Protein AF-0000000087531385 (afdb_homodimer)

Secondary structure (DSSP, 8-state):
--HHHHHHHHHHHHHT-HHHHHHHHTS-HHHHHHHHHHHHHHHTS--EEEETTEEEE-HHHHHHHHHHHHHHHHHHHHHHHHHHTS-S-SEEEEEEE-HHHHHHTHHHHHHHHHHH-TTEEEEEEE--HHHHHHHHHTTS-SEEEEEE-TTS---TTEEEEEEEEEEEEEEEETTSGGGG-S-EEHHHHHTSEEEEPPTTSHHHHHHHHHHHHHTS--EEEEE-S-HHHHHHHHHTTS-BEEEEGGGTTT-SSEEEEEEEEEEEEEEEEEEETTPPPPHHHHHHHHHHH-/--HHHHHHHHHHHHHT-HHHHHHHHTS-HHHHHHHHHHHHHHHTS--EEEETTEEEE-HHHHHHHHHHHHHHHHHHHHHHHHHHTS-S-SEEEEEEE-HHHHHHTHHHHHHHHHHH-TTEEEEEEE--HHHHHHHHHTTS-SEEEEEE-TT----TTEEEEEEEEEEEEEEEETTSGGGG-S-EEHHHHHTSEEEEPPTTSHHHHHHHHHHHHHTS--EEEEE-S-HHHHHHHHHTTS-BEEEEHHHHTT-SSEEEEEEEEEEEEEEEEEEETTPPPPHHHHHHHHHHH-

Sequence (580 aa):
MESRALEYFREVAVCRSFTKAAASLRIAQPAVSRAVRQLEEELGVRLLIRDKRQIRLTKAGEKLYGHAIDMHRLLTKAKSDVLNMQDLTQGEVEIGLPSMAGSYYFPDQITRFLKAYPGLSVSIYEAGTSAIEEAIINGEIELGTIVTDEGRKSSSQLTIHPFLATQMVAVVPLDHPFASRTSVSHEEVAEEPLILFKEGYYQRKVVDQISEKAGRPVHLAFETNQLSMAKSLTERGLGITIFLEMVIQDDEKLAGVPLDPPVWLTLALAHRQKESLSPANKAFLQFLLAMESRALEYFREVAVCRSFTKAAASLRIAQPAVSRAVRQLEEELGVRLLIRDKRQIRLTKAGEKLYGHAIDMHRLLTKAKSDVLNMQDLTQGEVEIGLPSMAGSYYFPDQITRFLKAYPGLSVSIYEAGTSAIEEAIINGEIELGTIVTDEGRKSSSQLTIHPFLATQMVAVVPLDHPFASRTSVSHEEVAEEPLILFKEGYYQRKVVDQISEKAGRPVHLAFETNQLSMAKSLTERGLGITIFLEMVIQDDEKLAGVPLDPPVWLTLALAHRQKESLSPANKAFLQFLLA

Solvent-accessible surface area (backbone atoms only — not comparable to full-atom values): 30147 Å² total; per-residue (Å²): 133,56,70,64,32,40,50,43,41,40,38,24,61,73,55,32,24,58,60,55,22,12,58,74,66,72,45,62,40,68,57,43,51,50,33,38,49,50,48,20,60,74,66,71,42,65,35,59,44,80,41,102,86,51,48,43,68,29,67,62,16,47,54,45,38,51,45,31,48,48,46,48,44,48,47,51,33,45,49,35,48,64,54,47,71,50,76,79,56,63,44,63,25,54,36,24,30,29,70,66,53,44,22,65,52,39,30,63,54,50,44,53,48,39,68,76,33,72,40,44,44,69,44,72,48,77,39,32,33,57,55,32,50,50,33,27,72,71,58,76,37,61,32,27,38,34,73,46,53,94,75,56,72,60,59,95,51,44,44,76,45,76,77,46,79,49,39,44,15,39,34,34,23,64,86,39,84,60,47,81,38,84,52,42,41,41,49,62,55,38,72,37,39,27,42,37,59,53,87,58,30,64,62,47,57,53,49,49,51,27,19,60,73,49,72,45,79,60,42,77,61,40,63,47,82,44,66,56,30,53,50,38,28,21,57,70,62,59,24,31,35,65,40,52,50,72,76,40,69,85,43,90,58,42,31,69,23,39,34,44,76,68,47,73,48,30,38,20,42,35,28,41,50,97,53,83,64,44,62,43,42,42,49,49,51,50,58,72,73,98,132,56,71,63,31,40,48,43,41,41,38,25,62,72,55,32,23,58,60,54,21,13,58,73,68,71,47,59,41,69,58,44,52,50,34,39,50,49,48,20,59,74,68,71,42,65,35,58,44,79,42,102,85,51,48,41,68,29,66,60,18,46,54,46,39,51,46,30,49,48,44,48,46,47,46,49,34,46,50,39,49,62,55,45,71,51,78,79,55,62,45,61,26,54,36,22,30,28,69,64,54,43,25,62,53,40,31,64,53,51,44,54,48,40,68,77,32,72,42,44,46,70,44,71,45,78,38,31,31,57,55,32,51,50,31,28,74,71,57,77,36,60,33,26,38,33,73,46,54,95,75,57,71,59,58,94,52,43,44,76,43,75,78,45,79,49,39,43,16,41,35,33,21,64,85,39,86,60,47,81,38,84,53,44,42,40,50,62,54,37,72,38,38,26,42,38,59,54,86,59,28,64,61,47,56,53,49,50,51,26,19,59,74,50,71,42,78,60,42,78,62,40,64,47,83,44,66,56,30,52,51,39,28,21,58,70,62,58,25,31,33,66,42,53,49,72,76,41,70,84,43,88,59,44,29,69,24,38,35,45,77,69,48,73,45,31,38,19,42,35,28,42,51,97,52,82,65,43,63,42,43,44,51,50,52,52,58,70,73,99

Organism: NCBI:txid342944

Nearest PDB structures (foldseek):
  4x6g-assembly1_D  TM=7.533E-01  e=6.806E-26  Pseudomonas aeruginosa PAO1
  4x6g-assembly1_C  TM=5.969E-01  e=3.185E-26  Pseudomonas aeruginosa PAO1
  7d98-assembly1_Q  TM=5.480E-01  e=1.741E-22  Cupriavidus necator
  1ixc-assembly1_B-2  TM=5.452E-01  e=1.191E-22  Cupriavidus necator
  8h3z-assembly1_A  TM=8.783E-01  e=9.429E-16  Anabaena

pLDDT: mean 84.47, std 14.38, range [41.5, 98.75]

InterPro domains:
  IPR000847 LysR, HTH, N-terminal domain [PF00126] (4-62)
  IPR000847 LysR, HTH, N-terminal domain [PR00039] (18-29)
  IPR000847 LysR, HTH, N-terminal domain [PR00039] (29-39)
  IPR000847 LysR, HTH, N-terminal domain [PR00039] (39-50)
  IPR000847 LysR, HTH, N-terminal domain [PS50931] (1-58)
  IPR005119 LysR, substrate-binding [PF03466] (87-289)
  IPR036388 Winged helix-like DNA-binding domain superfamily [G3DSA:1.10.10.10] (1-86)
  IPR036390 Winged helix DNA-binding domain superfamily [SSF46785] (1-86)
  IPR050950 HTH-type LysR transcriptional regulators [PTHR30419] (1-289)

Radius of gyration: 24.79 Å; Cα contacts (8 Å, |Δi|>4): 1099; chains: 2; bounding box: 68×58×58 Å

Structure (mmCIF, N/CA/C/O backbone):
data_AF-0000000087531385-model_v1
#
loop_
_entity.id
_entity.type
_entity.pdbx_description
1 polymer 'DNA-binding transcriptional LysR family regulator'
#
loop_
_atom_site.group_PDB
_atom_site.id
_atom_site.type_symbol
_atom_site.label_atom_id
_atom_site.label_alt_id
_atom_site.label_comp_id
_atom_site.label_asym_id
_atom_site.label_entity_id
_atom_site.label_seq_id
_atom_site.pdbx_PDB_ins_code
_atom_site.Cartn_x
_atom_site.Cartn_y
_atom_site.Cartn_z
_atom_site.occupancy
_atom_site.B_iso_or_equiv
_atom_site.auth_seq_id
_atom_site.auth_comp_id
_atom_site.auth_asym_id
_atom_site.auth_atom_id
_atom_site.pdbx_PDB_model_num
ATOM 1 N N . MET A 1 1 ? -34.812 -18.109 -7.734 1 48.81 1 MET A N 1
ATOM 2 C CA . MET A 1 1 ? -33.812 -17.047 -7.574 1 48.81 1 MET A CA 1
ATOM 3 C C . MET A 1 1 ? -32.938 -16.922 -8.812 1 48.81 1 MET A C 1
ATOM 5 O O . MET A 1 1 ? -32.406 -17.922 -9.289 1 48.81 1 MET A O 1
ATOM 9 N N . GLU A 1 2 ? -33.219 -15.859 -9.484 1 59.25 2 GLU A N 1
ATOM 10 C CA . GLU A 1 2 ? -32.5 -15.648 -10.734 1 59.25 2 GLU A CA 1
ATOM 11 C C . GLU A 1 2 ? -31.062 -15.164 -10.477 1 59.25 2 GLU A C 1
ATOM 13 O O . GLU A 1 2 ? -30.828 -14.43 -9.516 1 59.25 2 GLU A O 1
ATOM 18 N N . SER A 1 3 ? -30.156 -15.719 -11.273 1 64.19 3 SER A N 1
ATOM 19 C CA . SER A 1 3 ? -28.734 -15.445 -11.156 1 64.19 3 SER A CA 1
ATOM 20 C C . SER A 1 3 ? -28.453 -13.953 -11.188 1 64.19 3 SER A C 1
ATOM 22 O O . SER A 1 3 ? -27.547 -13.469 -10.492 1 64.19 3 SER A O 1
ATOM 24 N N . ARG A 1 4 ? -29.344 -13.328 -11.922 1 68.62 4 ARG A N 1
ATOM 25 C CA . ARG A 1 4 ? -29.125 -11.891 -12.07 1 68.62 4 ARG A CA 1
ATOM 26 C C . ARG A 1 4 ? -29.406 -11.156 -10.766 1 68.62 4 ARG A C 1
ATOM 28 O O . ARG A 1 4 ? -28.672 -10.227 -10.414 1 68.62 4 ARG A O 1
ATOM 35 N N . ALA A 1 5 ? -30.422 -11.625 -10.148 1 75.62 5 ALA A N 1
ATOM 36 C CA . ALA A 1 5 ? -30.766 -11 -8.875 1 75.62 5 ALA A CA 1
ATOM 37 C C . ALA A 1 5 ? -29.672 -11.203 -7.84 1 75.62 5 ALA A C 1
ATOM 39 O O . ALA A 1 5 ? -29.359 -10.297 -7.062 1 75.62 5 ALA A O 1
ATOM 40 N N . LEU A 1 6 ? -29.078 -12.312 -7.832 1 75.5 6 LEU A N 1
ATOM 41 C CA . LEU A 1 6 ? -27.984 -12.609 -6.91 1 75.5 6 LEU A CA 1
ATOM 42 C C . LEU A 1 6 ? -26.766 -11.75 -7.219 1 75.5 6 LEU A C 1
ATOM 44 O O . LEU A 1 6 ? -26.047 -11.32 -6.305 1 75.5 6 LEU A O 1
ATOM 48 N N . GLU A 1 7 ? -26.562 -11.57 -8.477 1 77.62 7 GLU A N 1
ATOM 49 C CA . GLU A 1 7 ? -25.469 -10.695 -8.906 1 77.62 7 GLU A CA 1
ATOM 50 C C . GLU A 1 7 ? -25.703 -9.266 -8.445 1 77.62 7 GLU A C 1
ATOM 52 O O . GLU A 1 7 ? -24.766 -8.602 -7.98 1 77.62 7 GLU A O 1
ATOM 57 N N . TYR A 1 8 ? -26.922 -8.852 -8.648 1 79.81 8 TYR A N 1
ATOM 58 C CA . TYR A 1 8 ? -27.266 -7.5 -8.211 1 79.81 8 TYR A CA 1
ATOM 59 C C . TYR A 1 8 ? -27.094 -7.359 -6.703 1 79.81 8 TYR A C 1
ATOM 61 O O . TYR A 1 8 ? -26.5 -6.383 -6.227 1 79.81 8 TYR A O 1
ATOM 69 N N . PHE A 1 9 ? -27.516 -8.422 -6.047 1 83.06 9 PHE A N 1
ATOM 70 C CA . PHE A 1 9 ? -27.391 -8.445 -4.598 1 83.06 9 PHE A CA 1
ATOM 71 C C . PHE A 1 9 ? -25.922 -8.398 -4.184 1 83.06 9 PHE A C 1
ATOM 73 O O . PHE A 1 9 ? -25.547 -7.621 -3.303 1 83.06 9 PHE A O 1
ATOM 80 N N . ARG A 1 10 ? -25.203 -9.18 -4.82 1 78.88 10 ARG A N 1
ATOM 81 C CA . ARG A 1 10 ? -23.781 -9.227 -4.52 1 78.88 10 ARG A CA 1
ATOM 82 C C . ARG A 1 10 ? -23.125 -7.859 -4.723 1 78.88 10 ARG A C 1
ATOM 84 O O . ARG A 1 10 ? -22.344 -7.41 -3.887 1 78.88 10 ARG A O 1
ATOM 91 N N . GLU A 1 11 ? -23.422 -7.227 -5.852 1 78.94 11 GLU A N 1
ATOM 92 C CA . GLU A 1 11 ? -22.828 -5.938 -6.191 1 78.94 11 GLU A CA 1
ATOM 93 C C . GLU A 1 11 ? -23.25 -4.855 -5.199 1 78.94 11 GLU A C 1
ATOM 95 O O . GLU A 1 11 ? -22.453 -4.004 -4.824 1 78.94 11 GLU A O 1
ATOM 100 N N . VAL A 1 12 ? -24.484 -4.988 -4.852 1 80.81 12 VAL A N 1
ATOM 101 C CA . VAL A 1 12 ? -24.969 -4.043 -3.85 1 80.81 12 VAL A CA 1
ATOM 102 C C . VAL A 1 12 ? -24.234 -4.273 -2.529 1 80.81 12 VAL A C 1
ATOM 104 O O . VAL A 1 12 ? -23.875 -3.316 -1.84 1 80.81 12 VAL A O 1
ATOM 107 N N . ALA A 1 13 ? -24.016 -5.477 -2.281 1 77.94 13 ALA A N 1
ATOM 108 C CA . ALA A 1 13 ? -23.312 -5.832 -1.049 1 77.94 13 ALA A CA 1
ATOM 109 C C . ALA A 1 13 ? -21.875 -5.324 -1.064 1 77.94 13 ALA A C 1
ATOM 111 O O . ALA A 1 13 ? -21.375 -4.848 -0.047 1 77.94 13 ALA A O 1
ATOM 112 N N . VAL A 1 14 ? -21.312 -5.43 -2.16 1 72.06 14 VAL A N 1
ATOM 113 C CA . VAL A 1 14 ? -19.922 -5.031 -2.34 1 72.06 14 VAL A CA 1
ATOM 114 C C . VAL A 1 14 ? -19.812 -3.512 -2.289 1 72.06 14 VAL A C 1
ATOM 116 O O . VAL A 1 14 ? -18.953 -2.969 -1.585 1 72.06 14 VAL A O 1
ATOM 119 N N . CYS A 1 15 ? -20.75 -2.859 -3.039 1 70.19 15 CYS A N 1
ATOM 120 C CA . CYS A 1 15 ? -20.688 -1.411 -3.209 1 70.19 15 CYS A CA 1
ATOM 121 C C . CYS A 1 15 ? -21.344 -0.699 -2.025 1 70.19 15 CYS A C 1
ATOM 123 O O . CYS A 1 15 ? -21.141 0.503 -1.836 1 70.19 15 CYS A O 1
ATOM 125 N N . ARG A 1 16 ? -22.062 -1.385 -1.426 1 71.06 16 ARG A N 1
ATOM 126 C CA . ARG A 1 16 ? -22.859 -0.88 -0.317 1 71.06 16 ARG A CA 1
ATOM 127 C C . ARG A 1 16 ? -23.719 0.296 -0.757 1 71.06 16 ARG A C 1
ATOM 129 O O . ARG A 1 16 ? -23.922 1.247 0.002 1 71.06 16 ARG A O 1
ATOM 136 N N . SER A 1 17 ? -24.031 0.315 -1.891 1 79.31 17 SER A N 1
ATOM 137 C CA . SER A 1 17 ? -24.875 1.331 -2.52 1 79.31 17 SER A CA 1
ATOM 138 C C . SER A 1 17 ? -25.594 0.773 -3.74 1 79.31 17 SER A C 1
ATOM 140 O O . SER A 1 17 ? -24.984 0.105 -4.578 1 79.31 17 SER A O 1
ATOM 142 N N . PHE A 1 18 ? -26.891 1.113 -3.713 1 80.56 18 PHE A N 1
ATOM 143 C CA . PHE A 1 18 ? -27.656 0.69 -4.875 1 80.56 18 PHE A CA 1
ATOM 144 C C . PHE A 1 18 ? -27.25 1.484 -6.113 1 80.56 18 PHE A C 1
ATOM 146 O O . PHE A 1 18 ? -27.156 0.929 -7.207 1 80.56 18 PHE A O 1
ATOM 153 N N . THR A 1 19 ? -26.969 2.719 -5.746 1 79.31 19 THR A N 1
ATOM 154 C CA . THR A 1 19 ? -26.609 3.574 -6.871 1 79.31 19 THR A CA 1
ATOM 155 C C . THR A 1 19 ? -25.219 3.217 -7.395 1 79.31 19 THR A C 1
ATOM 157 O O . THR A 1 19 ? -25.016 3.107 -8.602 1 79.31 19 THR A O 1
ATOM 160 N N . LYS A 1 20 ? -24.375 2.986 -6.523 1 77.88 20 LYS A N 1
ATOM 161 C CA . LYS A 1 20 ? -23.016 2.613 -6.93 1 77.88 20 LYS A CA 1
ATOM 162 C C . LYS A 1 20 ? -23 1.235 -7.582 1 77.88 20 LYS A C 1
ATOM 164 O O . LYS A 1 20 ? -22.281 1.016 -8.562 1 77.88 20 LYS A O 1
ATOM 169 N N . ALA A 1 21 ? -23.781 0.401 -7.035 1 78.75 21 ALA A N 1
ATOM 170 C CA . ALA A 1 21 ? -23.906 -0.934 -7.613 1 78.75 21 ALA A CA 1
ATOM 171 C C . ALA A 1 21 ? -24.484 -0.866 -9.023 1 78.75 21 ALA A C 1
ATOM 173 O O . ALA A 1 21 ? -24 -1.544 -9.938 1 78.75 21 ALA A O 1
ATOM 174 N N . ALA A 1 22 ? -25.406 -0.031 -9.18 1 80.75 22 ALA A N 1
ATOM 175 C CA . ALA A 1 22 ? -26.016 0.141 -10.492 1 80.75 22 ALA A CA 1
ATOM 176 C C . ALA A 1 22 ? -25.016 0.691 -11.5 1 80.75 22 ALA A C 1
ATOM 178 O O . ALA A 1 22 ? -24.953 0.229 -12.641 1 80.75 22 ALA A O 1
ATOM 179 N N . ALA A 1 23 ? -24.266 1.574 -10.984 1 74.62 23 ALA A N 1
ATOM 180 C CA . ALA A 1 23 ? -23.234 2.156 -11.844 1 74.62 23 ALA A CA 1
ATOM 181 C C . ALA A 1 23 ? -22.203 1.113 -12.234 1 74.62 23 ALA A C 1
ATOM 183 O O . ALA A 1 23 ? -21.828 1.012 -13.398 1 74.62 23 ALA A O 1
ATOM 184 N N . SER A 1 24 ? -21.906 0.34 -11.344 1 71.5 24 SER A N 1
ATOM 185 C CA . SER A 1 24 ? -20.906 -0.71 -11.57 1 71.5 24 SER A CA 1
ATOM 186 C C . SER A 1 24 ? -21.438 -1.761 -12.539 1 71.5 24 SER A C 1
ATOM 188 O O . SER A 1 24 ? -20.672 -2.279 -13.367 1 71.5 24 SER A O 1
ATOM 190 N N . LEU A 1 25 ? -22.672 -1.971 -12.492 1 68.38 25 LEU A N 1
ATOM 191 C CA . LEU A 1 25 ? -23.328 -3 -13.297 1 68.38 25 LEU A CA 1
ATOM 192 C C . LEU A 1 25 ? -23.844 -2.42 -14.609 1 68.38 25 LEU A C 1
ATOM 194 O O . LEU A 1 25 ? -24.297 -3.162 -15.484 1 68.38 25 LEU A O 1
ATOM 198 N N . ARG A 1 26 ? -23.688 -1.069 -14.766 1 70.88 26 ARG A N 1
ATOM 199 C CA . ARG A 1 26 ? -24.141 -0.367 -15.961 1 70.88 26 ARG A CA 1
ATOM 200 C C . ARG A 1 26 ? -25.625 -0.599 -16.203 1 70.88 26 ARG A C 1
ATOM 202 O O . ARG A 1 26 ? -26.047 -0.886 -17.328 1 70.88 26 ARG A O 1
ATOM 209 N N . ILE A 1 27 ? -26.375 -0.559 -15.125 1 75.5 27 ILE A N 1
ATOM 210 C CA . ILE A 1 27 ? -27.828 -0.669 -15.227 1 75.5 27 ILE A CA 1
ATOM 211 C C . ILE A 1 27 ? -28.5 0.413 -14.383 1 75.5 27 ILE A C 1
ATOM 213 O O . ILE A 1 27 ? -27.828 1.079 -13.586 1 75.5 27 ILE A O 1
ATOM 217 N N . ALA A 1 28 ? -29.719 0.633 -14.711 1 77.75 28 ALA A N 1
ATOM 218 C CA . ALA A 1 28 ? -30.469 1.641 -13.961 1 77.75 28 ALA A CA 1
ATOM 219 C C . ALA A 1 28 ? -30.703 1.202 -12.516 1 77.75 28 ALA A C 1
ATOM 221 O O . ALA A 1 28 ? -30.938 0.022 -12.25 1 77.75 28 ALA A O 1
ATOM 222 N N . GLN A 1 29 ? -30.547 2.145 -11.602 1 83.56 29 GLN A N 1
ATOM 223 C CA . GLN A 1 29 ? -30.641 1.899 -10.164 1 83.56 29 GLN A CA 1
ATOM 224 C C . GLN A 1 29 ? -31.984 1.277 -9.805 1 83.56 29 GLN A C 1
ATOM 226 O O . GLN A 1 29 ? -32.062 0.341 -9.008 1 83.56 29 GLN A O 1
ATOM 231 N N . PRO A 1 30 ? -33.125 1.693 -10.367 1 82.75 30 PRO A N 1
ATOM 232 C CA . PRO A 1 30 ? -34.375 1.067 -9.992 1 82.75 30 PRO A CA 1
ATOM 233 C C . PRO A 1 30 ? -34.438 -0.423 -10.32 1 82.75 30 PRO A C 1
ATOM 235 O O . PRO A 1 30 ? -35.094 -1.197 -9.617 1 82.75 30 PRO A O 1
ATOM 238 N N . ALA A 1 31 ? -33.75 -0.814 -11.312 1 80.12 31 ALA A N 1
ATOM 239 C CA . ALA A 1 31 ? -33.688 -2.225 -11.688 1 80.12 31 ALA A CA 1
ATOM 240 C C . ALA A 1 31 ? -32.969 -3.041 -10.625 1 80.12 31 ALA A C 1
ATOM 242 O O . ALA A 1 31 ? -33.406 -4.145 -10.281 1 80.12 31 ALA A O 1
ATOM 243 N N . VAL A 1 32 ? -31.922 -2.471 -10.102 1 84.44 32 VAL A N 1
ATOM 244 C CA . VAL A 1 32 ? -31.156 -3.141 -9.047 1 84.44 32 VAL A CA 1
ATOM 245 C C . VAL A 1 32 ? -32 -3.234 -7.781 1 84.44 32 VAL A C 1
ATOM 247 O O . VAL A 1 32 ? -32.062 -4.293 -7.152 1 84.44 32 VAL A O 1
ATOM 250 N N . SER A 1 33 ? -32.625 -2.225 -7.508 1 86.06 33 SER A N 1
ATOM 251 C CA . SER A 1 33 ? -33.469 -2.176 -6.312 1 86.06 33 SER A CA 1
ATOM 252 C C . SER A 1 33 ? -34.625 -3.176 -6.398 1 86.06 33 SER A C 1
ATOM 254 O O . SER A 1 33 ? -34.875 -3.904 -5.441 1 86.06 33 SER A O 1
ATOM 256 N N . ARG A 1 34 ? -35.25 -3.246 -7.465 1 82.75 34 ARG A N 1
ATOM 257 C CA . ARG A 1 34 ? -36.344 -4.164 -7.688 1 82.75 34 ARG A CA 1
ATOM 258 C C . ARG A 1 34 ? -35.875 -5.617 -7.598 1 82.75 34 ARG A C 1
ATOM 260 O O . ARG A 1 34 ? -36.562 -6.453 -7 1 82.75 34 ARG A O 1
ATOM 267 N N . ALA A 1 35 ? -34.781 -5.816 -8.234 1 81.19 35 ALA A N 1
ATOM 268 C CA . ALA A 1 35 ? -34.25 -7.18 -8.25 1 81.19 35 ALA A CA 1
ATOM 269 C C . ALA A 1 35 ? -33.938 -7.664 -6.836 1 81.19 35 ALA A C 1
ATOM 271 O O . ALA A 1 35 ? -34.25 -8.805 -6.477 1 81.19 35 ALA A O 1
ATOM 272 N N . VAL A 1 36 ? -33.375 -6.816 -6.094 1 85.69 36 VAL A N 1
ATOM 273 C CA . VAL A 1 36 ? -33 -7.168 -4.727 1 85.69 36 VAL A CA 1
ATOM 274 C C . VAL A 1 36 ? -34.25 -7.355 -3.885 1 85.69 36 VAL A C 1
ATOM 276 O O . VAL A 1 36 ? -34.344 -8.281 -3.072 1 85.69 36 VAL A O 1
ATOM 279 N N . ARG A 1 37 ? -35.188 -6.539 -4.105 1 84.44 37 ARG A N 1
ATOM 280 C CA . ARG A 1 37 ? -36.469 -6.664 -3.41 1 84.44 37 ARG A CA 1
ATOM 281 C C . ARG A 1 37 ? -37.156 -7.973 -3.766 1 84.44 37 ARG A C 1
ATOM 283 O O . ARG A 1 37 ? -37.719 -8.648 -2.893 1 84.44 37 ARG A O 1
ATOM 290 N N . GLN A 1 38 ? -37.188 -8.273 -4.973 1 79.88 38 GLN A N 1
ATOM 291 C CA . GLN A 1 38 ? -37.812 -9.516 -5.43 1 79.88 38 GLN A CA 1
ATOM 292 C C . GLN A 1 38 ? -37.094 -10.727 -4.828 1 79.88 38 GLN A C 1
ATOM 294 O O . GLN A 1 38 ? -37.719 -11.719 -4.477 1 79.88 38 GLN A O 1
ATOM 299 N N . LEU A 1 39 ? -35.781 -10.586 -4.77 1 79.19 39 LEU A N 1
ATOM 300 C CA . LEU A 1 39 ? -34.969 -11.648 -4.168 1 79.19 39 LEU A CA 1
ATOM 301 C C . LEU A 1 39 ? -35.344 -11.836 -2.699 1 79.19 39 LEU A C 1
ATOM 303 O O . LEU A 1 39 ? -35.469 -12.969 -2.229 1 79.19 39 LEU A O 1
ATOM 307 N N . GLU A 1 40 ? -35.531 -10.773 -2.061 1 83.56 40 GLU A N 1
ATOM 308 C CA . GLU A 1 40 ? -35.938 -10.812 -0.658 1 83.56 40 GLU A CA 1
ATOM 309 C C . GLU A 1 40 ? -37.312 -11.398 -0.506 1 83.56 40 GLU A C 1
ATOM 311 O O . GLU A 1 40 ? -37.594 -12.188 0.406 1 83.56 40 GLU A O 1
ATOM 316 N N . GLU A 1 41 ? -38.188 -11.031 -1.367 1 79.56 41 GLU A N 1
ATOM 317 C CA . GLU A 1 41 ? -39.562 -11.555 -1.372 1 79.56 41 GLU A CA 1
ATOM 318 C C . GLU A 1 41 ? -39.562 -13.055 -1.656 1 79.56 41 GLU A C 1
ATOM 320 O O . GLU A 1 41 ? -40.281 -13.805 -0.996 1 79.56 41 GLU A O 1
ATOM 325 N N . GLU A 1 42 ? -38.844 -13.438 -2.609 1 76.38 42 GLU A N 1
ATOM 326 C CA . GLU A 1 42 ? -38.75 -14.852 -2.975 1 76.38 42 GLU A CA 1
ATOM 327 C C . GLU A 1 42 ? -38.219 -15.695 -1.817 1 76.38 42 GLU A C 1
ATOM 329 O O . GLU A 1 42 ? -38.688 -16.812 -1.593 1 76.38 42 GLU A O 1
ATOM 334 N N . LEU A 1 43 ? -37.25 -15.102 -1.172 1 75.06 43 LEU A N 1
ATOM 335 C CA . LEU A 1 43 ? -36.594 -15.844 -0.096 1 75.06 43 LEU A CA 1
ATOM 336 C C . LEU A 1 43 ? -37.344 -15.656 1.222 1 75.06 43 LEU A C 1
ATOM 338 O O . LEU A 1 43 ? -37.125 -16.406 2.172 1 75.06 43 LEU A O 1
ATOM 342 N N . GLY A 1 44 ? -38.219 -14.75 1.186 1 74.19 44 GLY A N 1
ATOM 343 C CA . GLY A 1 44 ? -39.031 -14.492 2.357 1 74.19 44 GLY A CA 1
ATOM 344 C C . GLY A 1 44 ? -38.25 -13.844 3.494 1 74.19 44 GLY A C 1
ATOM 345 O O . GLY A 1 44 ? -38.656 -13.93 4.656 1 74.19 44 GLY A O 1
ATOM 346 N N . VAL A 1 45 ? -37.062 -13.508 3.111 1 75 45 VAL A N 1
ATOM 347 C CA . VAL A 1 45 ? -36.25 -12.867 4.125 1 75 45 VAL A CA 1
ATOM 348 C C . VAL A 1 45 ? -35.656 -11.57 3.574 1 75 45 VAL A C 1
ATOM 350 O O . VAL A 1 45 ? -35.531 -11.406 2.359 1 75 45 VAL A O 1
ATOM 353 N N . ARG A 1 46 ? -35.312 -10.648 4.434 1 80.5 46 ARG A N 1
ATOM 354 C CA . ARG A 1 46 ? -34.594 -9.453 4.047 1 80.5 46 ARG A CA 1
ATOM 355 C C . ARG A 1 46 ? -33.094 -9.734 3.992 1 80.5 46 ARG A C 1
ATOM 357 O O . ARG A 1 46 ? -32.531 -10.406 4.871 1 80.5 46 ARG A O 1
ATOM 364 N N . LEU A 1 47 ? -32.562 -9.328 2.787 1 80.5 47 LEU A N 1
ATOM 365 C CA . LEU A 1 47 ? -31.125 -9.594 2.568 1 80.5 47 LEU A CA 1
ATOM 366 C C . LEU A 1 47 ? -30.297 -8.375 2.932 1 80.5 47 LEU A C 1
ATOM 368 O O . LEU A 1 47 ? -29.109 -8.5 3.26 1 80.5 47 LEU A O 1
ATOM 372 N N . LEU A 1 48 ? -30.938 -7.27 2.633 1 81 48 LEU A N 1
ATOM 373 C CA . LEU A 1 48 ? -30.25 -6 2.836 1 81 48 LEU A CA 1
ATOM 374 C C . LEU A 1 48 ? -30.969 -5.156 3.883 1 81 48 LEU A C 1
ATOM 376 O O . LEU A 1 48 ? -32.219 -5.168 3.957 1 81 48 LEU A O 1
ATOM 380 N N . ILE A 1 49 ? -30.328 -4.676 4.668 1 74.44 49 ILE A N 1
ATOM 381 C CA . ILE A 1 49 ? -30.844 -3.652 5.562 1 74.44 49 ILE A CA 1
ATOM 382 C C . ILE A 1 49 ? -30.609 -2.27 4.961 1 74.44 49 ILE A C 1
ATOM 384 O O . ILE A 1 49 ? -29.469 -1.897 4.676 1 74.44 49 ILE A O 1
ATOM 388 N N . ARG A 1 50 ? -31.797 -1.699 4.34 1 67.12 50 ARG A N 1
ATOM 389 C CA . ARG A 1 50 ? -31.75 -0.408 3.662 1 67.12 50 ARG A CA 1
ATOM 390 C C . ARG A 1 50 ? -32.062 0.731 4.633 1 67.12 50 ARG A C 1
ATOM 392 O O . ARG A 1 50 ? -33.188 0.864 5.121 1 67.12 50 ARG A O 1
ATOM 399 N N . ASP A 1 51 ? -31.219 1.185 5.246 1 55.53 51 ASP A N 1
ATOM 400 C CA . ASP A 1 51 ? -31.469 2.367 6.066 1 55.53 51 ASP A CA 1
ATOM 401 C C . ASP A 1 51 ? -31.094 3.645 5.316 1 55.53 51 ASP A C 1
ATOM 403 O O . ASP A 1 51 ? -30.344 3.596 4.332 1 55.53 51 ASP A O 1
ATOM 407 N N . LYS A 1 52 ? -31.719 4.812 5.375 1 52.28 52 LYS A N 1
ATOM 408 C CA . LYS A 1 52 ? -31.641 6.082 4.656 1 52.28 52 LYS A CA 1
ATOM 409 C C . LYS A 1 52 ? -30.219 6.371 4.203 1 52.28 52 LYS A C 1
ATOM 411 O O . LYS A 1 52 ? -30 7.062 3.207 1 52.28 52 LYS A O 1
ATOM 416 N N . ARG A 1 53 ? -29.062 5.922 4.676 1 51.66 53 ARG A N 1
ATOM 417 C CA . ARG A 1 53 ? -27.734 6.395 4.324 1 51.66 53 ARG A CA 1
ATOM 418 C C . ARG A 1 53 ? -26.812 5.234 3.961 1 51.66 53 ARG A C 1
ATOM 420 O O . ARG A 1 53 ? -25.734 5.441 3.393 1 51.66 53 ARG A O 1
ATOM 427 N N . GLN A 1 54 ? -27.047 3.92 4.43 1 61.12 54 GLN A N 1
ATOM 428 C CA . GLN A 1 54 ? -26.078 2.891 4.09 1 61.12 54 GLN A CA 1
ATOM 429 C C . GLN A 1 54 ? -26.75 1.549 3.832 1 61.12 54 GLN A C 1
ATOM 431 O O . GLN A 1 54 ? -27.719 1.197 4.512 1 61.12 54 GLN A O 1
ATOM 436 N N . ILE A 1 55 ? -26.359 0.753 2.854 1 72.56 55 ILE A N 1
ATOM 437 C CA . ILE A 1 55 ? -26.828 -0.583 2.5 1 72.56 55 ILE A CA 1
ATOM 438 C C . ILE A 1 55 ? -25.922 -1.633 3.15 1 72.56 55 ILE A C 1
ATOM 440 O O . ILE A 1 55 ? -24.703 -1.588 3.004 1 72.56 55 ILE A O 1
ATOM 444 N N . ARG A 1 56 ? -26.531 -2.447 4.168 1 74.75 56 ARG A N 1
ATOM 445 C CA . ARG A 1 56 ? -25.797 -3.549 4.793 1 74.75 56 ARG A CA 1
ATOM 446 C C . ARG A 1 56 ? -26.531 -4.875 4.578 1 74.75 56 ARG A C 1
ATOM 448 O O . ARG A 1 56 ? -27.734 -4.895 4.352 1 74.75 56 ARG A O 1
ATOM 455 N N . LEU A 1 57 ? -25.672 -6.039 4.77 1 77.25 57 LEU A N 1
ATOM 456 C CA . LEU A 1 57 ? -26.234 -7.367 4.59 1 77.25 57 LEU A CA 1
ATOM 457 C C . LEU A 1 57 ? -26.891 -7.859 5.879 1 77.25 57 LEU A C 1
ATOM 459 O O . LEU A 1 57 ? -26.375 -7.609 6.973 1 77.25 57 LEU A O 1
ATOM 463 N N . THR A 1 58 ? -28.078 -8.477 5.91 1 73.31 58 THR A N 1
ATOM 464 C CA . THR A 1 58 ? -28.656 -9.281 6.984 1 73.31 58 THR A CA 1
ATOM 465 C C . THR A 1 58 ? -27.891 -10.586 7.16 1 73.31 58 THR A C 1
ATOM 467 O O . THR A 1 58 ? -27.016 -10.906 6.355 1 73.31 58 THR A O 1
ATOM 470 N N . LYS A 1 59 ? -28.141 -11.32 8.289 1 65.88 59 LYS A N 1
ATOM 471 C CA . LYS A 1 59 ? -27.578 -12.664 8.43 1 65.88 59 LYS A CA 1
ATOM 472 C C . LYS A 1 59 ? -27.891 -13.523 7.211 1 65.88 59 LYS A C 1
ATOM 474 O O . LYS A 1 59 ? -27.031 -14.25 6.711 1 65.88 59 LYS A O 1
ATOM 479 N N . ALA A 1 60 ? -29.078 -13.445 6.969 1 71.06 60 ALA A N 1
ATOM 480 C CA . ALA A 1 60 ? -29.5 -14.141 5.75 1 71.06 60 ALA A CA 1
ATOM 481 C C . ALA A 1 60 ? -28.766 -13.586 4.527 1 71.06 60 ALA A C 1
ATOM 483 O O . ALA A 1 60 ? -28.391 -14.336 3.631 1 71.06 60 ALA A O 1
ATOM 484 N N . GLY A 1 61 ? -28.516 -12.281 4.523 1 77.12 61 GLY A N 1
ATOM 485 C CA . GLY A 1 61 ? -27.781 -11.648 3.441 1 77.12 61 GLY A CA 1
ATOM 486 C C . GLY A 1 61 ? -26.328 -12.078 3.367 1 77.12 61 GLY A C 1
ATOM 487 O O . GLY A 1 61 ? -25.797 -12.32 2.279 1 77.12 61 GLY A O 1
ATOM 488 N N . GLU A 1 62 ? -25.828 -12.273 4.438 1 72.81 62 GLU A N 1
ATOM 489 C CA . GLU A 1 62 ? -24.438 -12.734 4.492 1 72.81 62 GLU A CA 1
ATOM 490 C C . GLU A 1 62 ? -24.312 -14.156 3.955 1 72.81 62 GLU A C 1
ATOM 492 O O . GLU A 1 62 ? -23.391 -14.461 3.205 1 72.81 62 GLU A O 1
ATOM 497 N N . LYS A 1 63 ? -25.188 -14.992 4.438 1 66.06 63 LYS A N 1
ATOM 498 C CA . LYS A 1 63 ? -25.203 -16.359 3.934 1 66.06 63 LYS A CA 1
ATOM 499 C C . LYS A 1 63 ? -25.406 -16.391 2.422 1 66.06 63 LYS A C 1
ATOM 501 O O . LYS A 1 63 ? -24.703 -17.094 1.704 1 66.06 63 LYS A O 1
ATOM 506 N N . LEU A 1 64 ? -26.359 -15.562 2.121 1 72.12 64 LEU A N 1
ATOM 507 C CA . LEU A 1 64 ? -26.625 -15.547 0.688 1 72.12 64 LEU A CA 1
ATOM 508 C C . LEU A 1 64 ? -25.469 -14.914 -0.076 1 72.12 64 LEU A C 1
ATOM 510 O O . LEU A 1 64 ? -25.156 -15.336 -1.194 1 72.12 64 LEU A O 1
ATOM 514 N N . TYR A 1 65 ? -24.922 -13.945 0.584 1 75.5 65 TYR A N 1
ATOM 515 C CA . TYR A 1 65 ? -23.75 -13.336 -0.036 1 75.5 65 TYR A CA 1
ATOM 516 C C . TYR A 1 65 ? -22.656 -14.367 -0.26 1 75.5 65 TYR A C 1
ATOM 518 O O . TYR A 1 65 ? -22.031 -14.398 -1.327 1 75.5 65 TYR A O 1
ATOM 526 N N . GLY A 1 66 ? -22.484 -15.188 0.688 1 66.38 66 GLY A N 1
ATOM 527 C CA . GLY A 1 66 ? -21.562 -16.297 0.498 1 66.38 66 GLY A CA 1
ATOM 528 C C . GLY A 1 66 ? -21.938 -17.188 -0.676 1 66.38 66 GLY A C 1
ATOM 529 O O . GLY A 1 66 ? -21.078 -17.516 -1.495 1 66.38 66 GLY A O 1
ATOM 530 N N . HIS A 1 67 ? -23.156 -17.422 -0.688 1 64.5 67 HIS A N 1
ATOM 531 C CA . HIS A 1 67 ? -23.641 -18.234 -1.805 1 64.5 67 HIS A CA 1
ATOM 532 C C . HIS A 1 67 ? -23.531 -17.469 -3.123 1 64.5 67 HIS A C 1
ATOM 534 O O . HIS A 1 67 ? -23.203 -18.062 -4.156 1 64.5 67 HIS A O 1
ATOM 540 N N . ALA A 1 68 ? -23.781 -16.219 -2.965 1 66.94 68 ALA A N 1
ATOM 541 C CA . ALA A 1 68 ? -23.656 -15.391 -4.168 1 66.94 68 ALA A CA 1
ATOM 542 C C . ALA A 1 68 ? -22.219 -15.352 -4.668 1 66.94 68 ALA A C 1
ATOM 544 O O . ALA A 1 68 ? -21.969 -15.406 -5.875 1 66.94 68 ALA A O 1
ATOM 545 N N . ILE A 1 69 ? -21.484 -15.305 -3.697 1 64.25 69 ILE A N 1
ATOM 546 C CA . ILE A 1 69 ? -20.062 -15.344 -4.035 1 64.25 69 ILE A CA 1
ATOM 547 C C . ILE A 1 69 ? -19.734 -16.688 -4.668 1 64.25 69 ILE A C 1
ATOM 549 O O . ILE A 1 69 ? -19.047 -16.75 -5.695 1 64.25 69 ILE A O 1
ATOM 553 N N . ASP A 1 70 ? -20.234 -17.703 -4.105 1 60.25 70 ASP A N 1
ATOM 554 C CA . ASP A 1 70 ? -20.031 -19.047 -4.641 1 60.25 70 ASP A CA 1
ATOM 555 C C . ASP A 1 70 ? -20.625 -19.172 -6.043 1 60.25 70 ASP A C 1
ATOM 557 O O . ASP A 1 70 ? -20 -19.75 -6.938 1 60.25 70 ASP A O 1
ATOM 561 N N . MET A 1 71 ? -21.781 -18.672 -6.102 1 58.09 71 MET A N 1
ATOM 562 C CA . MET A 1 71 ? -22.453 -18.734 -7.398 1 58.09 71 MET A CA 1
ATOM 563 C C . MET A 1 71 ? -21.703 -17.891 -8.43 1 58.09 71 MET A C 1
ATOM 565 O O . MET A 1 71 ? -21.547 -18.312 -9.586 1 58.09 71 MET A O 1
ATOM 569 N N . HIS A 1 72 ? -21.359 -16.781 -7.98 1 59.94 72 HIS A N 1
ATOM 570 C CA . HIS A 1 72 ? -20.578 -15.945 -8.891 1 59.94 72 HIS A CA 1
ATOM 571 C C . HIS A 1 72 ? -19.312 -16.656 -9.328 1 59.94 72 HIS A C 1
ATOM 573 O O . HIS A 1 72 ? -18.938 -16.625 -10.508 1 59.94 72 HIS A O 1
ATOM 579 N N . ARG A 1 73 ? -18.875 -17.266 -8.477 1 56.16 73 ARG A N 1
ATOM 580 C CA . ARG A 1 73 ? -17.688 -18.047 -8.75 1 56.16 73 ARG A CA 1
ATOM 581 C C . ARG A 1 73 ? -17.984 -19.188 -9.727 1 56.16 73 ARG A C 1
ATOM 583 O O . ARG A 1 73 ? -17.234 -19.422 -10.664 1 56.16 73 ARG A O 1
ATOM 590 N N . LEU A 1 74 ? -19.031 -19.781 -9.406 1 53.66 74 LEU A N 1
ATOM 591 C CA . LEU A 1 74 ? -19.438 -20.875 -10.266 1 53.66 74 LEU A CA 1
ATOM 592 C C . LEU A 1 74 ? -19.797 -20.375 -11.664 1 53.66 74 LEU A C 1
ATOM 594 O O . LEU A 1 74 ? -19.453 -21 -12.664 1 53.66 74 LEU A O 1
ATOM 598 N N . LEU A 1 75 ? -20.469 -19.328 -11.641 1 52.47 75 LEU A N 1
ATOM 599 C CA . LEU A 1 75 ? -20.844 -18.75 -12.93 1 52.47 75 LEU A CA 1
ATOM 600 C C . LEU A 1 75 ? -19.609 -18.266 -13.688 1 52.47 75 LEU A C 1
ATOM 602 O O . LEU A 1 75 ? -19.516 -18.453 -14.898 1 52.47 75 LEU A O 1
ATOM 606 N N . THR A 1 76 ? -18.859 -17.609 -12.969 1 49.5 76 THR A N 1
ATOM 607 C CA . THR A 1 76 ? -17.609 -17.156 -13.586 1 49.5 76 THR A CA 1
ATOM 608 C C . THR A 1 76 ? -16.797 -18.344 -14.078 1 49.5 76 THR A C 1
ATOM 610 O O . THR A 1 76 ? -16.234 -18.312 -15.18 1 49.5 76 THR A O 1
ATOM 613 N N . LYS A 1 77 ? -16.828 -19.266 -13.258 1 52.16 77 LYS A N 1
ATOM 614 C CA . LYS A 1 77 ? -16.172 -20.5 -13.656 1 52.16 77 LYS A CA 1
ATOM 615 C C . LYS A 1 77 ? -16.859 -21.125 -14.867 1 52.16 77 LYS A C 1
ATOM 617 O O . LYS A 1 77 ? -16.188 -21.578 -15.797 1 52.16 77 LYS A O 1
ATOM 622 N N . ALA A 1 78 ? -18.109 -21.203 -14.75 1 49.12 78 ALA A N 1
ATOM 623 C CA . ALA A 1 78 ? -18.875 -21.766 -15.859 1 49.12 78 ALA A CA 1
ATOM 624 C C . ALA A 1 78 ? -18.656 -20.969 -17.141 1 49.12 78 ALA A C 1
ATOM 626 O O . ALA A 1 78 ? -18.484 -21.562 -18.219 1 49.12 78 ALA A O 1
ATOM 627 N N . LYS A 1 79 ? -18.797 -19.734 -16.953 1 46.41 79 LYS A N 1
ATOM 628 C CA . LYS A 1 79 ? -18.547 -18.891 -18.109 1 46.41 79 LYS A CA 1
ATOM 629 C C . LYS A 1 79 ? -17.141 -19.125 -18.656 1 46.41 79 LYS A C 1
ATOM 631 O O . LYS A 1 79 ? -16.938 -19.219 -19.859 1 46.41 79 LYS A O 1
ATOM 636 N N . SER A 1 80 ? -16.312 -19.141 -17.688 1 46 80 SER A N 1
ATOM 637 C CA . SER A 1 80 ? -14.922 -19.406 -18.062 1 46 80 SER A CA 1
ATOM 638 C C . SER A 1 80 ? -14.773 -20.781 -18.719 1 46 80 SER A C 1
ATOM 640 O O . SER A 1 80 ? -14.039 -20.938 -19.688 1 46 80 SER A O 1
ATOM 642 N N . ASP A 1 81 ? -15.453 -21.641 -18.125 1 46.72 81 ASP A N 1
ATOM 643 C CA . ASP A 1 81 ? -15.406 -22.984 -18.688 1 46.72 81 ASP A CA 1
ATOM 644 C C . ASP A 1 81 ? -16.016 -23.031 -20.078 1 46.72 81 ASP A C 1
ATOM 646 O O . ASP A 1 81 ? -15.508 -23.719 -20.969 1 46.72 81 ASP A O 1
ATOM 650 N N . VAL A 1 82 ? -17.109 -22.453 -20.172 1 44 82 VAL A N 1
ATOM 651 C CA . VAL A 1 82 ? -17.75 -22.422 -21.469 1 44 82 VAL A CA 1
ATOM 652 C C . VAL A 1 82 ? -16.891 -21.625 -22.453 1 44 82 VAL A C 1
ATOM 654 O O . VAL A 1 82 ? -16.75 -22.016 -23.625 1 44 82 VAL A O 1
ATOM 657 N N . LEU A 1 83 ? -16.5 -20.547 -21.922 1 42.41 83 LEU A N 1
ATOM 658 C CA . LEU A 1 83 ? -15.641 -19.766 -22.797 1 42.41 83 LEU A CA 1
ATOM 659 C C . LEU A 1 83 ? -14.312 -20.469 -23.047 1 42.41 83 LEU A C 1
ATOM 661 O O . LEU A 1 83 ? -13.695 -20.297 -24.094 1 42.41 83 LEU A O 1
ATOM 665 N N . ASN A 1 84 ? -13.906 -21.094 -22 1 43.44 84 ASN A N 1
ATOM 666 C CA . ASN A 1 84 ? -12.609 -21.75 -22.047 1 43.44 84 ASN A CA 1
ATOM 667 C C . ASN A 1 84 ? -12.633 -22.984 -22.953 1 43.44 84 ASN A C 1
ATOM 669 O O . ASN A 1 84 ? -11.625 -23.672 -23.109 1 43.44 84 ASN A O 1
ATOM 673 N N . MET A 1 85 ? -13.766 -23.578 -23.109 1 41.5 85 MET A N 1
ATOM 674 C CA . MET A 1 85 ? -13.523 -24.609 -24.094 1 41.5 85 MET A CA 1
ATOM 675 C C . MET A 1 85 ? -12.672 -24.094 -25.25 1 41.5 85 MET A C 1
ATOM 677 O O . MET A 1 85 ? -12.086 -24.859 -26 1 41.5 85 MET A O 1
ATOM 681 N N . GLN A 1 86 ? -12.945 -22.938 -25.797 1 42.28 86 GLN A N 1
ATOM 682 C CA . GLN A 1 86 ? -12.07 -22.453 -26.859 1 42.28 86 GLN A CA 1
ATOM 683 C C . GLN A 1 86 ? -10.797 -21.844 -26.281 1 42.28 86 GLN A C 1
ATOM 685 O O . GLN A 1 86 ? -10.695 -21.641 -25.062 1 42.28 86 GLN A O 1
ATOM 690 N N . ASP A 1 87 ? -9.672 -21.156 -27.062 1 52.16 87 ASP A N 1
ATOM 691 C CA . ASP A 1 87 ? -8.406 -20.453 -26.984 1 52.16 87 ASP A CA 1
ATOM 692 C C . ASP A 1 87 ? -8.453 -19.375 -25.891 1 52.16 87 ASP A C 1
ATOM 694 O O . ASP A 1 87 ? -9.43 -18.641 -25.797 1 52.16 87 ASP A O 1
ATOM 698 N N . LEU A 1 88 ? -7.844 -19.719 -24.641 1 62.34 88 LEU A N 1
ATOM 699 C CA . LEU A 1 88 ? -7.707 -18.75 -23.547 1 62.34 88 LEU A CA 1
ATOM 700 C C . LEU A 1 88 ? -7.566 -17.328 -24.109 1 62.34 88 LEU A C 1
ATOM 702 O O . LEU A 1 88 ? -6.484 -16.75 -24.047 1 62.34 88 LEU A O 1
ATOM 706 N N . THR A 1 89 ? -8.523 -16.891 -24.844 1 68.12 89 THR A N 1
ATOM 707 C CA . THR A 1 89 ? -8.422 -15.617 -25.562 1 68.12 89 THR A CA 1
ATOM 708 C C . THR A 1 89 ? -8.828 -14.461 -24.656 1 68.12 89 THR A C 1
ATOM 710 O O . THR A 1 89 ? -8.461 -13.312 -24.906 1 68.12 89 THR A O 1
ATOM 713 N N . GLN A 1 90 ? -9.672 -14.852 -23.484 1 77.19 90 GLN A N 1
ATOM 714 C CA . GLN A 1 90 ? -10.039 -13.781 -22.547 1 77.19 90 GLN A CA 1
ATOM 715 C C . GLN A 1 90 ? -10.234 -14.328 -21.141 1 77.19 90 GLN A C 1
ATOM 717 O O . GLN A 1 90 ? -10.531 -15.508 -20.953 1 77.19 90 GLN A O 1
ATOM 722 N N . GLY A 1 91 ? -9.969 -13.688 -20.156 1 86.56 91 GLY A N 1
ATOM 723 C CA . GLY A 1 91 ? -10.156 -14.07 -18.766 1 86.56 91 GLY A CA 1
ATOM 724 C C . GLY A 1 91 ? -9.383 -13.203 -17.797 1 86.56 91 GLY A C 1
ATOM 725 O O . GLY A 1 91 ? -8.625 -12.32 -18.203 1 86.56 91 GLY A O 1
ATOM 726 N N . GLU A 1 92 ? -9.703 -13.477 -16.484 1 89.38 92 GLU A N 1
ATOM 727 C CA . GLU A 1 92 ? -9.055 -12.695 -15.43 1 89.38 92 GLU A CA 1
ATOM 728 C C . GLU A 1 92 ? -8.422 -13.602 -14.375 1 89.38 92 GLU A C 1
ATOM 730 O O . GLU A 1 92 ? -9.086 -14.5 -13.852 1 89.38 92 GLU A O 1
ATOM 735 N N . VAL A 1 93 ? -7.199 -13.336 -14.219 1 93 93 VAL A N 1
ATOM 736 C CA . VAL A 1 93 ? -6.508 -13.984 -13.109 1 93 93 VAL A CA 1
ATOM 737 C C . VAL A 1 93 ? -6.656 -13.141 -11.844 1 93 93 VAL A C 1
ATOM 739 O O . VAL A 1 93 ? -6.34 -11.953 -11.836 1 93 93 VAL A O 1
ATOM 742 N N . GLU A 1 94 ? -7.227 -13.719 -10.852 1 93.12 94 GLU A N 1
ATOM 743 C CA . GLU A 1 94 ? -7.266 -13.078 -9.539 1 93.12 94 GLU A CA 1
ATOM 744 C C . GLU A 1 94 ? -6.344 -13.789 -8.555 1 93.12 94 GLU A C 1
ATOM 746 O O . GLU A 1 94 ? -6.562 -14.961 -8.219 1 93.12 94 GLU A O 1
ATOM 751 N N . ILE A 1 95 ? -5.395 -13.039 -8.047 1 95.56 95 ILE A N 1
ATOM 752 C CA . ILE A 1 95 ? -4.414 -13.695 -7.188 1 95.56 95 ILE A CA 1
ATOM 753 C C . ILE A 1 95 ? -4.176 -12.852 -5.938 1 95.56 95 ILE A C 1
ATOM 755 O O . ILE A 1 95 ? -4.082 -11.625 -6.016 1 95.56 95 ILE A O 1
ATOM 759 N N . GLY A 1 96 ? -4.195 -13.508 -4.785 1 96.44 96 GLY A N 1
ATOM 760 C CA . GLY A 1 96 ? -3.787 -12.867 -3.541 1 96.44 96 GLY A CA 1
ATOM 761 C C . GLY A 1 96 ? -2.281 -12.789 -3.377 1 96.44 96 GLY A C 1
ATOM 762 O O . GLY A 1 96 ? -1.594 -13.812 -3.42 1 96.44 96 GLY A O 1
ATOM 763 N N . LEU A 1 97 ? -1.788 -11.57 -3.131 1 95.56 97 LEU A N 1
ATOM 764 C CA . LEU A 1 97 ? -0.347 -11.383 -2.992 1 95.56 97 LEU A CA 1
ATOM 765 C C . LEU A 1 97 ? -0.022 -10.547 -1.756 1 95.56 97 LEU A C 1
ATOM 767 O O . LEU A 1 97 ? -0.684 -9.547 -1.487 1 95.56 97 LEU A O 1
ATOM 771 N N . PRO A 1 98 ? 0.973 -11.047 -1.021 1 93.19 98 PRO A N 1
ATOM 772 C CA . PRO A 1 98 ? 1.502 -10.117 -0.014 1 93.19 98 PRO A CA 1
ATOM 773 C C . PRO A 1 98 ? 2.314 -8.984 -0.626 1 93.19 98 PRO A C 1
ATOM 775 O O . PRO A 1 98 ? 2.801 -9.102 -1.755 1 93.19 98 PRO A O 1
ATOM 778 N N . SER A 1 99 ? 2.535 -7.93 0.113 1 92.62 99 SER A N 1
ATOM 779 C CA . SER A 1 99 ? 3.066 -6.676 -0.411 1 92.62 99 SER A CA 1
ATOM 780 C C . SER A 1 99 ? 4.48 -6.855 -0.955 1 92.62 99 SER A C 1
ATOM 782 O O . SER A 1 99 ? 4.789 -6.402 -2.057 1 92.62 99 SER A O 1
ATOM 784 N N . MET A 1 100 ? 5.324 -7.516 -0.236 1 95.44 100 MET A N 1
ATOM 785 C CA . MET A 1 100 ? 6.73 -7.609 -0.62 1 95.44 100 MET A CA 1
ATOM 786 C C . MET A 1 100 ? 6.898 -8.461 -1.876 1 95.44 100 MET A C 1
ATOM 788 O O . MET A 1 100 ? 7.426 -7.984 -2.885 1 95.44 100 MET A O 1
ATOM 792 N N . ALA A 1 101 ? 6.328 -9.656 -1.849 1 94.5 101 ALA A N 1
ATOM 793 C CA . ALA A 1 101 ? 6.434 -10.516 -3.023 1 94.5 101 ALA A CA 1
ATOM 794 C C . ALA A 1 101 ? 5.668 -9.93 -4.207 1 94.5 101 ALA A C 1
ATOM 796 O O . ALA A 1 101 ? 6.098 -10.055 -5.355 1 94.5 101 ALA A O 1
ATOM 797 N N . GLY A 1 102 ? 4.555 -9.375 -3.877 1 95.69 102 GLY A N 1
ATOM 798 C CA . GLY A 1 102 ? 3.754 -8.742 -4.914 1 95.69 102 GLY A CA 1
ATOM 799 C C . GLY A 1 102 ? 4.48 -7.617 -5.629 1 95.69 102 GLY A C 1
ATOM 800 O O . GLY A 1 102 ? 4.254 -7.387 -6.82 1 95.69 102 GLY A O 1
ATOM 801 N N . SER A 1 103 ? 5.371 -6.992 -4.977 1 95.75 103 SER A N 1
ATOM 802 C CA . SER A 1 103 ? 5.992 -5.797 -5.535 1 95.75 103 SER A CA 1
ATOM 803 C C . SER A 1 103 ? 7.367 -6.105 -6.113 1 95.75 103 SER A C 1
ATOM 805 O O . SER A 1 103 ? 7.867 -5.375 -6.969 1 95.75 103 SER A O 1
ATOM 807 N N . TYR A 1 104 ? 7.949 -7.258 -5.734 1 95.06 104 TYR A N 1
ATOM 808 C CA . TYR A 1 104 ? 9.359 -7.391 -6.094 1 95.06 104 TYR A CA 1
ATOM 809 C C . TYR A 1 104 ? 9.617 -8.727 -6.777 1 95.06 104 TYR A C 1
ATOM 811 O O . TYR A 1 104 ? 10.656 -8.906 -7.418 1 95.06 104 TYR A O 1
ATOM 819 N N . TYR A 1 105 ? 8.734 -9.625 -6.656 1 94.75 105 TYR A N 1
ATOM 820 C CA . TYR A 1 105 ? 8.891 -10.898 -7.348 1 94.75 105 TYR A CA 1
ATOM 821 C C . TYR A 1 105 ? 7.898 -11.016 -8.5 1 94.75 105 TYR A C 1
ATOM 823 O O . TYR A 1 105 ? 8.289 -11.297 -9.633 1 94.75 105 TYR A O 1
ATOM 831 N N . PHE A 1 106 ? 6.695 -10.727 -8.32 1 96.44 106 PHE A N 1
ATOM 832 C CA . PHE A 1 106 ? 5.605 -11.078 -9.219 1 96.44 106 PHE A CA 1
ATOM 833 C C . PHE A 1 106 ? 5.562 -10.125 -10.414 1 96.44 106 PHE A C 1
ATOM 835 O O . PHE A 1 106 ? 5.039 -10.477 -11.477 1 96.44 106 PHE A O 1
ATOM 842 N N . PRO A 1 107 ? 6.055 -8.906 -10.242 1 96.56 107 PRO A N 1
ATOM 843 C CA . PRO A 1 107 ? 6.008 -8.039 -11.422 1 96.56 107 PRO A CA 1
ATOM 844 C C . PRO A 1 107 ? 6.672 -8.68 -12.641 1 96.56 107 PRO A C 1
ATOM 846 O O . PRO A 1 107 ? 6.145 -8.594 -13.758 1 96.56 107 PRO A O 1
ATOM 849 N N . ASP A 1 108 ? 7.77 -9.336 -12.461 1 94.31 108 ASP A N 1
ATOM 850 C CA . ASP A 1 108 ? 8.422 -10.031 -13.562 1 94.31 108 ASP A CA 1
ATOM 851 C C . ASP A 1 108 ? 7.535 -11.148 -14.109 1 94.31 108 ASP A C 1
ATOM 853 O O . ASP A 1 108 ? 7.352 -11.266 -15.32 1 94.31 108 ASP A O 1
ATOM 857 N N . GLN A 1 109 ? 6.969 -11.875 -13.219 1 94.81 109 GLN A N 1
ATOM 858 C CA . GLN A 1 109 ? 6.121 -13 -13.594 1 94.81 109 GLN A CA 1
ATOM 859 C C . GLN A 1 109 ? 4.859 -12.516 -14.312 1 94.81 109 GLN A C 1
ATOM 861 O O . GLN A 1 109 ? 4.453 -13.102 -15.312 1 94.81 109 GLN A O 1
ATOM 866 N N . ILE A 1 110 ? 4.227 -11.492 -13.789 1 96.44 110 ILE A N 1
ATOM 867 C CA . ILE A 1 110 ? 2.988 -10.961 -14.352 1 96.44 110 ILE A CA 1
ATOM 868 C C . ILE A 1 110 ? 3.254 -10.383 -15.734 1 96.44 110 ILE A C 1
ATOM 870 O O . ILE A 1 110 ? 2.484 -10.609 -16.672 1 96.44 110 ILE A O 1
ATOM 874 N N . THR A 1 111 ? 4.344 -9.633 -15.852 1 94.56 111 THR A N 1
ATOM 875 C CA . THR A 1 111 ? 4.688 -9.031 -17.141 1 94.56 111 THR A CA 1
ATOM 876 C C . THR A 1 111 ? 4.891 -10.109 -18.203 1 94.56 111 THR A C 1
ATOM 878 O O . THR A 1 111 ? 4.332 -10.023 -19.297 1 94.56 111 THR A O 1
ATOM 881 N N . ARG A 1 112 ? 5.633 -11.125 -17.875 1 92.56 112 ARG A N 1
ATOM 882 C CA . ARG A 1 112 ? 5.883 -12.219 -18.812 1 92.56 112 ARG A CA 1
ATOM 883 C C . ARG A 1 112 ? 4.598 -12.977 -19.125 1 92.56 112 ARG A C 1
ATOM 885 O O . ARG A 1 112 ? 4.363 -13.367 -20.266 1 92.56 112 ARG A O 1
ATOM 892 N N . PHE A 1 113 ? 3.785 -13.227 -18.156 1 94.69 113 PHE A N 1
ATOM 893 C CA . PHE A 1 113 ? 2.535 -13.953 -18.328 1 94.69 113 PHE A CA 1
ATOM 894 C C . PHE A 1 113 ? 1.598 -13.211 -19.266 1 94.69 113 PHE A C 1
ATOM 896 O O . PHE A 1 113 ? 1.014 -13.82 -20.172 1 94.69 113 PHE A O 1
ATOM 903 N N . LEU A 1 114 ? 1.461 -11.906 -19.031 1 93.31 114 LEU A N 1
ATOM 904 C CA . LEU A 1 114 ? 0.528 -11.117 -19.828 1 93.31 114 LEU A CA 1
ATOM 905 C C . LEU A 1 114 ? 1.026 -10.969 -21.266 1 93.31 114 LEU A C 1
ATOM 907 O O . LEU A 1 114 ? 0.23 -10.781 -22.188 1 93.31 114 LEU A O 1
ATOM 911 N N . LYS A 1 115 ? 2.326 -11.023 -21.453 1 87.75 115 LYS A N 1
ATOM 912 C CA . LYS A 1 115 ? 2.871 -11.062 -22.812 1 87.75 115 LYS A CA 1
ATOM 913 C C . LYS A 1 115 ? 2.514 -12.367 -23.516 1 87.75 115 LYS A C 1
ATOM 915 O O . LYS A 1 115 ? 2.201 -12.375 -24.703 1 87.75 115 LYS A O 1
ATOM 920 N N . ALA A 1 116 ? 2.557 -13.453 -22.781 1 88.06 116 ALA A N 1
ATOM 921 C CA . ALA A 1 116 ? 2.254 -14.773 -23.312 1 88.06 116 ALA A CA 1
ATOM 922 C C . ALA A 1 116 ? 0.752 -14.945 -23.531 1 88.06 116 ALA A C 1
ATOM 924 O O . ALA A 1 116 ? 0.329 -15.672 -24.422 1 88.06 116 ALA A O 1
ATOM 925 N N . TYR A 1 117 ? -0.009 -14.266 -22.703 1 90.06 117 TYR A N 1
ATOM 926 C CA . TYR A 1 117 ? -1.464 -14.352 -22.766 1 90.06 117 TYR A CA 1
ATOM 927 C C . TYR A 1 117 ? -2.088 -12.969 -22.875 1 90.06 117 TYR A C 1
ATOM 929 O O . TYR A 1 117 ? -2.74 -12.5 -21.938 1 90.06 117 TYR A O 1
ATOM 937 N N . PRO A 1 118 ? -2.072 -12.367 -24 1 86.38 118 PRO A N 1
ATOM 938 C CA . PRO A 1 118 ? -2.48 -10.969 -24.172 1 86.38 118 PRO A CA 1
ATOM 939 C C . PRO A 1 118 ? -3.977 -10.758 -23.938 1 86.38 118 PRO A C 1
ATOM 941 O O . PRO A 1 118 ? -4.418 -9.633 -23.734 1 86.38 118 PRO A O 1
ATOM 944 N N . GLY A 1 119 ? -4.734 -11.789 -23.969 1 86.19 119 GLY A N 1
ATOM 945 C CA . GLY A 1 119 ? -6.172 -11.672 -23.781 1 86.19 119 GLY A CA 1
ATOM 946 C C . GLY A 1 119 ? -6.574 -11.742 -22.312 1 86.19 119 GLY A C 1
ATOM 947 O O . GLY A 1 119 ? -7.738 -11.5 -21.969 1 86.19 119 GLY A O 1
ATOM 948 N N . LEU A 1 120 ? -5.645 -11.992 -21.453 1 89.75 120 LEU A N 1
ATOM 949 C CA . LEU A 1 120 ? -5.945 -12.141 -20.031 1 89.75 120 LEU A CA 1
ATOM 950 C C . LEU A 1 120 ? -5.59 -10.867 -19.266 1 89.75 120 LEU A C 1
ATOM 952 O O . LEU A 1 120 ? -4.797 -10.055 -19.75 1 89.75 120 LEU A O 1
ATOM 956 N N . SER A 1 121 ? -6.27 -10.703 -18.172 1 91.38 121 SER A N 1
ATOM 957 C CA . SER A 1 121 ? -5.941 -9.648 -17.219 1 91.38 121 SER A CA 1
ATOM 958 C C . SER A 1 121 ? -5.613 -10.227 -15.844 1 91.38 121 SER A C 1
ATOM 960 O O . SER A 1 121 ? -5.926 -11.383 -15.555 1 91.38 121 SER A O 1
ATOM 962 N N . VAL A 1 122 ? -4.93 -9.43 -15.078 1 94.06 122 VAL A N 1
ATOM 963 C CA . VAL A 1 122 ? -4.574 -9.859 -13.727 1 94.06 122 VAL A CA 1
ATOM 964 C C . VAL A 1 122 ? -5.078 -8.836 -12.711 1 94.06 122 VAL A C 1
ATOM 966 O O . VAL A 1 122 ? -4.863 -7.633 -12.875 1 94.06 122 VAL A O 1
ATOM 969 N N . SER A 1 123 ? -5.77 -9.32 -11.773 1 92.75 123 SER A N 1
ATOM 970 C CA . SER A 1 123 ? -6.195 -8.523 -10.633 1 92.75 123 SER A CA 1
ATOM 971 C C . SER A 1 123 ? -5.605 -9.062 -9.328 1 92.75 123 SER A C 1
ATOM 973 O O . SER A 1 123 ? -5.5 -10.281 -9.148 1 92.75 123 SER A O 1
ATOM 975 N N . ILE A 1 124 ? -5.301 -8.086 -8.43 1 93.62 124 ILE A N 1
ATOM 976 C CA . ILE A 1 124 ? -4.582 -8.469 -7.223 1 93.62 124 ILE A CA 1
ATOM 977 C C . ILE A 1 124 ? -5.465 -8.227 -6 1 93.62 124 ILE A C 1
ATOM 979 O O . ILE A 1 124 ? -6.113 -7.184 -5.891 1 93.62 124 ILE A O 1
ATOM 983 N N . TYR A 1 125 ? -5.52 -9.188 -5.18 1 90.69 125 TYR A N 1
ATOM 984 C CA . TYR A 1 125 ? -5.988 -9.047 -3.805 1 90.69 125 TYR A CA 1
ATOM 985 C C . TYR A 1 125 ? -4.816 -8.906 -2.84 1 90.69 125 TYR A C 1
ATOM 987 O O . TYR A 1 125 ? -4.195 -9.898 -2.461 1 90.69 125 TYR A O 1
ATOM 995 N N . GLU A 1 126 ? -4.547 -7.684 -2.455 1 89.5 126 GLU A N 1
ATOM 996 C CA . GLU A 1 126 ? -3.379 -7.441 -1.613 1 89.5 126 GLU A CA 1
ATOM 997 C C . GLU A 1 126 ? -3.723 -7.594 -0.135 1 89.5 126 GLU A C 1
ATOM 999 O O . GLU A 1 126 ? -4.641 -6.938 0.366 1 89.5 126 GLU A O 1
ATOM 1004 N N . ALA A 1 127 ? -2.982 -8.414 0.53 1 88.62 127 ALA A N 1
ATOM 1005 C CA . ALA A 1 127 ? -3.164 -8.648 1.96 1 88.62 127 ALA A CA 1
ATOM 1006 C C . ALA A 1 127 ? -1.979 -9.414 2.545 1 88.62 127 ALA A C 1
ATOM 1008 O O . ALA A 1 127 ? -1.053 -9.781 1.821 1 88.62 127 ALA A O 1
ATOM 1009 N N . GLY A 1 128 ? -2.045 -9.469 3.795 1 89.69 128 GLY A N 1
ATOM 1010 C CA . GLY A 1 128 ? -1.081 -10.352 4.434 1 89.69 128 GLY A CA 1
ATOM 1011 C C . GLY A 1 128 ? -1.354 -11.82 4.176 1 89.69 128 GLY A C 1
ATOM 1012 O O . GLY A 1 128 ? -2.449 -12.188 3.744 1 89.69 128 GLY A O 1
ATOM 1013 N N . THR A 1 129 ? -0.383 -12.648 4.473 1 88.31 129 THR A N 1
ATOM 1014 C CA . THR A 1 129 ? -0.456 -14.07 4.125 1 88.31 129 THR A CA 1
ATOM 1015 C C . THR A 1 129 ? -1.592 -14.75 4.879 1 88.31 129 THR A C 1
ATOM 1017 O O . THR A 1 129 ? -2.246 -15.648 4.348 1 88.31 129 THR A O 1
ATOM 1020 N N . SER A 1 130 ? -1.824 -14.352 6.105 1 86.31 130 SER A N 1
ATOM 1021 C CA . SER A 1 130 ? -2.912 -14.938 6.879 1 86.31 130 SER A CA 1
ATOM 1022 C C . SER A 1 130 ? -4.27 -14.609 6.262 1 86.31 130 SER A C 1
ATOM 1024 O O . SER A 1 130 ? -5.129 -15.484 6.145 1 86.31 130 SER A O 1
ATOM 1026 N N . ALA A 1 131 ? -4.402 -13.406 5.902 1 88.5 131 ALA A N 1
ATOM 1027 C CA . ALA A 1 131 ? -5.648 -12.977 5.277 1 88.5 131 ALA A CA 1
ATOM 1028 C C . ALA A 1 131 ? -5.844 -13.648 3.92 1 88.5 131 ALA A C 1
ATOM 1030 O O . ALA A 1 131 ? -6.965 -13.984 3.543 1 88.5 131 ALA A O 1
ATOM 1031 N N . ILE A 1 132 ? -4.828 -13.812 3.234 1 92.88 132 ILE A N 1
ATOM 1032 C CA . ILE A 1 132 ? -4.887 -14.469 1.933 1 92.88 132 ILE A CA 1
ATOM 1033 C C . ILE A 1 132 ? -5.32 -15.922 2.105 1 92.88 132 ILE A C 1
ATOM 1035 O O . ILE A 1 132 ? -6.188 -16.406 1.377 1 92.88 132 ILE A O 1
ATOM 1039 N N . GLU A 1 133 ? -4.73 -16.531 3.045 1 89.75 133 GLU A N 1
ATOM 1040 C CA . GLU A 1 133 ? -5.105 -17.922 3.322 1 89.75 133 GLU A CA 1
ATOM 1041 C C . GLU A 1 133 ? -6.59 -18.031 3.66 1 89.75 133 GLU A C 1
ATOM 1043 O O . GLU A 1 133 ? -7.285 -18.906 3.137 1 89.75 133 GLU A O 1
ATOM 1048 N N . GLU A 1 134 ? -7.02 -17.172 4.484 1 86.88 134 GLU A N 1
ATOM 1049 C CA . GLU A 1 134 ? -8.422 -17.172 4.887 1 86.88 134 GLU A CA 1
ATOM 1050 C C . GLU A 1 134 ? -9.336 -16.891 3.695 1 86.88 134 GLU A C 1
ATOM 1052 O O . GLU A 1 134 ? -10.398 -17.5 3.57 1 86.88 134 GLU A O 1
ATOM 1057 N N . ALA A 1 135 ? -8.93 -16.016 2.873 1 88.81 135 ALA A N 1
ATOM 1058 C CA . ALA A 1 135 ? -9.719 -15.656 1.697 1 88.81 135 ALA A CA 1
ATOM 1059 C C . ALA A 1 135 ? -9.852 -16.844 0.749 1 88.81 135 ALA A C 1
ATOM 1061 O O . ALA A 1 135 ? -10.898 -17.047 0.132 1 88.81 135 ALA A O 1
ATOM 1062 N N . ILE A 1 136 ? -8.836 -17.641 0.618 1 90.88 136 ILE A N 1
ATOM 1063 C CA . ILE A 1 136 ? -8.867 -18.828 -0.222 1 90.88 136 ILE A CA 1
ATOM 1064 C C . ILE A 1 136 ? -9.805 -19.875 0.392 1 90.88 136 ILE A C 1
ATOM 1066 O O . ILE A 1 136 ? -10.656 -20.438 -0.299 1 90.88 136 ILE A O 1
ATOM 1070 N N . ILE A 1 137 ? -9.633 -20.047 1.667 1 84.88 137 ILE A N 1
ATOM 1071 C CA . ILE A 1 137 ? -10.422 -21.047 2.377 1 84.88 137 ILE A CA 1
ATOM 1072 C C . ILE A 1 137 ? -11.906 -20.688 2.287 1 84.88 137 ILE A C 1
ATOM 1074 O O . ILE A 1 137 ? -12.75 -21.562 2.076 1 84.88 137 ILE A O 1
ATOM 1078 N N . ASN A 1 138 ? -12.164 -19.375 2.354 1 82.56 138 ASN A N 1
ATOM 1079 C CA . ASN A 1 138 ? -13.539 -18.906 2.34 1 82.56 138 ASN A CA 1
ATOM 1080 C C . ASN A 1 138 ? -14.078 -18.781 0.917 1 82.56 138 ASN A C 1
ATOM 1082 O O . ASN A 1 138 ? -15.25 -18.438 0.716 1 82.56 138 ASN A O 1
ATOM 1086 N N . GLY A 1 139 ? -13.219 -18.953 0.034 1 82.94 139 GLY A N 1
ATOM 1087 C CA . GLY A 1 139 ? -13.641 -18.969 -1.357 1 82.94 139 GLY A CA 1
ATOM 1088 C C . GLY A 1 139 ? -13.734 -17.578 -1.959 1 82.94 139 GLY A C 1
ATOM 1089 O O . GLY A 1 139 ? -14.352 -17.391 -3.008 1 82.94 139 GLY A O 1
ATOM 1090 N N . GLU A 1 140 ? -13.188 -16.625 -1.325 1 83.5 140 GLU A N 1
ATOM 1091 C CA . GLU A 1 140 ? -13.188 -15.25 -1.829 1 83.5 140 GLU A CA 1
ATOM 1092 C C . GLU A 1 140 ? -12.242 -15.102 -3.016 1 83.5 140 GLU A C 1
ATOM 1094 O O . GLU A 1 140 ? -12.5 -14.305 -3.922 1 83.5 140 GLU A O 1
ATOM 1099 N N . ILE A 1 141 ? -11.172 -15.852 -2.973 1 91.38 141 ILE A N 1
ATOM 1100 C CA . ILE A 1 141 ? -10.242 -15.938 -4.09 1 91.38 141 ILE A CA 1
ATOM 1101 C C . ILE A 1 141 ? -9.828 -17.391 -4.305 1 91.38 141 ILE A C 1
ATOM 1103 O O . ILE A 1 141 ? -9.945 -18.219 -3.393 1 91.38 141 ILE A O 1
ATOM 1107 N N . GLU A 1 142 ? -9.391 -17.641 -5.52 1 90.94 142 GLU A N 1
ATOM 1108 C CA . GLU A 1 142 ? -9.078 -19.031 -5.859 1 90.94 142 GLU A CA 1
ATOM 1109 C C . GLU A 1 142 ? -7.605 -19.344 -5.602 1 90.94 142 GLU A C 1
ATOM 1111 O O . GLU A 1 142 ? -7.25 -20.484 -5.305 1 90.94 142 GLU A O 1
ATOM 1116 N N . LEU A 1 143 ? -6.848 -18.281 -5.77 1 95.31 143 LEU A N 1
ATOM 1117 C CA . LEU A 1 143 ? -5.398 -18.469 -5.801 1 95.31 143 LEU A CA 1
ATOM 1118 C C . LEU A 1 143 ? -4.688 -17.359 -5.043 1 95.31 143 LEU A C 1
ATOM 1120 O O . LEU A 1 143 ? -5.078 -16.188 -5.141 1 95.31 143 LEU A O 1
ATOM 1124 N N . GLY A 1 144 ? -3.672 -17.734 -4.312 1 96.44 144 GLY A N 1
ATOM 1125 C CA . GLY A 1 144 ? -2.895 -16.734 -3.607 1 96.44 144 GLY A CA 1
ATOM 1126 C C . GLY A 1 144 ? -1.546 -17.234 -3.135 1 96.44 144 GLY A C 1
ATOM 1127 O O . GLY A 1 144 ? -1.256 -18.438 -3.24 1 96.44 144 GLY A O 1
ATOM 1128 N N . THR A 1 145 ? -0.728 -16.344 -2.678 1 95.5 145 THR A N 1
ATOM 1129 C CA . THR A 1 145 ? 0.601 -16.672 -2.168 1 95.5 145 THR A CA 1
ATOM 1130 C C . THR A 1 145 ? 0.605 -16.688 -0.642 1 95.5 145 THR A C 1
ATOM 1132 O O . THR A 1 145 ? 0.092 -15.758 -0.007 1 95.5 145 THR A O 1
ATOM 1135 N N . ILE A 1 146 ? 1.159 -17.703 -0.073 1 92.75 146 ILE A N 1
ATOM 1136 C CA . ILE A 1 146 ? 1.276 -17.828 1.376 1 92.75 146 ILE A CA 1
ATOM 1137 C C . ILE A 1 146 ? 2.707 -18.203 1.747 1 92.75 146 ILE A C 1
ATOM 1139 O O . ILE A 1 146 ? 3.533 -18.469 0.869 1 92.75 146 ILE A O 1
ATOM 1143 N N . VAL A 1 147 ? 3 -18.125 3.031 1 90.5 147 VAL A N 1
ATOM 1144 C CA . VAL A 1 147 ? 4.258 -18.641 3.562 1 90.5 147 VAL A CA 1
ATOM 1145 C C . VAL A 1 147 ? 4.051 -20.062 4.086 1 90.5 147 VAL A C 1
ATOM 1147 O O . VAL A 1 147 ? 3.09 -20.328 4.812 1 90.5 147 VAL A O 1
ATOM 1150 N N . THR A 1 148 ? 4.812 -20.906 3.588 1 82.81 148 THR A N 1
ATOM 1151 C CA . THR A 1 148 ? 4.656 -22.281 4.062 1 82.81 148 THR A CA 1
ATOM 1152 C C . THR A 1 148 ? 5.836 -22.688 4.941 1 82.81 148 THR A C 1
ATOM 1154 O O . THR A 1 148 ? 6.977 -22.312 4.668 1 82.81 148 THR A O 1
ATOM 1157 N N . ASP A 1 149 ? 5.512 -22.812 6.227 1 65.69 149 ASP A N 1
ATOM 1158 C CA . ASP A 1 149 ? 6.551 -23.391 7.074 1 65.69 149 ASP A CA 1
ATOM 1159 C C . ASP A 1 149 ? 6.766 -24.875 6.754 1 65.69 149 ASP A C 1
ATOM 1161 O O . ASP A 1 149 ? 5.855 -25.547 6.277 1 65.69 149 ASP A O 1
ATOM 1165 N N . GLU A 1 150 ? 8.109 -25.328 6.543 1 52.66 150 GLU A N 1
ATOM 1166 C CA . GLU A 1 150 ? 8.406 -26.734 6.336 1 52.66 150 GLU A CA 1
ATOM 1167 C C . GLU A 1 150 ? 7.43 -27.625 7.098 1 52.66 150 GLU A C 1
ATOM 1169 O O . GLU A 1 150 ? 7.051 -28.688 6.613 1 52.66 150 GLU A O 1
ATOM 1174 N N . GLY A 1 151 ? 7.164 -27.219 8.328 1 48.84 151 GLY A N 1
ATOM 1175 C CA . GLY A 1 151 ? 6.43 -28.203 9.102 1 48.84 151 GLY A CA 1
ATOM 1176 C C . GLY A 1 151 ? 4.922 -28.031 9.016 1 48.84 151 GLY A C 1
ATOM 1177 O O . GLY A 1 151 ? 4.168 -28.766 9.656 1 48.84 151 GLY A O 1
ATOM 1178 N N . ARG A 1 152 ? 4.574 -26.906 8.797 1 50.59 152 ARG A N 1
ATOM 1179 C CA . ARG A 1 152 ? 3.129 -26.734 8.93 1 50.59 152 ARG A CA 1
ATOM 1180 C C . ARG A 1 152 ? 2.391 -27.422 7.785 1 50.59 152 ARG A C 1
ATOM 1182 O O . ARG A 1 152 ? 2.717 -27.219 6.617 1 50.59 152 ARG A O 1
ATOM 1189 N N . LYS A 1 153 ? 1.884 -28.469 8.102 1 46.09 153 LYS A N 1
ATOM 1190 C CA . LYS A 1 153 ? 0.882 -29.156 7.305 1 46.09 153 LYS A CA 1
ATOM 1191 C C . LYS A 1 153 ? -0.177 -28.188 6.781 1 46.09 153 LYS A C 1
ATOM 1193 O O . LYS A 1 153 ? -0.755 -27.422 7.551 1 46.09 153 LYS A O 1
ATOM 1198 N N . SER A 1 154 ? 0.013 -27.594 5.566 1 52.22 154 SER A N 1
ATOM 1199 C CA . SER A 1 154 ? -1.088 -26.938 4.871 1 52.22 154 SER A CA 1
ATOM 1200 C C . SER A 1 154 ? -2.438 -27.391 5.414 1 52.22 154 SER A C 1
ATOM 1202 O O . SER A 1 154 ? -2.572 -28.516 5.883 1 52.22 154 SER A O 1
ATOM 1204 N N . SER A 1 155 ? -3.209 -26.438 5.957 1 58.31 155 SER A N 1
ATOM 1205 C CA . SER A 1 155 ? -4.574 -26.875 6.227 1 58.31 155 SER A CA 1
ATOM 1206 C C . SER A 1 155 ? -5.016 -27.953 5.234 1 58.31 155 SER A C 1
ATOM 1208 O O . SER A 1 155 ? -4.605 -27.938 4.074 1 58.31 155 SER A O 1
ATOM 1210 N N . SER A 1 156 ? -5.34 -29.031 5.75 1 68.5 156 SER A N 1
ATOM 1211 C CA . SER A 1 156 ? -5.945 -30.109 4.996 1 68.5 156 SER A CA 1
ATOM 1212 C C . SER A 1 156 ? -6.891 -29.594 3.92 1 68.5 156 SER A C 1
ATOM 1214 O O . SER A 1 156 ? -7.312 -30.328 3.037 1 68.5 156 SER A O 1
ATOM 1216 N N . GLN A 1 157 ? -6.875 -28.203 3.809 1 85.88 157 GLN A N 1
ATOM 1217 C CA . GLN A 1 157 ? -7.875 -27.688 2.885 1 85.88 157 GLN A CA 1
ATOM 1218 C C . GLN A 1 157 ? -7.219 -27.016 1.679 1 85.88 157 GLN A C 1
ATOM 1220 O O . GLN A 1 157 ? -7.895 -26.656 0.716 1 85.88 157 GLN A O 1
ATOM 1225 N N . LEU A 1 158 ? -5.895 -26.922 1.781 1 90.5 158 LEU A N 1
ATOM 1226 C CA . LEU A 1 158 ? -5.223 -26.203 0.711 1 90.5 158 LEU A CA 1
ATOM 1227 C C . LEU A 1 158 ? -4.211 -27.094 0.001 1 90.5 158 LEU A C 1
ATOM 1229 O O . LEU A 1 158 ? -3.531 -27.891 0.64 1 90.5 158 LEU A O 1
ATOM 1233 N N . THR A 1 159 ? -4.199 -27.016 -1.287 1 91.38 159 THR A N 1
ATOM 1234 C CA . THR A 1 159 ? -3.057 -27.5 -2.055 1 91.38 159 THR A CA 1
ATOM 1235 C C . THR A 1 159 ? -1.974 -26.438 -2.15 1 91.38 159 THR A C 1
ATOM 1237 O O . THR A 1 159 ? -2.254 -25.297 -2.529 1 91.38 159 THR A O 1
ATOM 1240 N N . ILE A 1 160 ? -0.795 -26.766 -1.796 1 92.12 160 ILE A N 1
ATOM 1241 C CA . ILE A 1 160 ? 0.292 -25.797 -1.661 1 92.12 160 ILE A CA 1
ATOM 1242 C C . ILE A 1 160 ? 1.394 -26.125 -2.668 1 92.12 160 ILE A C 1
ATOM 1244 O O . ILE A 1 160 ? 1.819 -27.281 -2.785 1 92.12 160 ILE A O 1
ATOM 1248 N N . HIS A 1 161 ? 1.901 -25.094 -3.377 1 92.06 161 HIS A N 1
ATOM 1249 C CA . HIS A 1 161 ? 2.963 -25.219 -4.371 1 92.06 161 HIS A CA 1
ATOM 1250 C C . HIS A 1 161 ? 4.117 -24.266 -4.066 1 92.06 161 HIS A C 1
ATOM 1252 O O . HIS A 1 161 ? 4.098 -23.109 -4.488 1 92.06 161 HIS A O 1
ATOM 1258 N N . PRO A 1 162 ? 5.145 -24.797 -3.355 1 91.81 162 PRO A N 1
ATOM 1259 C CA . PRO A 1 162 ? 6.293 -23.922 -3.094 1 91.81 162 PRO A CA 1
ATOM 1260 C C . PRO A 1 162 ? 6.988 -23.469 -4.375 1 91.81 162 PRO A C 1
ATOM 1262 O O . PRO A 1 162 ? 7.105 -24.234 -5.328 1 91.81 162 PRO A O 1
ATOM 1265 N N . PHE A 1 163 ? 7.418 -22.141 -4.414 1 91.25 163 PHE A N 1
ATOM 1266 C CA . PHE A 1 163 ? 8.047 -21.688 -5.648 1 91.25 163 PHE A CA 1
ATOM 1267 C C . PHE A 1 163 ? 9.297 -20.875 -5.352 1 91.25 163 PHE A C 1
ATOM 1269 O O . PHE A 1 163 ? 10.125 -20.656 -6.234 1 91.25 163 PHE A O 1
ATOM 1276 N N . LEU A 1 164 ? 9.477 -20.375 -4.098 1 92.19 164 LEU A N 1
ATOM 1277 C CA . LEU A 1 164 ? 10.625 -19.516 -3.824 1 92.19 164 LEU A CA 1
ATOM 1278 C C . LEU A 1 164 ? 11.047 -19.625 -2.363 1 92.19 164 LEU A C 1
ATOM 1280 O O . LEU A 1 164 ? 10.234 -19.438 -1.459 1 92.19 164 LEU A O 1
ATOM 1284 N N . ALA A 1 165 ? 12.266 -20 -2.148 1 93.12 165 ALA A N 1
ATOM 1285 C CA . ALA A 1 165 ? 12.883 -19.906 -0.828 1 93.12 165 ALA A CA 1
ATOM 1286 C C . ALA A 1 165 ? 13.641 -18.594 -0.668 1 93.12 165 ALA A C 1
ATOM 1288 O O . ALA A 1 165 ? 14.359 -18.172 -1.574 1 93.12 165 ALA A O 1
ATOM 1289 N N . THR A 1 166 ? 13.375 -17.922 0.4 1 94.56 166 THR A N 1
ATOM 1290 C CA . THR A 1 166 ? 14.016 -16.641 0.658 1 94.56 166 THR A CA 1
ATOM 1291 C C . THR A 1 166 ? 14.195 -16.422 2.156 1 94.56 166 THR A C 1
ATOM 1293 O O . THR A 1 166 ? 13.93 -17.312 2.959 1 94.56 166 THR A O 1
ATOM 1296 N N . GLN A 1 167 ? 14.766 -15.289 2.541 1 95.88 167 GLN A N 1
ATOM 1297 C CA . GLN A 1 167 ? 14.992 -15.016 3.957 1 95.88 167 GLN A CA 1
ATOM 1298 C C . GLN A 1 167 ? 14.602 -13.578 4.312 1 95.88 167 GLN A C 1
ATOM 1300 O O . GLN A 1 167 ? 14.57 -12.711 3.441 1 95.88 167 GLN A O 1
ATOM 1305 N N . MET A 1 168 ? 14.297 -13.461 5.551 1 97 168 MET A N 1
ATOM 1306 C CA . MET A 1 168 ? 14.109 -12.133 6.117 1 97 168 MET A CA 1
ATOM 1307 C C . MET A 1 168 ? 15.445 -11.531 6.547 1 97 168 MET A C 1
ATOM 1309 O O . MET A 1 168 ? 16.312 -12.234 7.074 1 97 168 MET A O 1
ATOM 1313 N N . VAL A 1 169 ? 15.641 -10.227 6.363 1 98.44 169 VAL A N 1
ATOM 1314 C CA . VAL A 1 169 ? 16.875 -9.547 6.73 1 98.44 169 VAL A CA 1
ATOM 1315 C C . VAL A 1 169 ? 16.562 -8.25 7.469 1 98.44 169 VAL A C 1
ATOM 1317 O O . VAL A 1 169 ? 15.484 -7.676 7.281 1 98.44 169 VAL A O 1
ATOM 1320 N N . ALA A 1 170 ? 17.406 -7.824 8.297 1 98.69 170 ALA A N 1
ATOM 1321 C CA . ALA A 1 170 ? 17.328 -6.484 8.875 1 98.69 170 ALA A CA 1
ATOM 1322 C C . ALA A 1 170 ? 17.672 -5.422 7.832 1 98.69 170 ALA A C 1
ATOM 1324 O O . ALA A 1 170 ? 18.688 -5.527 7.141 1 98.69 170 ALA A O 1
ATOM 1325 N N . VAL A 1 171 ? 16.828 -4.473 7.703 1 98.75 171 VAL A N 1
ATOM 1326 C CA . VAL A 1 171 ? 17.016 -3.402 6.73 1 98.75 171 VAL A CA 1
ATOM 1327 C C . VAL A 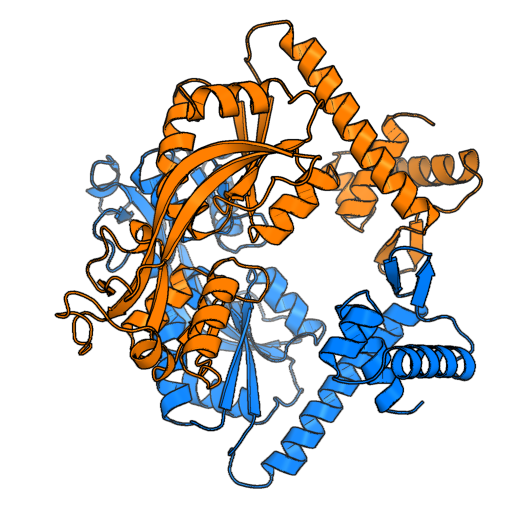1 171 ? 17.406 -2.113 7.449 1 98.75 171 VAL A C 1
ATOM 1329 O O . VAL A 1 171 ? 16.688 -1.633 8.32 1 98.75 171 VAL A O 1
ATOM 1332 N N . VAL A 1 172 ? 18.578 -1.586 7.055 1 98.69 172 VAL A N 1
ATOM 1333 C CA . VAL A 1 172 ? 19.125 -0.423 7.742 1 98.69 172 VAL A CA 1
ATOM 1334 C C . VAL A 1 172 ? 19.703 0.557 6.719 1 98.69 172 VAL A C 1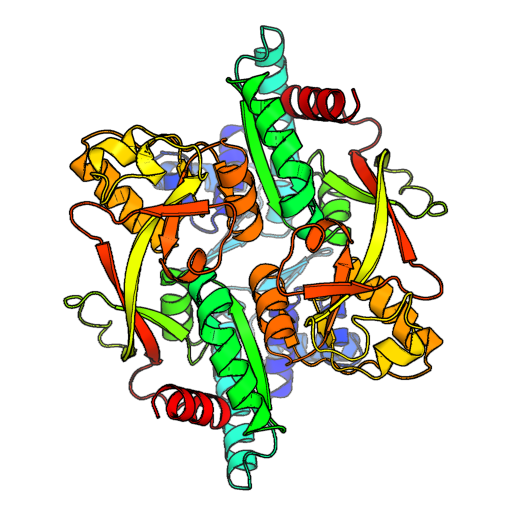
ATOM 1336 O O . VAL A 1 172 ? 20.016 0.171 5.59 1 98.69 172 VAL A O 1
ATOM 1339 N N . PRO A 1 173 ? 19.75 1.873 7.102 1 97.75 173 PRO A N 1
ATOM 1340 C CA . PRO A 1 173 ? 20.484 2.785 6.215 1 97.75 173 PRO A CA 1
ATOM 1341 C C . PRO A 1 173 ? 21.953 2.432 6.086 1 97.75 173 PRO A C 1
ATOM 1343 O O . PRO A 1 173 ? 22.5 1.71 6.926 1 97.75 173 PRO A O 1
ATOM 1346 N N . LEU A 1 174 ? 22.594 2.975 5.078 1 95.81 174 LEU A N 1
ATOM 1347 C CA . LEU A 1 174 ? 23.953 2.602 4.742 1 95.81 174 LEU A CA 1
ATOM 1348 C C . LEU A 1 174 ? 24.922 3.051 5.828 1 95.81 174 LEU A C 1
ATOM 1350 O O . LEU A 1 174 ? 26 2.467 5.988 1 95.81 174 LEU A O 1
ATOM 1354 N N . ASP A 1 175 ? 24.578 4.016 6.602 1 95.81 175 ASP A N 1
ATOM 1355 C CA . ASP A 1 175 ? 25.484 4.547 7.621 1 95.81 175 ASP A CA 1
ATOM 1356 C C . ASP A 1 175 ? 25.172 3.941 8.992 1 95.81 175 ASP A C 1
ATOM 1358 O O . ASP A 1 175 ? 25.797 4.301 9.992 1 95.81 175 ASP A O 1
ATOM 1362 N N . HIS A 1 176 ? 24.219 3.076 9.078 1 97.5 176 HIS A N 1
ATOM 1363 C CA . HIS A 1 176 ? 23.891 2.396 10.328 1 97.5 176 HIS A CA 1
ATOM 1364 C C . HIS A 1 176 ? 24.984 1.418 10.727 1 97.5 176 HIS A C 1
ATOM 1366 O O . HIS A 1 176 ? 25.578 0.762 9.875 1 97.5 176 HIS A O 1
ATOM 1372 N N . PRO A 1 177 ? 25.219 1.198 11.969 1 97.19 177 PRO A N 1
ATOM 1373 C CA . PRO A 1 177 ? 26.266 0.289 12.453 1 97.19 177 PRO A CA 1
ATOM 1374 C C . PRO A 1 177 ? 26.078 -1.139 11.938 1 97.19 177 PRO A C 1
ATOM 1376 O O . PRO A 1 177 ? 27.062 -1.865 11.766 1 97.19 177 PRO A O 1
ATOM 1379 N N . PHE A 1 178 ? 24.891 -1.525 11.688 1 98.25 178 PHE A N 1
ATOM 1380 C CA . PHE A 1 178 ? 24.609 -2.883 11.227 1 98.25 178 PHE A CA 1
ATOM 1381 C C . PHE A 1 178 ? 25.031 -3.061 9.773 1 98.25 178 PHE A C 1
ATOM 1383 O O . PHE A 1 178 ? 25.219 -4.188 9.312 1 98.25 178 PHE A O 1
ATOM 1390 N N . ALA A 1 179 ? 25.125 -2.014 9.023 1 97.62 179 ALA A N 1
ATOM 1391 C CA . ALA A 1 179 ? 25.234 -2.066 7.566 1 97.62 179 ALA A CA 1
ATOM 1392 C C . ALA A 1 179 ? 26.5 -2.803 7.137 1 97.62 179 ALA A C 1
ATOM 1394 O O . ALA A 1 179 ? 26.531 -3.449 6.09 1 97.62 179 ALA A O 1
ATOM 1395 N N . SER A 1 180 ? 27.516 -2.785 7.938 1 96.31 180 SER A N 1
ATOM 1396 C CA . SER A 1 180 ? 28.797 -3.385 7.57 1 96.31 180 SER A CA 1
ATOM 1397 C C . SER A 1 180 ? 28.953 -4.766 8.203 1 96.31 180 SER A C 1
ATOM 1399 O O . SER A 1 180 ? 29.984 -5.414 8.023 1 96.31 180 SER A O 1
ATOM 1401 N N . ARG A 1 181 ? 27.938 -5.199 8.875 1 97.44 181 ARG A N 1
ATOM 1402 C CA . ARG A 1 181 ? 28 -6.492 9.555 1 97.44 181 ARG A CA 1
ATOM 1403 C C . ARG A 1 181 ? 27.609 -7.621 8.609 1 97.44 181 ARG A C 1
ATOM 1405 O O . ARG A 1 181 ? 26.797 -7.422 7.695 1 97.44 181 ARG A O 1
ATOM 1412 N N . THR A 1 182 ? 28.219 -8.797 8.875 1 97.5 182 THR A N 1
ATOM 1413 C CA . THR A 1 182 ? 27.844 -9.977 8.102 1 97.5 182 THR A CA 1
ATOM 1414 C C . THR A 1 182 ? 26.469 -10.484 8.516 1 97.5 182 THR A C 1
ATOM 1416 O O . THR A 1 182 ? 25.734 -11.039 7.695 1 97.5 182 THR A O 1
ATOM 1419 N N . SER A 1 183 ? 26.188 -10.328 9.789 1 98.31 183 SER A N 1
ATOM 1420 C CA . SER A 1 183 ? 24.891 -10.688 10.359 1 98.31 183 SER A CA 1
ATOM 1421 C C . SER A 1 183 ? 24.625 -9.938 11.664 1 98.31 183 SER A C 1
ATOM 1423 O O . SER A 1 183 ? 25.531 -9.305 12.211 1 98.31 183 SER A O 1
ATOM 1425 N N . VAL A 1 184 ? 23.406 -9.914 12.102 1 98.19 184 VAL A N 1
ATOM 1426 C CA . VAL A 1 184 ? 23.031 -9.305 13.375 1 98.19 184 VAL A CA 1
ATOM 1427 C C . VAL A 1 184 ? 22.125 -10.25 14.148 1 98.19 184 VAL A C 1
ATOM 1429 O O . VAL A 1 184 ? 21.281 -10.938 13.562 1 98.19 184 VAL A O 1
ATOM 1432 N N . SER A 1 185 ? 22.266 -10.258 15.453 1 97.5 185 SER A N 1
ATOM 1433 C CA . SER A 1 185 ? 21.469 -11.164 16.281 1 97.5 185 SER A CA 1
ATOM 1434 C C . SER A 1 185 ? 20.047 -10.633 16.453 1 97.5 185 SER A C 1
ATOM 1436 O O . SER A 1 185 ? 19.812 -9.438 16.297 1 97.5 185 SER A O 1
ATOM 1438 N N . HIS A 1 186 ? 19.156 -11.562 16.766 1 96.81 186 HIS A N 1
ATOM 1439 C CA . HIS A 1 186 ? 17.781 -11.188 17.094 1 96.81 186 HIS A CA 1
ATOM 1440 C C . HIS A 1 186 ? 17.75 -10.195 18.25 1 96.81 186 HIS A C 1
ATOM 1442 O O . HIS A 1 186 ? 16.953 -9.25 18.234 1 96.81 186 HIS A O 1
ATOM 1448 N N . GLU A 1 187 ? 18.594 -10.391 19.234 1 96.31 187 GLU A N 1
ATOM 1449 C CA . GLU A 1 187 ? 18.656 -9.523 20.406 1 96.31 187 GLU A CA 1
ATOM 1450 C C . GLU A 1 187 ? 19.062 -8.102 20.031 1 96.31 187 GLU A C 1
ATOM 1452 O O . GLU A 1 187 ? 18.5 -7.129 20.547 1 96.31 187 GLU A O 1
ATOM 1457 N N . GLU A 1 188 ? 20.047 -8.023 19.172 1 97.12 188 GLU A N 1
ATOM 1458 C CA . GLU A 1 188 ? 20.484 -6.711 18.719 1 97.12 188 GLU A CA 1
ATOM 1459 C C . GLU A 1 188 ? 19.375 -5.977 17.969 1 97.12 188 GLU A C 1
ATOM 1461 O O . GLU A 1 188 ? 19.188 -4.77 18.156 1 97.12 188 GLU A O 1
ATOM 1466 N N . VAL A 1 189 ? 18.609 -6.676 17.141 1 97.69 189 VAL A N 1
ATOM 1467 C CA . VAL A 1 189 ? 17.516 -6.086 16.391 1 97.69 189 VAL A CA 1
ATOM 1468 C C . VAL A 1 189 ? 16.422 -5.613 17.344 1 97.69 189 VAL A C 1
ATOM 1470 O O . VAL A 1 189 ? 15.828 -4.551 17.141 1 97.69 189 VAL A O 1
ATOM 1473 N N . ALA A 1 190 ? 16.203 -6.414 18.375 1 96.44 190 ALA A N 1
ATOM 1474 C CA . ALA A 1 190 ? 15.164 -6.102 19.344 1 96.44 190 ALA A CA 1
ATOM 1475 C C . ALA A 1 190 ? 15.477 -4.801 20.094 1 96.44 190 ALA A C 1
ATOM 1477 O O . ALA A 1 190 ? 14.578 -4.168 20.656 1 96.44 190 ALA A O 1
ATOM 1478 N N . GLU A 1 191 ? 16.688 -4.387 20.094 1 96.19 191 GLU A N 1
ATOM 1479 C CA . GLU A 1 191 ? 17.109 -3.178 20.797 1 96.19 191 GLU A CA 1
ATOM 1480 C C . GLU A 1 191 ? 16.875 -1.933 19.938 1 96.19 191 GLU A C 1
ATOM 1482 O O . GLU A 1 191 ? 16.938 -0.81 20.453 1 96.19 191 GLU A O 1
ATOM 1487 N N . GLU A 1 192 ? 16.578 -2.139 18.688 1 97.12 192 GLU A N 1
ATOM 1488 C CA . GLU A 1 192 ? 16.375 -1.027 17.766 1 97.12 192 GLU A CA 1
ATOM 1489 C C . GLU A 1 192 ? 14.906 -0.627 17.688 1 97.12 192 GLU A C 1
ATOM 1491 O O . GLU A 1 192 ? 14.016 -1.465 17.859 1 97.12 192 GLU A O 1
ATOM 1496 N N . PRO A 1 193 ? 14.656 0.705 17.406 1 96.81 193 PRO A N 1
ATOM 1497 C CA . PRO A 1 193 ? 13.289 1.045 17 1 96.81 193 PRO A CA 1
ATOM 1498 C C . PRO A 1 193 ? 12.898 0.396 15.672 1 96.81 193 PRO A C 1
ATOM 1500 O O . PRO A 1 193 ? 13.68 0.394 14.727 1 96.81 193 PRO A O 1
ATOM 1503 N N . LEU A 1 194 ? 11.672 -0.147 15.688 1 98.06 194 LEU A N 1
ATOM 1504 C CA . LEU A 1 194 ? 11.289 -0.929 14.516 1 98.06 194 LEU A CA 1
ATOM 1505 C C . LEU A 1 194 ? 10.133 -0.265 13.773 1 98.06 194 LEU A C 1
ATOM 1507 O O . LEU A 1 194 ? 9.211 0.258 14.398 1 98.06 194 LEU A O 1
ATOM 1511 N N . ILE A 1 195 ? 10.234 -0.221 12.484 1 97.88 195 ILE A N 1
ATOM 1512 C CA . ILE A 1 195 ? 9.148 0.142 11.578 1 97.88 195 ILE A CA 1
ATOM 1513 C C . ILE A 1 195 ? 8.508 -1.122 11.016 1 97.88 195 ILE A C 1
ATOM 1515 O O . ILE A 1 195 ? 9.148 -1.882 10.281 1 97.88 195 ILE A O 1
ATOM 1519 N N . LEU A 1 196 ? 7.203 -1.288 11.32 1 96.88 196 LEU A N 1
ATOM 1520 C CA . LEU A 1 196 ? 6.609 -2.59 11.047 1 96.88 196 LEU A CA 1
ATOM 1521 C C . LEU A 1 196 ? 5.277 -2.436 10.312 1 96.88 196 LEU A C 1
ATOM 1523 O O . LEU A 1 196 ? 4.656 -1.371 10.367 1 96.88 196 LEU A O 1
ATOM 1527 N N . PHE A 1 197 ? 4.93 -3.539 9.633 1 93.81 197 PHE A N 1
ATOM 1528 C CA . PHE A 1 197 ? 3.568 -3.66 9.117 1 93.81 197 PHE A CA 1
ATOM 1529 C C . PHE A 1 197 ? 2.576 -3.859 10.258 1 93.81 197 PHE A C 1
ATOM 1531 O O . PHE A 1 197 ? 2.971 -4.137 11.391 1 93.81 197 PHE A O 1
ATOM 1538 N N . LYS A 1 198 ? 1.32 -3.689 9.852 1 88.31 198 LYS A N 1
ATOM 1539 C CA . LYS A 1 198 ? 0.265 -3.99 1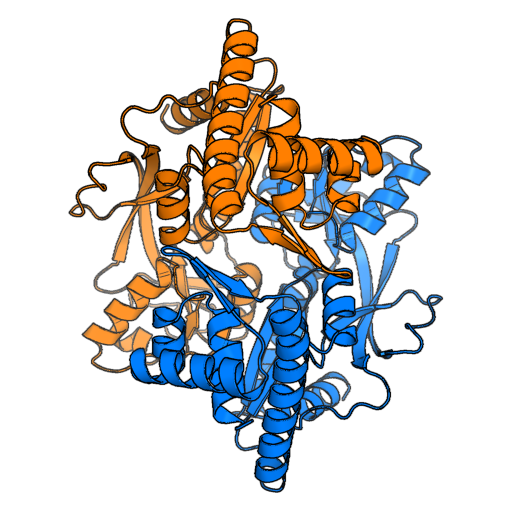0.812 1 88.31 198 LYS A CA 1
ATOM 1540 C C . LYS A 1 198 ? 0.18 -5.492 11.086 1 88.31 198 LYS A C 1
ATOM 1542 O O . LYS A 1 198 ? 0.796 -6.289 10.375 1 88.31 198 LYS A O 1
ATOM 1547 N N . GLU A 1 199 ? -0.53 -5.859 12.117 1 85.94 199 GLU A N 1
ATOM 1548 C CA . GLU A 1 199 ? -0.705 -7.266 12.461 1 85.94 199 GLU A CA 1
ATOM 1549 C C . GLU A 1 199 ? -1.313 -8.047 11.297 1 85.94 199 GLU A C 1
ATOM 1551 O O . GLU A 1 199 ? -2.064 -7.492 10.492 1 85.94 199 GLU A O 1
ATOM 1556 N N . GLY A 1 200 ? -0.94 -9.328 11.188 1 83.88 200 GLY A N 1
ATOM 1557 C CA . GLY A 1 200 ? -1.481 -10.172 10.133 1 83.88 200 GLY A CA 1
ATOM 1558 C C . GLY A 1 200 ? -0.486 -10.453 9.023 1 83.88 200 GLY A C 1
ATOM 1559 O O . GLY A 1 200 ? -0.715 -11.328 8.18 1 83.88 200 GLY A O 1
ATOM 1560 N N . TYR A 1 201 ? 0.554 -9.734 9.078 1 88.94 201 TYR A N 1
ATOM 1561 C CA . TYR A 1 201 ? 1.621 -9.969 8.109 1 88.94 201 TYR A CA 1
ATOM 1562 C C . TYR A 1 201 ? 2.688 -10.891 8.68 1 88.94 201 TYR A C 1
ATOM 1564 O O . TYR A 1 201 ? 2.914 -10.906 9.898 1 88.94 201 TYR A O 1
ATOM 1572 N N . TYR A 1 202 ? 3.301 -11.641 7.832 1 90.81 202 TYR A N 1
ATOM 1573 C CA . TYR A 1 202 ? 4.332 -12.578 8.266 1 90.81 202 TYR A CA 1
ATOM 1574 C C . TYR A 1 202 ? 5.453 -11.859 9 1 90.81 202 TYR A C 1
ATOM 1576 O O . TYR A 1 202 ? 6.023 -12.391 9.953 1 90.81 202 TYR A O 1
ATOM 1584 N N . GLN A 1 203 ? 5.797 -10.672 8.609 1 94.31 203 GLN A N 1
ATOM 1585 C CA . GLN A 1 203 ? 6.816 -9.852 9.258 1 94.31 203 GLN A CA 1
ATOM 1586 C C . GLN A 1 203 ? 6.602 -9.812 10.773 1 94.31 203 GLN A C 1
ATOM 1588 O O . GLN A 1 203 ? 7.566 -9.852 11.539 1 94.31 203 GLN A O 1
ATOM 1593 N N . ARG A 1 204 ? 5.348 -9.711 11.148 1 93.75 204 ARG A N 1
ATOM 1594 C CA . ARG A 1 204 ? 5.023 -9.586 12.57 1 93.75 204 ARG A CA 1
ATOM 1595 C C . ARG A 1 204 ? 5.281 -10.891 13.305 1 93.75 204 ARG A C 1
ATOM 1597 O O . ARG A 1 204 ? 5.672 -10.883 14.477 1 93.75 204 ARG A O 1
ATOM 1604 N N . LYS A 1 205 ? 5.062 -12.023 12.672 1 92.19 205 LYS A N 1
ATOM 1605 C CA . LYS A 1 205 ? 5.422 -13.305 13.266 1 92.19 205 LYS A CA 1
ATOM 1606 C C . LYS A 1 205 ? 6.922 -13.383 13.547 1 92.19 205 LYS A C 1
ATOM 1608 O O . LYS A 1 205 ? 7.336 -13.867 14.602 1 92.19 205 LYS A O 1
ATOM 1613 N N . VAL A 1 206 ? 7.664 -12.891 12.648 1 93.88 206 VAL A N 1
ATOM 1614 C CA . VAL A 1 206 ? 9.117 -12.875 12.805 1 93.88 206 VAL A CA 1
ATOM 1615 C C . VAL A 1 206 ? 9.492 -11.961 13.977 1 93.88 206 VAL A C 1
ATOM 1617 O O . VAL A 1 206 ? 10.359 -12.312 14.781 1 93.88 206 VAL A O 1
ATOM 1620 N N . VAL A 1 207 ? 8.859 -10.875 14.055 1 95.81 207 VAL A N 1
ATOM 1621 C CA . VAL A 1 207 ? 9.133 -9.906 15.109 1 95.81 207 VAL A CA 1
ATOM 1622 C C . VAL A 1 207 ? 8.773 -10.508 16.469 1 95.81 207 VAL A C 1
ATOM 1624 O O . VAL A 1 207 ? 9.469 -10.297 17.453 1 95.81 207 VAL A O 1
ATOM 1627 N N . ASP A 1 208 ? 7.668 -11.25 16.484 1 93.81 208 ASP A N 1
ATOM 1628 C CA . ASP A 1 208 ? 7.285 -11.945 17.719 1 93.81 208 ASP A CA 1
ATOM 1629 C C . ASP A 1 208 ? 8.367 -12.93 18.156 1 93.81 208 ASP A C 1
ATOM 1631 O O . ASP A 1 208 ? 8.68 -13.023 19.344 1 93.81 208 ASP A O 1
ATOM 1635 N N . GLN A 1 209 ? 8.875 -13.602 17.234 1 92.38 209 GLN A N 1
ATOM 1636 C CA . GLN A 1 209 ? 9.961 -14.539 17.531 1 92.38 209 GLN A CA 1
ATOM 1637 C C . GLN A 1 209 ? 11.188 -13.805 18.062 1 92.38 209 GLN A C 1
ATOM 1639 O O . GLN A 1 209 ? 11.836 -14.273 19 1 92.38 209 GLN A O 1
ATOM 1644 N N . ILE A 1 210 ? 11.461 -12.711 17.484 1 93.25 210 ILE A N 1
ATOM 1645 C CA . ILE A 1 210 ? 12.594 -11.891 17.891 1 93.25 210 ILE A CA 1
ATOM 1646 C C . ILE A 1 210 ? 12.383 -11.406 19.328 1 93.25 210 ILE A C 1
ATOM 1648 O O . ILE A 1 210 ? 13.305 -11.469 20.156 1 93.25 210 ILE A O 1
ATOM 1652 N N . SER A 1 211 ? 11.227 -10.93 19.5 1 94.44 211 SER A N 1
ATOM 1653 C CA . SER A 1 211 ? 10.891 -10.461 20.844 1 94.44 211 SER A CA 1
ATOM 1654 C C . SER A 1 211 ? 11.023 -11.57 21.875 1 94.44 211 SER A C 1
ATOM 1656 O O . SER A 1 211 ? 11.57 -11.352 22.953 1 94.44 211 SER A O 1
ATOM 1658 N N . GLU A 1 212 ? 10.523 -12.688 21.578 1 93.25 212 GLU A N 1
ATOM 1659 C CA . GLU A 1 212 ? 10.594 -13.844 22.469 1 93.25 212 GLU A CA 1
ATOM 1660 C C . GLU A 1 212 ? 12.047 -14.219 22.766 1 93.25 212 GLU A C 1
ATOM 1662 O O . GLU A 1 212 ? 12.406 -14.469 23.922 1 93.25 212 GLU A O 1
ATOM 1667 N N . LYS A 1 213 ? 12.82 -14.258 21.828 1 90.62 213 LYS A N 1
ATOM 1668 C CA . LYS A 1 213 ? 14.227 -14.625 21.984 1 90.62 213 LYS A CA 1
ATOM 1669 C C . LYS A 1 213 ? 14.977 -13.586 22.812 1 90.62 213 LYS A C 1
ATOM 1671 O O . LYS A 1 213 ? 15.875 -13.93 23.578 1 90.62 213 LYS A O 1
ATOM 1676 N N . ALA A 1 214 ? 14.641 -12.383 22.594 1 91.69 214 ALA A N 1
ATOM 1677 C CA . ALA A 1 214 ? 15.305 -11.289 23.297 1 91.69 214 ALA A CA 1
ATOM 1678 C C . ALA A 1 214 ? 14.789 -11.164 24.734 1 91.69 214 ALA A C 1
ATOM 1680 O O . ALA A 1 214 ? 15.414 -10.5 25.562 1 91.69 214 ALA A O 1
ATOM 1681 N N . GLY A 1 215 ? 13.656 -11.703 25 1 92.5 215 GLY A N 1
ATOM 1682 C CA . GLY A 1 215 ? 13.07 -11.656 26.328 1 92.5 215 GLY A CA 1
ATOM 1683 C C . GLY A 1 215 ? 12.484 -10.297 26.672 1 92.5 215 GLY A C 1
ATOM 1684 O O . GLY A 1 215 ? 12.367 -9.938 27.844 1 92.5 215 GLY A O 1
ATOM 1685 N N . ARG A 1 216 ? 12.273 -9.492 25.688 1 91.19 216 ARG A N 1
ATOM 1686 C CA . ARG A 1 216 ? 11.688 -8.164 25.875 1 91.19 216 ARG A CA 1
ATOM 1687 C C . ARG A 1 216 ? 10.844 -7.758 24.672 1 91.19 216 ARG A C 1
ATOM 1689 O O . ARG A 1 216 ? 11.078 -8.227 23.562 1 91.19 216 ARG A O 1
ATOM 1696 N N . PRO A 1 217 ? 9.914 -6.875 24.969 1 92.38 217 PRO A N 1
ATOM 1697 C CA . PRO A 1 217 ? 9.148 -6.355 23.844 1 92.38 217 PRO A CA 1
ATOM 1698 C C . PRO A 1 217 ? 9.977 -5.461 22.922 1 92.38 217 PRO A C 1
ATOM 1700 O O . PRO A 1 217 ? 10.867 -4.746 23.391 1 92.38 217 PRO A O 1
ATOM 1703 N N . VAL A 1 218 ? 9.609 -5.52 21.672 1 93.5 218 VAL A N 1
ATOM 1704 C CA . VAL A 1 218 ? 10.297 -4.66 20.703 1 93.5 218 VAL A CA 1
ATOM 1705 C C . VAL A 1 218 ? 9.727 -3.242 20.781 1 93.5 218 VAL A C 1
ATOM 1707 O O . VAL A 1 218 ? 8.594 -3.045 21.234 1 93.5 218 VAL A O 1
ATOM 1710 N N . HIS A 1 219 ? 10.531 -2.322 20.391 1 92.62 219 HIS A N 1
ATOM 1711 C CA . HIS A 1 219 ? 10.094 -0.933 20.328 1 92.62 219 HIS A CA 1
ATOM 1712 C C . HIS A 1 219 ? 9.508 -0.607 18.953 1 92.62 219 HIS A C 1
ATOM 1714 O O . HIS A 1 219 ? 10.227 -0.585 17.953 1 92.62 219 HIS A O 1
ATOM 1720 N N . LEU A 1 220 ? 8.273 -0.356 18.953 1 93.75 220 LEU A N 1
ATOM 1721 C CA . LEU A 1 220 ? 7.602 0.015 17.719 1 93.75 220 LEU A CA 1
ATOM 1722 C C . LEU A 1 220 ? 7.734 1.512 17.453 1 93.75 220 LEU A C 1
ATOM 1724 O O . LEU A 1 220 ? 7.105 2.324 18.125 1 93.75 220 LEU A O 1
ATOM 1728 N N . ALA A 1 221 ? 8.523 1.883 16.453 1 94.5 221 ALA A N 1
ATOM 1729 C CA . ALA A 1 221 ? 8.719 3.285 16.094 1 94.5 221 ALA A CA 1
ATOM 1730 C C . ALA A 1 221 ? 7.594 3.791 15.203 1 94.5 221 ALA A C 1
ATOM 1732 O O . ALA A 1 221 ? 7.203 4.957 15.281 1 94.5 221 ALA A O 1
ATOM 1733 N N . PHE A 1 222 ? 7.133 2.926 14.297 1 95.38 222 PHE A N 1
ATOM 1734 C CA . PHE A 1 222 ? 6.109 3.311 13.336 1 95.38 222 PHE A CA 1
ATOM 1735 C C . PHE A 1 222 ? 5.453 2.08 12.719 1 95.38 222 PHE A C 1
ATOM 1737 O O . PHE A 1 222 ? 6.094 1.039 12.57 1 95.38 222 PHE A O 1
ATOM 1744 N N . GLU A 1 223 ? 4.184 2.256 12.352 1 94.56 223 GLU A N 1
ATOM 1745 C CA . GLU A 1 223 ? 3.43 1.176 11.719 1 94.56 223 GLU A CA 1
ATOM 1746 C C . GLU A 1 223 ? 2.812 1.629 10.406 1 94.56 223 GLU A C 1
ATOM 1748 O O . GLU A 1 223 ? 2.158 2.672 10.344 1 94.56 223 GLU A O 1
ATOM 1753 N N . THR A 1 224 ? 3.113 0.874 9.344 1 92.69 224 THR A N 1
ATOM 1754 C CA . THR A 1 224 ? 2.553 1.182 8.039 1 92.69 224 THR A CA 1
ATOM 1755 C C . THR A 1 224 ? 2.543 -0.059 7.148 1 92.69 224 THR A C 1
ATOM 1757 O O . THR A 1 224 ? 3.463 -0.877 7.203 1 92.69 224 THR A O 1
ATOM 1760 N N . ASN A 1 225 ? 1.536 -0.138 6.305 1 88.44 225 ASN A N 1
ATOM 1761 C CA . ASN A 1 225 ? 1.496 -1.236 5.348 1 88.44 225 ASN A CA 1
ATOM 1762 C C . ASN A 1 225 ? 2.043 -0.812 3.986 1 88.44 225 ASN A C 1
ATOM 1764 O O . ASN A 1 225 ? 1.976 -1.573 3.02 1 88.44 225 ASN A O 1
ATOM 1768 N N . GLN A 1 226 ? 2.51 0.377 3.939 1 91.12 226 GLN A N 1
ATOM 1769 C CA . GLN A 1 226 ? 3.115 0.874 2.709 1 91.12 226 GLN A CA 1
ATOM 1770 C C . GLN A 1 226 ? 4.621 0.619 2.695 1 91.12 226 GLN A C 1
ATOM 1772 O O . GLN A 1 226 ? 5.367 1.234 3.461 1 91.12 226 GLN A O 1
ATOM 1777 N N . LEU A 1 227 ? 4.934 -0.191 1.778 1 94.62 227 LEU A N 1
ATOM 1778 C CA . LEU A 1 227 ? 6.336 -0.581 1.675 1 94.62 227 LEU A CA 1
ATOM 1779 C C . LEU A 1 227 ? 7.223 0.635 1.42 1 94.62 227 LEU A C 1
ATOM 1781 O O . LEU A 1 227 ? 8.281 0.777 2.035 1 94.62 227 LEU A O 1
ATOM 1785 N N . SER A 1 228 ? 6.805 1.496 0.556 1 94.38 228 SER A N 1
ATOM 1786 C CA . SER A 1 228 ? 7.582 2.676 0.194 1 94.38 228 SER A CA 1
ATOM 1787 C C . SER A 1 228 ? 7.77 3.604 1.391 1 94.38 228 SER A C 1
ATOM 1789 O O . SER A 1 228 ? 8.844 4.172 1.582 1 94.38 228 SER A O 1
ATOM 1791 N N . MET A 1 229 ? 6.738 3.719 2.156 1 94.81 229 MET A N 1
ATOM 1792 C CA . MET A 1 229 ? 6.844 4.562 3.344 1 94.81 229 MET A CA 1
ATOM 1793 C C . MET A 1 229 ? 7.797 3.947 4.363 1 94.81 229 MET A C 1
ATOM 1795 O O . MET A 1 229 ? 8.641 4.645 4.934 1 94.81 229 MET A O 1
ATOM 1799 N N . ALA A 1 230 ? 7.664 2.688 4.582 1 96.88 230 ALA A N 1
ATOM 1800 C CA . ALA A 1 230 ? 8.547 2 5.52 1 96.88 230 ALA A CA 1
ATOM 1801 C C . ALA A 1 230 ? 10.008 2.166 5.117 1 96.88 230 ALA A C 1
ATOM 1803 O O . ALA A 1 230 ? 10.867 2.451 5.961 1 96.88 230 ALA A O 1
ATOM 1804 N N . LYS A 1 231 ? 10.266 2.037 3.861 1 96.5 231 LYS A N 1
ATOM 1805 C CA . LYS A 1 231 ? 11.625 2.193 3.363 1 96.5 231 LYS A CA 1
ATOM 1806 C C . LYS A 1 231 ? 12.133 3.619 3.574 1 96.5 231 LYS A C 1
ATOM 1808 O O . LYS A 1 231 ? 13.258 3.826 4.027 1 96.5 231 LYS A O 1
ATOM 1813 N N . SER A 1 232 ? 11.297 4.551 3.277 1 96.25 232 SER A N 1
ATOM 1814 C CA . SER A 1 232 ? 11.68 5.953 3.381 1 96.25 232 SER A CA 1
ATOM 1815 C C . SER A 1 232 ? 11.961 6.344 4.828 1 96.25 232 SER A C 1
ATOM 1817 O O . SER A 1 232 ? 12.922 7.066 5.105 1 96.25 232 SER A O 1
ATOM 1819 N N . LEU A 1 233 ? 11.094 5.891 5.707 1 97.31 233 LEU A N 1
ATOM 1820 C CA . LEU A 1 233 ? 11.297 6.168 7.125 1 97.31 233 LEU A CA 1
ATOM 1821 C C . LEU A 1 233 ? 12.586 5.523 7.625 1 97.31 233 LEU A C 1
ATOM 1823 O O . LEU A 1 233 ? 13.312 6.121 8.414 1 97.31 233 LEU A O 1
ATOM 1827 N N . THR A 1 234 ? 12.844 4.32 7.152 1 98.19 234 THR A N 1
ATOM 1828 C CA . THR A 1 234 ? 14.078 3.631 7.512 1 98.19 234 THR A CA 1
ATOM 1829 C C . THR A 1 234 ? 15.297 4.406 7.012 1 98.19 234 THR A C 1
ATOM 1831 O O . THR A 1 234 ? 16.266 4.594 7.754 1 98.19 234 THR A O 1
ATOM 1834 N N . GLU A 1 235 ? 15.211 4.867 5.832 1 96.25 235 GLU A N 1
ATOM 1835 C CA . GLU A 1 235 ? 16.297 5.641 5.223 1 96.25 235 GLU A CA 1
ATOM 1836 C C . GLU A 1 235 ? 16.609 6.887 6.043 1 96.25 235 GLU A C 1
ATOM 1838 O O . GLU A 1 235 ? 17.766 7.316 6.113 1 96.25 235 GLU A O 1
ATOM 1843 N N . ARG A 1 236 ? 15.617 7.367 6.664 1 94.75 236 ARG A N 1
ATOM 1844 C CA . ARG A 1 236 ? 15.766 8.633 7.387 1 94.75 236 ARG A CA 1
ATOM 1845 C C . ARG A 1 236 ? 16.156 8.383 8.844 1 94.75 236 ARG A C 1
ATOM 1847 O O . ARG A 1 236 ? 16.328 9.336 9.609 1 94.75 236 ARG A O 1
ATOM 1854 N N . GLY A 1 237 ? 16.203 7.168 9.219 1 94.56 237 GLY A N 1
ATOM 1855 C CA . GLY A 1 237 ? 16.781 6.82 10.508 1 94.56 237 GLY A CA 1
ATOM 1856 C C . GLY A 1 237 ? 15.766 6.785 11.633 1 94.56 237 GLY A C 1
ATOM 1857 O O . GLY A 1 237 ? 16.141 6.766 12.805 1 94.56 237 GLY A O 1
ATOM 1858 N N . LEU A 1 238 ? 14.477 6.812 11.297 1 96.38 238 LEU A N 1
ATOM 1859 C CA . LEU A 1 238 ? 13.469 6.734 12.344 1 96.38 238 LEU A CA 1
ATOM 1860 C C . LEU A 1 238 ? 13.547 5.395 13.07 1 96.38 238 LEU A C 1
ATOM 1862 O O . LEU A 1 238 ? 13.227 5.312 14.258 1 96.38 238 LEU A O 1
ATOM 1866 N N . GLY A 1 239 ? 13.867 4.391 12.359 1 97.62 239 GLY A N 1
ATOM 1867 C CA . GLY A 1 239 ? 14 3.016 12.82 1 97.62 239 GLY A CA 1
ATOM 1868 C C . GLY A 1 239 ? 14.484 2.07 11.734 1 97.62 239 GLY A C 1
ATOM 1869 O O . GLY A 1 239 ? 14.75 2.494 10.609 1 97.62 239 GLY A O 1
ATOM 1870 N N . ILE A 1 240 ? 14.688 0.82 12.148 1 98.56 240 ILE A N 1
ATOM 1871 C CA . ILE A 1 240 ? 15.023 -0.204 11.164 1 98.56 240 ILE A CA 1
ATOM 1872 C C . ILE A 1 240 ? 13.828 -1.128 10.953 1 98.56 240 ILE A C 1
ATOM 1874 O O . ILE A 1 240 ? 12.812 -1.006 11.641 1 98.56 240 ILE A O 1
ATOM 1878 N N . THR A 1 241 ? 13.922 -1.953 9.945 1 98.56 241 THR A N 1
ATOM 1879 C CA . THR A 1 241 ? 12.828 -2.879 9.672 1 98.56 241 THR A CA 1
ATOM 1880 C C . THR A 1 241 ? 13.367 -4.246 9.258 1 98.56 241 THR A C 1
ATOM 1882 O O . THR A 1 241 ? 14.578 -4.484 9.305 1 98.56 241 THR A O 1
ATOM 1885 N N . ILE A 1 242 ? 12.484 -5.191 9.117 1 98.25 242 ILE A N 1
ATOM 1886 C CA . ILE A 1 242 ? 12.773 -6.547 8.656 1 98.25 242 ILE A CA 1
ATOM 1887 C C . ILE A 1 242 ? 11.961 -6.852 7.402 1 98.25 242 ILE A C 1
ATOM 1889 O O . ILE A 1 242 ? 10.727 -6.793 7.43 1 98.25 242 ILE A O 1
ATOM 1893 N N . PHE A 1 243 ? 12.633 -7.09 6.332 1 98.25 243 PHE A N 1
ATOM 1894 C CA . PHE A 1 243 ? 11.977 -7.383 5.062 1 98.25 243 PHE A CA 1
ATOM 1895 C C . PHE A 1 243 ? 12.57 -8.633 4.422 1 98.25 243 PHE A C 1
ATOM 1897 O O . PHE A 1 243 ? 13.609 -9.133 4.859 1 98.25 243 PHE A O 1
ATOM 1904 N N . LEU A 1 244 ? 11.82 -9.125 3.404 1 97.06 244 LEU A N 1
ATOM 1905 C CA . LEU A 1 244 ? 12.438 -10.102 2.52 1 97.06 244 LEU A CA 1
ATOM 1906 C C . LEU A 1 244 ? 13.664 -9.508 1.827 1 97.06 244 LEU A C 1
ATOM 1908 O O . LEU A 1 244 ? 13.648 -8.344 1.421 1 97.06 244 LEU A O 1
ATOM 1912 N N . GLU A 1 245 ? 14.641 -10.305 1.65 1 97 245 GLU A N 1
ATOM 1913 C CA . GLU A 1 245 ? 15.898 -9.852 1.052 1 97 245 GLU A CA 1
ATOM 1914 C C . GLU A 1 245 ? 15.656 -9.25 -0.328 1 97 245 GLU A C 1
ATOM 1916 O O . GLU A 1 245 ? 16.328 -8.289 -0.712 1 97 245 GLU A O 1
ATOM 1921 N N . MET A 1 246 ? 14.719 -9.703 -1.051 1 95.31 246 MET A N 1
ATOM 1922 C CA . MET A 1 246 ? 14.461 -9.258 -2.418 1 95.31 246 MET A CA 1
ATOM 1923 C C . MET A 1 246 ? 14.039 -7.789 -2.443 1 95.31 246 MET A C 1
ATOM 1925 O O . MET A 1 246 ? 14.18 -7.117 -3.467 1 95.31 246 MET A O 1
ATOM 1929 N N . VAL A 1 247 ? 13.477 -7.309 -1.364 1 96.38 247 VAL A N 1
ATOM 1930 C CA . VAL A 1 247 ? 12.961 -5.949 -1.286 1 96.38 247 VAL A CA 1
ATOM 1931 C C . VAL A 1 247 ? 14.109 -4.949 -1.378 1 96.38 247 VAL A C 1
ATOM 1933 O O . VAL A 1 247 ? 13.93 -3.834 -1.876 1 96.38 247 VAL A O 1
ATOM 1936 N N . ILE A 1 248 ? 15.305 -5.312 -0.944 1 94.69 248 ILE A N 1
ATOM 1937 C CA . ILE A 1 248 ? 16.406 -4.359 -0.824 1 94.69 248 ILE A CA 1
ATOM 1938 C C . ILE A 1 248 ? 17.516 -4.738 -1.795 1 94.69 248 ILE A C 1
ATOM 1940 O O . ILE A 1 248 ? 18.609 -4.152 -1.761 1 94.69 248 ILE A O 1
ATOM 1944 N N . GLN A 1 249 ? 17.375 -5.742 -2.592 1 87.5 249 GLN A N 1
ATOM 1945 C CA . GLN A 1 249 ? 18.422 -6.281 -3.453 1 87.5 249 GLN A CA 1
ATOM 1946 C C . GLN A 1 249 ? 19.031 -5.191 -4.332 1 87.5 249 GLN A C 1
ATOM 1948 O O . GLN A 1 249 ? 20.25 -5.141 -4.52 1 87.5 249 GLN A O 1
ATOM 1953 N N . ASP A 1 250 ? 18.281 -4.246 -4.824 1 83.06 250 ASP A N 1
ATOM 1954 C CA . ASP A 1 250 ? 18.797 -3.213 -5.715 1 83.06 250 ASP A CA 1
ATOM 1955 C C . ASP A 1 250 ? 18.625 -1.824 -5.102 1 83.06 250 ASP A C 1
ATOM 1957 O O . ASP A 1 250 ? 18.562 -0.826 -5.824 1 83.06 250 ASP A O 1
ATOM 1961 N N . ASP A 1 251 ? 18.609 -1.876 -3.793 1 90.75 251 ASP A N 1
ATOM 1962 C CA . ASP A 1 251 ? 18.391 -0.59 -3.137 1 90.75 251 ASP A CA 1
ATOM 1963 C C . ASP A 1 251 ? 19.719 0.144 -2.922 1 90.75 251 ASP A C 1
ATOM 1965 O O . ASP A 1 251 ? 20.703 -0.461 -2.51 1 90.75 251 ASP A O 1
ATOM 1969 N N . GLU A 1 252 ? 19.766 1.388 -3.17 1 88.44 252 GLU A N 1
ATOM 1970 C CA . GLU A 1 252 ? 21.016 2.139 -3.119 1 88.44 252 GLU A CA 1
ATOM 1971 C C . GLU A 1 252 ? 21.156 2.906 -1.806 1 88.44 252 GLU A C 1
ATOM 1973 O O . GLU A 1 252 ? 22.203 3.477 -1.514 1 88.44 252 GLU A O 1
ATOM 1978 N N . LYS A 1 253 ? 20.125 2.916 -1.07 1 93.31 253 LYS A N 1
ATOM 1979 C CA . LYS A 1 253 ? 20.141 3.748 0.13 1 93.31 253 LYS A CA 1
ATOM 1980 C C . LYS A 1 253 ? 20.031 2.895 1.39 1 93.31 253 LYS A C 1
ATOM 1982 O O . LYS A 1 253 ? 20.281 3.375 2.496 1 93.31 253 LYS A O 1
ATOM 1987 N N . LEU A 1 254 ? 19.672 1.646 1.202 1 97.06 254 LEU A N 1
ATOM 1988 C CA . LEU A 1 254 ? 19.453 0.743 2.328 1 97.06 254 LEU A CA 1
ATOM 1989 C C . LEU A 1 254 ? 20.297 -0.526 2.17 1 97.06 254 LEU A C 1
ATOM 1991 O O . LEU A 1 254 ? 20.578 -0.951 1.049 1 97.06 254 LEU A O 1
ATOM 1995 N N . ALA A 1 255 ? 20.688 -1.098 3.293 1 97.81 255 ALA A N 1
ATOM 1996 C CA . ALA A 1 255 ? 21.406 -2.373 3.33 1 97.81 255 ALA A CA 1
ATOM 1997 C C . ALA A 1 255 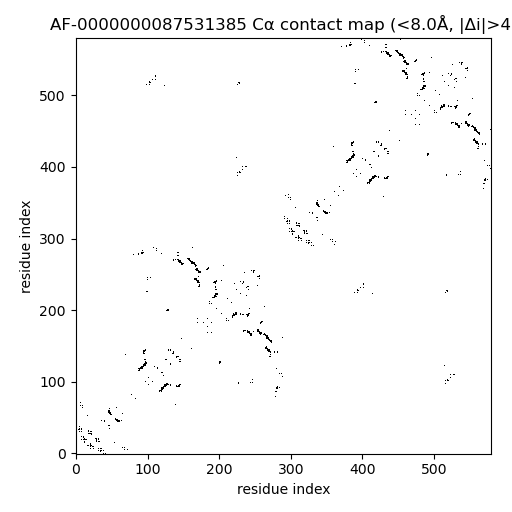? 20.578 -3.445 4.027 1 97.81 255 ALA A C 1
ATOM 1999 O O . ALA A 1 255 ? 19.891 -3.166 5.02 1 97.81 255 ALA A O 1
ATOM 2000 N N . GLY A 1 256 ? 20.562 -4.613 3.477 1 98.19 256 GLY A N 1
ATOM 2001 C CA . GLY A 1 256 ? 19.984 -5.785 4.113 1 98.19 256 GLY A CA 1
ATOM 2002 C C . GLY A 1 256 ? 21.016 -6.656 4.809 1 98.19 256 GLY A C 1
ATOM 2003 O O . GLY A 1 256 ? 21.984 -7.105 4.188 1 98.19 256 GLY A O 1
ATOM 2004 N N . VAL A 1 257 ? 20.828 -6.914 6.094 1 98.44 257 VAL A N 1
ATOM 2005 C CA . VAL A 1 257 ? 21.781 -7.695 6.871 1 98.44 257 VAL A CA 1
ATOM 2006 C C . VAL A 1 257 ? 21.109 -8.961 7.398 1 98.44 257 VAL A C 1
ATOM 2008 O O . VAL A 1 257 ? 20.094 -8.891 8.102 1 98.44 257 VAL A O 1
ATOM 2011 N N . PRO A 1 258 ? 21.625 -10.109 7.109 1 98.06 258 PRO A N 1
ATOM 2012 C CA . PRO A 1 258 ? 21.047 -11.367 7.574 1 98.06 258 PRO A CA 1
ATOM 2013 C C . PRO A 1 258 ? 20.906 -11.422 9.094 1 98.06 258 PRO A C 1
ATOM 2015 O O . PRO A 1 258 ? 21.734 -10.883 9.812 1 98.06 258 PRO A O 1
ATOM 2018 N N . LEU A 1 259 ? 19.844 -12.039 9.492 1 97.62 259 LEU A N 1
ATOM 2019 C CA . LEU A 1 259 ? 19.641 -12.289 10.914 1 97.62 259 LEU A CA 1
ATOM 2020 C C . LEU A 1 259 ? 20.422 -13.516 11.367 1 97.62 259 LEU A C 1
ATOM 2022 O O . LEU A 1 259 ? 20.734 -14.391 10.555 1 97.62 259 LEU A O 1
ATOM 2026 N N . ASP A 1 260 ? 20.703 -13.523 12.703 1 96.81 260 ASP A N 1
ATOM 2027 C CA . ASP A 1 260 ? 21.391 -14.664 13.305 1 96.81 260 ASP A CA 1
ATOM 2028 C C . ASP A 1 260 ? 20.672 -15.133 14.57 1 96.81 260 ASP A C 1
ATOM 2030 O O . ASP A 1 260 ? 20.703 -14.453 15.602 1 96.81 260 ASP A O 1
ATOM 2034 N N . PRO A 1 261 ? 20.188 -16.328 14.477 1 95.69 261 PRO A N 1
ATOM 2035 C CA . PRO A 1 261 ? 20.109 -17.234 13.328 1 95.69 261 PRO A CA 1
ATOM 2036 C C . PRO A 1 261 ? 19.25 -16.688 12.195 1 95.69 261 PRO A C 1
ATOM 2038 O O . PRO A 1 261 ? 18.375 -15.844 12.43 1 95.69 261 PRO A O 1
ATOM 2041 N N . PRO A 1 262 ? 19.484 -17.203 11.008 1 96.12 262 PRO A N 1
ATOM 2042 C CA . PRO A 1 262 ? 18.703 -16.734 9.859 1 96.12 262 PRO A CA 1
ATOM 2043 C C . PRO A 1 262 ? 17.234 -17.141 9.922 1 96.12 262 PRO A C 1
ATOM 2045 O O . PRO A 1 262 ? 16.906 -18.172 10.516 1 96.12 262 PRO A O 1
ATOM 2048 N N . VAL A 1 263 ? 16.406 -16.266 9.383 1 94.62 263 VAL A N 1
ATOM 2049 C CA . VAL A 1 263 ? 14.977 -16.578 9.258 1 94.62 263 VAL A CA 1
ATOM 2050 C C . VAL A 1 263 ? 14.633 -16.859 7.797 1 94.62 263 VAL A C 1
ATOM 2052 O O . VAL A 1 263 ? 14.336 -15.938 7.031 1 94.62 263 VAL A O 1
ATOM 2055 N N . TRP A 1 264 ? 14.602 -18.125 7.508 1 94.12 264 TRP A N 1
ATOM 2056 C CA . TRP A 1 264 ? 14.258 -18.578 6.164 1 94.12 264 TRP A CA 1
ATOM 2057 C C . TRP A 1 264 ? 12.773 -18.891 6.055 1 94.12 264 TRP A C 1
ATOM 2059 O O . TRP A 1 264 ? 12.148 -19.297 7.031 1 94.12 264 TRP A O 1
ATOM 2069 N N . LEU A 1 265 ? 12.234 -18.562 4.883 1 93.19 265 LEU A N 1
ATOM 2070 C CA . LEU A 1 265 ? 10.852 -18.953 4.605 1 93.19 265 LEU A CA 1
ATOM 2071 C C . LEU A 1 265 ? 10.688 -19.375 3.152 1 93.19 265 LEU A C 1
ATOM 2073 O O . LEU A 1 265 ? 11.555 -19.109 2.318 1 93.19 265 LEU A O 1
ATOM 2077 N N . THR A 1 266 ? 9.594 -20.109 2.941 1 93.12 266 THR A N 1
ATOM 2078 C CA . THR A 1 266 ? 9.25 -20.547 1.593 1 93.12 266 THR A CA 1
ATOM 2079 C C . THR A 1 266 ? 7.902 -19.969 1.168 1 93.12 266 THR A C 1
ATOM 2081 O O . THR A 1 266 ? 6.906 -20.109 1.877 1 93.12 266 THR A O 1
ATOM 2084 N N . LEU A 1 267 ? 7.953 -19.234 0.11 1 94.5 267 LEU A N 1
ATOM 2085 C CA . LEU A 1 267 ? 6.711 -18.75 -0.49 1 94.5 267 LEU A CA 1
ATOM 2086 C C . LEU A 1 267 ? 6.09 -19.844 -1.37 1 94.5 267 LEU A C 1
ATOM 2088 O O . LEU A 1 267 ? 6.805 -20.578 -2.055 1 94.5 267 LEU A O 1
ATOM 2092 N N . ALA A 1 268 ? 4.773 -19.875 -1.271 1 94.44 268 ALA A N 1
ATOM 2093 C CA . ALA A 1 268 ? 4.055 -20.891 -2.037 1 94.44 268 ALA A CA 1
ATOM 2094 C C . ALA A 1 268 ? 2.746 -20.328 -2.594 1 94.44 268 ALA A C 1
ATOM 2096 O O . ALA A 1 268 ? 2.164 -19.406 -2.021 1 94.44 268 ALA A O 1
ATOM 2097 N N . LEU A 1 269 ? 2.387 -20.859 -3.73 1 95.19 269 LEU A N 1
ATOM 2098 C CA . LEU A 1 269 ? 1.026 -20.656 -4.219 1 95.19 269 LEU A CA 1
ATOM 2099 C C . LEU A 1 269 ? 0.064 -21.656 -3.584 1 95.19 269 LEU A C 1
ATOM 2101 O O . LEU A 1 269 ? 0.402 -22.828 -3.422 1 95.19 269 LEU A O 1
ATOM 2105 N N . ALA A 1 270 ? -1.079 -21.141 -3.209 1 94.56 270 ALA A N 1
ATOM 2106 C CA . ALA A 1 270 ? -2.061 -22.016 -2.566 1 94.56 270 ALA A CA 1
ATOM 2107 C C . ALA A 1 270 ? -3.434 -21.875 -3.213 1 94.56 270 ALA A C 1
ATOM 2109 O O . ALA A 1 270 ? -3.797 -20.781 -3.668 1 94.56 270 ALA A O 1
ATOM 2110 N N . HIS A 1 271 ? -4.102 -22.875 -3.314 1 93.81 271 HIS A N 1
ATOM 2111 C CA . HIS A 1 271 ? -5.508 -22.922 -3.703 1 93.81 271 HIS A CA 1
ATOM 2112 C C . HIS A 1 271 ? -6.258 -24.016 -2.953 1 93.81 271 HIS A C 1
ATOM 2114 O O . HIS A 1 271 ? -5.637 -24.875 -2.322 1 93.81 271 HIS A O 1
ATOM 2120 N N . ARG A 1 272 ? -7.574 -23.875 -2.924 1 90.56 272 ARG A N 1
ATOM 2121 C CA . ARG A 1 272 ? -8.367 -24.875 -2.203 1 90.56 272 ARG A CA 1
ATOM 2122 C C . ARG A 1 272 ? -8.156 -26.266 -2.783 1 90.56 272 ARG A C 1
ATOM 2124 O O . ARG A 1 272 ? -8.117 -26.438 -4.004 1 90.56 272 ARG A O 1
ATOM 2131 N N . GLN A 1 273 ? -8.227 -27.156 -1.792 1 83.88 273 GLN A N 1
ATOM 2132 C CA . GLN A 1 273 ? -8.086 -28.547 -2.201 1 83.88 273 GLN A CA 1
ATOM 2133 C C . GLN A 1 273 ? -9.336 -29.031 -2.92 1 83.88 273 GLN A C 1
ATOM 2135 O O . GLN A 1 273 ? -10.453 -28.656 -2.561 1 83.88 273 GLN A O 1
ATOM 2140 N N . LYS A 1 274 ? -9.203 -29.75 -4 1 73.69 274 LYS A N 1
ATOM 2141 C CA . LYS A 1 274 ? -10.266 -30.438 -4.727 1 73.69 274 LYS A CA 1
ATOM 2142 C C . LYS A 1 274 ? -11.148 -29.453 -5.488 1 73.69 274 LYS A C 1
ATOM 2144 O O . LYS A 1 274 ? -12.281 -29.781 -5.848 1 73.69 274 LYS A O 1
ATOM 2149 N N . GLU A 1 275 ? -10.836 -28.188 -5.379 1 78 275 GLU A N 1
ATOM 2150 C CA . GLU A 1 275 ? -11.578 -27.234 -6.203 1 78 275 GLU A CA 1
ATOM 2151 C C . GLU A 1 275 ? -10.781 -26.844 -7.449 1 78 275 GLU A C 1
ATOM 2153 O O . GLU A 1 275 ? -9.562 -26.656 -7.379 1 78 275 GLU A O 1
ATOM 2158 N N . SER A 1 276 ? -11.547 -26.906 -8.477 1 79.69 276 SER A N 1
ATOM 2159 C CA . SER A 1 276 ? -10.898 -26.562 -9.734 1 79.69 276 SER A CA 1
ATOM 2160 C C . SER A 1 276 ? -10.727 -25.047 -9.867 1 79.69 276 SER A C 1
ATOM 2162 O O . SER A 1 276 ? -11.609 -24.281 -9.469 1 79.69 276 SER A O 1
ATOM 2164 N N . LEU A 1 277 ? -9.594 -24.703 -10.391 1 87.69 277 LEU A N 1
ATOM 2165 C CA . LEU A 1 277 ? -9.297 -23.312 -10.703 1 87.69 277 LEU A CA 1
ATOM 2166 C C . LEU A 1 277 ? -9.969 -22.891 -12.008 1 87.69 277 LEU A C 1
ATOM 2168 O O . LEU A 1 277 ? -10.203 -23.734 -12.883 1 87.69 277 LEU A O 1
ATOM 2172 N N . SER A 1 278 ? -10.367 -21.609 -12.008 1 84.44 278 SER A N 1
ATOM 2173 C CA . SER A 1 278 ? -10.758 -21.078 -13.312 1 84.44 278 SER A CA 1
ATOM 2174 C C . SER A 1 278 ? -9.648 -21.266 -14.344 1 84.44 278 SER A C 1
ATOM 2176 O O . SER A 1 278 ? -8.477 -21.359 -13.992 1 84.44 278 SER A O 1
ATOM 2178 N N . PRO A 1 279 ? -9.969 -21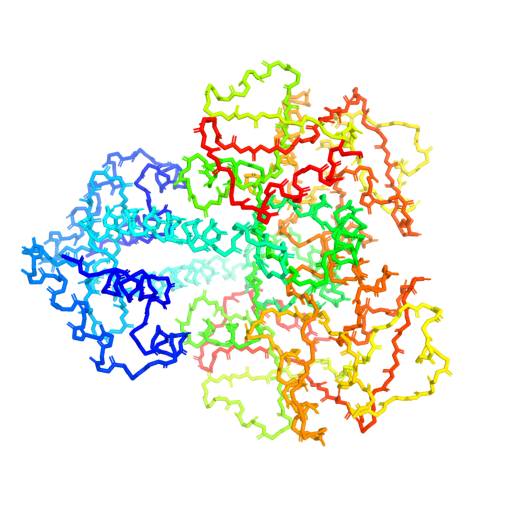.328 -15.555 1 83.25 279 PRO A N 1
ATOM 2179 C CA . PRO A 1 279 ? -8.953 -21.531 -16.594 1 83.25 279 PRO A CA 1
ATOM 2180 C C . PRO A 1 279 ? -7.844 -20.484 -16.547 1 83.25 279 PRO A C 1
ATOM 2182 O O . PRO A 1 279 ? -6.668 -20.812 -16.719 1 83.25 279 PRO A O 1
ATOM 2185 N N . ALA A 1 280 ? -8.211 -19.266 -16.328 1 89.19 280 ALA A N 1
ATOM 2186 C CA . ALA A 1 280 ? -7.219 -18.188 -16.25 1 89.19 280 ALA A CA 1
ATOM 2187 C C . ALA A 1 280 ? -6.262 -18.406 -15.078 1 89.19 280 ALA A C 1
ATOM 2189 O O . ALA A 1 280 ? -5.043 -18.312 -15.242 1 89.19 280 ALA A O 1
ATOM 2190 N N . ASN A 1 281 ? -6.863 -18.734 -13.922 1 93.31 281 ASN A N 1
ATOM 2191 C CA . ASN A 1 281 ? -6.027 -18.969 -12.758 1 93.31 281 ASN A CA 1
ATOM 2192 C C . ASN A 1 281 ? -5.172 -20.219 -12.922 1 93.31 281 ASN A C 1
ATOM 2194 O O . ASN A 1 281 ? -4.031 -20.266 -12.453 1 93.31 281 ASN A O 1
ATOM 2198 N N . LYS A 1 282 ? -5.719 -21.203 -13.523 1 90.19 282 LYS A N 1
ATOM 2199 C CA . LYS A 1 282 ? -4.965 -22.422 -13.805 1 90.19 282 LYS A CA 1
ATOM 2200 C C . LYS A 1 282 ? -3.785 -22.141 -14.727 1 90.19 282 LYS A C 1
ATOM 2202 O O . LYS A 1 282 ? -2.676 -22.625 -14.492 1 90.19 282 LYS A O 1
ATOM 2207 N N . ALA A 1 283 ? -4.027 -21.375 -15.742 1 89.56 283 ALA A N 1
ATOM 2208 C CA . ALA A 1 283 ? -2.961 -21.016 -16.656 1 89.56 283 ALA A CA 1
ATOM 2209 C C . ALA A 1 283 ? -1.846 -20.266 -15.938 1 89.56 283 ALA A C 1
ATOM 2211 O O . ALA A 1 283 ? -0.662 -20.5 -16.188 1 89.56 283 ALA A O 1
ATOM 2212 N N . PHE A 1 284 ? -2.27 -19.375 -15.078 1 94.31 284 PHE A N 1
ATOM 2213 C CA . PHE A 1 284 ? -1.284 -18.594 -14.328 1 94.31 284 PHE A CA 1
ATOM 2214 C C . PHE A 1 284 ? -0.465 -19.5 -13.422 1 94.31 284 PHE A C 1
ATOM 2216 O O . PHE A 1 284 ? 0.761 -19.391 -13.359 1 94.31 284 PHE A O 1
ATOM 2223 N N . LEU A 1 285 ? -1.149 -20.375 -12.703 1 93.56 285 LEU A N 1
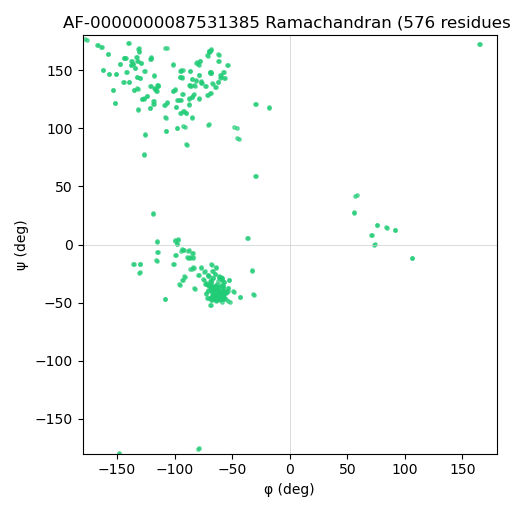ATOM 2224 C CA . LEU A 1 285 ? -0.475 -21.312 -11.828 1 93.56 285 LEU A CA 1
ATOM 2225 C C . LEU A 1 285 ? 0.536 -22.156 -12.602 1 93.56 285 LEU A C 1
ATOM 2227 O O . LEU A 1 285 ? 1.686 -22.297 -12.18 1 93.56 285 LEU A O 1
ATOM 2231 N N . GLN A 1 286 ? 0.15 -22.672 -13.711 1 89.62 286 GLN A N 1
ATOM 2232 C CA . GLN A 1 286 ? 1.023 -23.5 -14.531 1 89.62 286 GLN A CA 1
ATOM 2233 C C . GLN A 1 286 ? 2.199 -22.703 -15.07 1 89.62 286 GLN A C 1
ATOM 2235 O O . GLN A 1 286 ? 3.326 -23.203 -15.133 1 89.62 286 GLN A O 1
ATOM 2240 N N . PHE A 1 287 ? 1.915 -21.5 -15.43 1 90.38 287 PHE A N 1
ATOM 2241 C CA . PHE A 1 287 ? 2.955 -20.625 -15.953 1 90.38 287 PHE A CA 1
ATOM 2242 C C . PHE A 1 287 ? 4.035 -20.375 -14.906 1 90.38 287 PHE A C 1
ATOM 2244 O O . PHE A 1 287 ? 5.227 -20.391 -15.219 1 90.38 287 PHE A O 1
ATOM 2251 N N . LEU A 1 288 ? 3.605 -20.094 -13.648 1 91.19 288 LEU A N 1
ATOM 2252 C CA . LEU A 1 288 ? 4.543 -19.781 -12.578 1 91.19 288 LEU A CA 1
ATOM 2253 C C . LEU A 1 288 ? 5.367 -21 -12.188 1 91.19 288 LEU A C 1
ATOM 2255 O O . LEU A 1 288 ? 6.523 -20.859 -11.773 1 91.19 288 LEU A O 1
ATOM 2259 N N . LEU A 1 289 ? 4.754 -22.156 -12.312 1 87.75 289 LEU A N 1
ATOM 2260 C CA . LEU A 1 289 ? 5.422 -23.359 -11.875 1 87.75 289 LEU A CA 1
ATOM 2261 C C . LEU A 1 289 ? 6.258 -23.969 -13 1 87.75 289 LEU A C 1
ATOM 2263 O O . LEU A 1 289 ? 7.02 -24.906 -12.781 1 87.75 289 LEU A O 1
ATOM 2267 N N . ALA A 1 290 ? 6.141 -23.547 -14.172 1 78.75 290 ALA A N 1
ATOM 2268 C CA . ALA A 1 290 ? 6.898 -24.047 -15.312 1 78.75 290 ALA A CA 1
ATOM 2269 C C . ALA A 1 290 ? 8.336 -23.531 -15.289 1 78.75 290 ALA A C 1
ATOM 2271 O O . ALA A 1 290 ? 8.609 -22.453 -14.766 1 78.75 290 ALA A O 1
ATOM 2272 N N . MET B 1 1 ? -26.422 6.863 29.078 1 48.5 1 MET B N 1
ATOM 2273 C CA . MET B 1 1 ? -25.469 6.141 28.25 1 48.5 1 MET B CA 1
ATOM 2274 C C . MET B 1 1 ? -24.031 6.438 28.688 1 48.5 1 MET B C 1
ATOM 2276 O O . MET B 1 1 ? -23.656 7.598 28.828 1 48.5 1 MET B O 1
ATOM 2280 N N . GLU B 1 2 ? -23.484 5.445 29.266 1 58.81 2 GLU B N 1
ATOM 2281 C CA . GLU B 1 2 ? -22.125 5.617 29.781 1 58.81 2 GLU B CA 1
ATOM 2282 C C . GLU B 1 2 ? -21.094 5.566 28.672 1 58.81 2 GLU B C 1
ATOM 2284 O O . GLU B 1 2 ? -21.266 4.836 27.688 1 58.81 2 GLU B O 1
ATOM 2289 N N . SER B 1 3 ? -20.125 6.461 28.797 1 63.97 3 SER B N 1
ATOM 2290 C CA . SER B 1 3 ? -19.062 6.633 27.797 1 63.97 3 SER B CA 1
ATOM 2291 C C . SER B 1 3 ? -18.375 5.309 27.484 1 63.97 3 SER B C 1
ATOM 2293 O O . SER B 1 3 ? -17.984 5.055 26.344 1 63.97 3 SER B O 1
ATOM 2295 N N . ARG B 1 4 ? -18.391 4.535 28.547 1 68.81 4 ARG B N 1
ATOM 2296 C CA . ARG B 1 4 ? -17.688 3.266 28.391 1 68.81 4 ARG B CA 1
ATOM 2297 C C . ARG B 1 4 ? -18.453 2.336 27.453 1 68.81 4 ARG B C 1
ATOM 2299 O O . ARG B 1 4 ? -17.844 1.645 26.625 1 68.81 4 ARG B O 1
ATOM 2306 N N . ALA B 1 5 ? -19.719 2.387 27.625 1 75.56 5 ALA B N 1
ATOM 2307 C CA . ALA B 1 5 ? -20.562 1.545 26.766 1 75.56 5 ALA B CA 1
ATOM 2308 C C . ALA B 1 5 ? -20.438 1.961 25.297 1 75.56 5 ALA B C 1
ATOM 2310 O O . ALA B 1 5 ? -20.406 1.111 24.406 1 75.56 5 ALA B O 1
ATOM 2311 N N . LEU B 1 6 ? -20.359 3.182 25.047 1 75.31 6 LEU B N 1
ATOM 2312 C CA . LEU B 1 6 ? -20.203 3.697 23.688 1 75.31 6 LEU B CA 1
ATOM 2313 C C . LEU B 1 6 ? -18.859 3.301 23.109 1 75.31 6 LEU B C 1
ATOM 2315 O O . LEU B 1 6 ? -18.766 3.01 21.906 1 75.31 6 LEU B O 1
ATOM 2319 N N . GLU B 1 7 ? -17.891 3.338 23.953 1 77.56 7 GLU B N 1
ATOM 2320 C CA . GLU B 1 7 ? -16.562 2.9 23.531 1 77.56 7 GLU B CA 1
ATOM 2321 C C . GLU B 1 7 ? -16.562 1.422 23.156 1 77.56 7 GLU B C 1
ATOM 2323 O O . GLU B 1 7 ? -15.961 1.033 22.156 1 77.56 7 GLU B O 1
ATOM 2328 N N . TYR B 1 8 ? -17.219 0.686 24.016 1 79.69 8 TYR B N 1
ATOM 2329 C CA . TYR B 1 8 ? -17.312 -0.743 23.734 1 79.69 8 TYR B CA 1
ATOM 2330 C C . TYR B 1 8 ? -18.062 -0.998 22.438 1 79.69 8 TYR B C 1
ATOM 2332 O O . TYR B 1 8 ? -17.609 -1.791 21.594 1 79.69 8 TYR B O 1
ATOM 2340 N N . PHE B 1 9 ? -19.109 -0.213 22.297 1 83.31 9 PHE B N 1
ATOM 2341 C CA . PHE B 1 9 ? -19.906 -0.316 21.078 1 83.31 9 PHE B CA 1
ATOM 2342 C C . PHE B 1 9 ? -19.062 0.047 19.859 1 83.31 9 PHE B C 1
ATOM 2344 O O . PHE B 1 9 ? -19.078 -0.667 18.859 1 83.31 9 PHE B O 1
ATOM 2351 N N . ARG B 1 10 ? -18.375 1.086 20 1 78.81 10 ARG B N 1
ATOM 2352 C CA . ARG B 1 10 ? -17.531 1.538 18.906 1 78.81 10 ARG B CA 1
ATOM 2353 C C . ARG B 1 10 ? -16.5 0.474 18.531 1 78.81 10 ARG B C 1
ATOM 2355 O O . ARG B 1 10 ? -16.281 0.204 17.344 1 78.81 10 ARG B O 1
ATOM 2362 N N . GLU B 1 11 ? -15.844 -0.078 19.531 1 78.81 11 GLU B N 1
ATOM 2363 C CA . GLU B 1 11 ? -14.797 -1.074 19.297 1 78.81 11 GLU B CA 1
ATOM 2364 C C . GLU B 1 11 ? -15.375 -2.336 18.656 1 78.81 11 GLU B C 1
ATOM 2366 O O . GLU B 1 11 ? -14.742 -2.936 17.781 1 78.81 11 GLU B O 1
ATOM 2371 N N . VAL B 1 12 ? -16.531 -2.635 19.141 1 80.75 12 VAL B N 1
ATOM 2372 C CA . VAL B 1 12 ? -17.203 -3.787 18.547 1 80.75 12 VAL B CA 1
ATOM 2373 C C . VAL B 1 12 ? -17.547 -3.492 17.094 1 80.75 12 VAL B C 1
ATOM 2375 O O . VAL B 1 12 ? -17.406 -4.359 16.219 1 80.75 12 VAL B O 1
ATOM 2378 N N . ALA B 1 13 ? -17.891 -2.328 16.891 1 77.88 13 ALA B N 1
ATOM 2379 C CA . ALA B 1 13 ? -18.25 -1.914 15.531 1 77.88 13 ALA B CA 1
ATOM 2380 C C . ALA B 1 13 ? -17.031 -1.944 14.609 1 77.88 13 ALA B C 1
ATOM 2382 O O . ALA B 1 13 ? -17.125 -2.352 13.453 1 77.88 13 ALA B O 1
ATOM 2383 N N . VAL B 1 14 ? -15.969 -1.548 15.148 1 72.06 14 VAL B N 1
ATOM 2384 C CA . VAL B 1 14 ? -14.719 -1.469 14.398 1 72.06 14 VAL B CA 1
ATOM 2385 C C . VAL B 1 14 ? -14.188 -2.875 14.133 1 72.06 14 VAL B C 1
ATOM 2387 O O . VAL B 1 14 ? -13.82 -3.199 13 1 72.06 14 VAL B O 1
ATOM 2390 N N . CYS B 1 15 ? -14.219 -3.699 15.211 1 70.38 15 CYS B N 1
ATOM 2391 C CA . CYS B 1 15 ? -13.625 -5.027 15.164 1 70.38 15 CYS B CA 1
ATOM 2392 C C . CYS B 1 15 ? -14.586 -6.035 14.547 1 70.38 15 CYS B C 1
ATOM 2394 O O . CYS B 1 15 ? -14.172 -7.133 14.156 1 70.38 15 CYS B O 1
ATOM 2396 N N . ARG B 1 16 ? -15.703 -5.676 14.586 1 70.81 16 ARG B N 1
ATOM 2397 C CA . ARG B 1 16 ? -16.797 -6.531 14.148 1 70.81 16 ARG B CA 1
ATOM 2398 C C . ARG B 1 16 ? -16.797 -7.859 14.891 1 70.81 16 ARG B C 1
ATOM 2400 O O . ARG B 1 16 ? -17.094 -8.906 14.312 1 70.81 16 ARG B O 1
ATOM 2407 N N . SER B 1 17 ? -16.312 -7.832 15.992 1 79.06 17 SER B N 1
ATOM 2408 C CA . SER B 1 17 ? -16.219 -8.977 16.891 1 79.06 17 SER B CA 1
ATOM 2409 C C . SER B 1 17 ? -16.188 -8.531 18.359 1 79.06 17 SER B C 1
ATOM 2411 O O . SER B 1 17 ? -15.453 -7.617 18.719 1 79.06 17 SER B O 1
ATOM 2413 N N . PHE B 1 18 ? -17.047 -9.258 19.062 1 80.5 18 PHE B N 1
ATOM 2414 C CA . PHE B 1 18 ? -17.031 -8.969 20.484 1 80.5 18 PHE B CA 1
ATOM 2415 C C . PHE B 1 18 ? -15.742 -9.445 21.125 1 80.5 18 PHE B C 1
ATOM 2417 O O . PHE B 1 18 ? -15.18 -8.758 21.984 1 80.5 18 PHE B O 1
ATOM 2424 N N . THR B 1 19 ? -15.359 -10.555 20.547 1 79.12 19 THR B N 1
ATOM 2425 C CA . THR B 1 19 ? -14.141 -11.109 21.125 1 79.12 19 THR B CA 1
ATOM 2426 C C . THR B 1 19 ? -12.922 -10.273 20.734 1 79.12 19 THR B C 1
ATOM 2428 O O . THR B 1 19 ? -12.078 -9.977 21.578 1 79.12 19 THR B O 1
ATOM 2431 N N . LYS B 1 20 ? -12.922 -9.922 19.562 1 77.69 20 LYS B N 1
ATOM 2432 C CA . LYS B 1 20 ? -11.805 -9.102 19.094 1 77.69 20 LYS B CA 1
ATOM 2433 C C . LYS B 1 20 ? -11.836 -7.719 19.75 1 77.69 20 LYS B C 1
ATOM 2435 O O . LYS B 1 20 ? -10.789 -7.176 20.094 1 77.69 20 LYS B O 1
ATOM 2440 N N . ALA B 1 21 ? -12.984 -7.234 19.875 1 78.62 21 ALA B N 1
ATOM 2441 C CA . ALA B 1 21 ? -13.148 -5.949 20.547 1 78.62 21 ALA B CA 1
ATOM 2442 C C . ALA B 1 21 ? -12.688 -6.031 22 1 78.62 21 ALA B C 1
ATOM 2444 O O . ALA B 1 21 ? -11.992 -5.137 22.484 1 78.62 21 ALA B O 1
ATOM 2445 N N . ALA B 1 22 ? -13.008 -7.102 22.594 1 81 22 ALA B N 1
ATOM 2446 C CA . ALA B 1 22 ? -12.609 -7.301 23.984 1 81 22 ALA B CA 1
ATOM 2447 C C . ALA B 1 22 ? -11.086 -7.387 24.109 1 81 22 ALA B C 1
ATOM 2449 O O . ALA B 1 22 ? -10.5 -6.797 25.016 1 81 22 ALA B O 1
ATOM 2450 N N . ALA B 1 23 ? -10.578 -8.039 23.156 1 75.19 23 ALA B N 1
ATOM 2451 C CA . ALA B 1 23 ? -9.125 -8.172 23.141 1 75.19 23 ALA B CA 1
ATOM 2452 C C . ALA B 1 23 ? -8.453 -6.816 22.922 1 75.19 23 ALA B C 1
ATOM 2454 O O . ALA B 1 23 ? -7.504 -6.469 23.641 1 75.19 23 ALA B O 1
ATOM 2455 N N . SER B 1 24 ? -9.039 -6.109 22.109 1 71.06 24 SER B N 1
ATOM 2456 C CA . SER B 1 24 ? -8.508 -4.785 21.797 1 71.06 24 SER B CA 1
ATOM 2457 C C . SER B 1 24 ? -8.633 -3.84 22.984 1 71.06 24 SER B C 1
ATOM 2459 O O . SER B 1 24 ? -7.746 -3.021 23.234 1 71.06 24 SER B O 1
ATOM 2461 N N . LEU B 1 25 ? -9.602 -4.031 23.734 1 68.81 25 LEU B N 1
ATOM 2462 C CA . LEU B 1 25 ? -9.914 -3.168 24.859 1 68.81 25 LEU B CA 1
ATOM 2463 C C . LEU B 1 25 ? -9.312 -3.721 26.156 1 68.81 25 LEU B C 1
ATOM 2465 O O . LEU B 1 25 ? -9.375 -3.072 27.203 1 68.81 25 LEU B O 1
ATOM 2469 N N . ARG B 1 26 ? -8.742 -4.934 26 1 74.81 26 ARG B N 1
ATOM 2470 C CA . ARG B 1 26 ? -8.141 -5.617 27.141 1 74.81 26 ARG B CA 1
ATOM 2471 C C . ARG B 1 26 ? -9.156 -5.828 28.266 1 74.81 26 ARG B C 1
ATOM 2473 O O . ARG B 1 26 ? -8.859 -5.57 29.438 1 74.81 26 ARG B O 1
ATOM 2480 N N . ILE B 1 27 ? -10.32 -6.223 27.891 1 76.25 27 ILE B N 1
ATOM 2481 C CA . ILE B 1 27 ? -11.352 -6.559 28.875 1 76.25 27 ILE B CA 1
ATOM 2482 C C . ILE B 1 27 ? -12.008 -7.883 28.484 1 76.25 27 ILE B C 1
ATOM 2484 O O . ILE B 1 27 ? -11.805 -8.391 27.391 1 76.25 27 ILE B O 1
ATOM 2488 N N . ALA B 1 28 ? -12.656 -8.445 29.484 1 77.94 28 ALA B N 1
ATOM 2489 C CA . ALA B 1 28 ? -13.336 -9.711 29.25 1 77.94 28 ALA B CA 1
ATOM 2490 C C . ALA B 1 28 ? -14.516 -9.531 28.297 1 77.94 28 ALA B C 1
ATOM 2492 O O . ALA B 1 28 ? -15.219 -8.523 28.359 1 77.94 28 ALA B O 1
ATOM 2493 N N . GLN B 1 29 ? -14.664 -10.477 27.391 1 83.94 29 GLN B N 1
ATOM 2494 C CA . GLN B 1 29 ? -15.68 -10.438 26.344 1 83.94 29 GLN B CA 1
ATOM 2495 C C . GLN B 1 29 ? -17.078 -10.312 26.938 1 83.94 29 GLN B C 1
ATOM 2497 O O . GLN B 1 29 ? -17.906 -9.539 26.453 1 83.94 29 GLN B O 1
ATOM 2502 N N . PRO B 1 30 ? -17.422 -11 28.031 1 82.88 30 PRO B N 1
ATOM 2503 C CA . PRO B 1 30 ? -18.781 -10.852 28.562 1 82.88 30 PRO B CA 1
ATOM 2504 C C . PRO B 1 30 ? -19.078 -9.414 29 1 82.88 30 PRO B C 1
ATOM 2506 O O . PRO B 1 30 ? -20.219 -8.969 28.922 1 82.88 30 PRO B O 1
ATOM 2509 N N . ALA B 1 31 ? -18.109 -8.711 29.438 1 80 31 ALA B N 1
ATOM 2510 C CA . ALA B 1 31 ? -18.266 -7.32 29.844 1 80 31 ALA B CA 1
ATOM 2511 C C . ALA B 1 31 ? -18.641 -6.441 28.641 1 80 31 ALA B C 1
ATOM 2513 O O . ALA B 1 31 ? -19.5 -5.574 28.75 1 80 31 ALA B O 1
ATOM 2514 N N . VAL B 1 32 ? -17.984 -6.719 27.531 1 84.5 32 VAL B N 1
ATOM 2515 C CA . VAL B 1 32 ? -18.281 -5.973 26.312 1 84.5 32 VAL B CA 1
ATOM 2516 C C . VAL B 1 32 ? -19.688 -6.289 25.844 1 84.5 32 VAL B C 1
ATOM 2518 O O . VAL B 1 32 ? -20.453 -5.383 25.484 1 84.5 32 VAL B O 1
ATOM 2521 N N . SER B 1 33 ? -20.016 -7.465 25.891 1 86 33 SER B N 1
ATOM 2522 C CA . SER B 1 33 ? -21.344 -7.906 25.453 1 86 33 SER B CA 1
ATOM 2523 C C . SER B 1 33 ? -22.438 -7.309 26.312 1 86 33 SER B C 1
ATOM 2525 O O . SER B 1 33 ? -23.438 -6.809 25.797 1 86 33 SER B O 1
ATOM 2527 N N . ARG B 1 34 ? -22.266 -7.32 27.562 1 82.62 34 ARG B N 1
ATOM 2528 C CA . ARG B 1 34 ? -23.234 -6.77 28.5 1 82.62 34 ARG B CA 1
ATOM 2529 C C . ARG B 1 34 ? -23.406 -5.27 28.312 1 82.62 34 ARG B C 1
ATOM 2531 O O . ARG B 1 34 ? -24.516 -4.754 28.344 1 82.62 34 ARG B O 1
ATOM 2538 N N . ALA B 1 35 ? -22.266 -4.66 28.156 1 81.19 35 ALA B N 1
ATOM 2539 C CA . ALA B 1 35 ? -22.312 -3.211 28 1 81.19 35 ALA B CA 1
ATOM 2540 C C . ALA B 1 35 ? -23.078 -2.816 26.734 1 81.19 35 ALA B C 1
ATOM 2542 O O . ALA B 1 35 ? -23.875 -1.877 26.766 1 81.19 35 ALA B O 1
ATOM 2543 N N . VAL B 1 36 ? -22.844 -3.529 25.719 1 85.56 36 VAL B N 1
ATOM 2544 C CA . VAL B 1 36 ? -23.516 -3.24 24.453 1 85.56 36 VAL B CA 1
ATOM 2545 C C . VAL B 1 36 ? -25 -3.549 24.578 1 85.56 36 VAL B C 1
ATOM 2547 O O . VAL B 1 36 ? -25.844 -2.793 24.078 1 85.56 36 VAL B O 1
ATOM 2550 N N . ARG B 1 37 ? -25.297 -4.57 25.219 1 83.94 37 ARG B N 1
ATOM 2551 C CA . ARG B 1 37 ? -26.688 -4.926 25.469 1 83.94 37 ARG B CA 1
ATOM 2552 C C . ARG B 1 37 ? -27.391 -3.867 26.312 1 83.94 37 ARG B C 1
ATOM 2554 O O . ARG B 1 37 ? -28.531 -3.502 26.031 1 83.94 37 ARG B O 1
ATOM 2561 N N . GLN B 1 38 ? -26.766 -3.471 27.328 1 79.75 38 GLN B N 1
ATOM 2562 C CA . GLN B 1 38 ? -27.312 -2.426 28.188 1 79.75 38 GLN B CA 1
ATOM 2563 C C . GLN B 1 38 ? -27.547 -1.132 27.406 1 79.75 38 GLN B C 1
ATOM 2565 O O . GLN B 1 38 ? -28.531 -0.431 27.625 1 79.75 38 GLN B O 1
ATOM 2570 N N . LEU B 1 39 ? -26.578 -0.867 26.547 1 79.19 39 LEU B N 1
ATOM 2571 C CA . LEU B 1 39 ? -26.688 0.317 25.703 1 79.19 39 LEU B CA 1
ATOM 2572 C C . LEU B 1 39 ? -27.906 0.215 24.781 1 79.19 39 LEU B C 1
ATOM 2574 O O . LEU B 1 39 ? -28.641 1.188 24.609 1 79.19 39 LEU B O 1
ATOM 2578 N N . GLU B 1 40 ? -28.109 -0.914 24.266 1 83.44 40 GLU B N 1
ATOM 2579 C CA . GLU B 1 40 ? -29.266 -1.159 23.422 1 83.44 40 GLU B CA 1
ATOM 2580 C C . GLU B 1 40 ? -30.562 -1.052 24.219 1 83.44 40 GLU B C 1
ATOM 2582 O O . GLU B 1 40 ? -31.547 -0.483 23.734 1 83.44 40 GLU B O 1
ATOM 2587 N N . GLU B 1 41 ? -30.547 -1.572 25.391 1 79.44 41 GLU B N 1
ATOM 2588 C CA . GLU B 1 41 ? -31.703 -1.503 26.281 1 79.44 41 GLU B CA 1
ATOM 2589 C C . GLU B 1 41 ? -32 -0.061 26.672 1 79.44 41 GLU B C 1
ATOM 2591 O O . GLU B 1 41 ? -33.156 0.353 26.672 1 79.44 41 GLU B O 1
ATOM 2596 N N . GLU B 1 42 ? -31 0.641 27.016 1 76.25 42 GLU B N 1
ATOM 2597 C CA . GLU B 1 42 ? -31.172 2.037 27.406 1 76.25 42 GLU B CA 1
ATOM 2598 C C . GLU B 1 42 ? -31.75 2.867 26.266 1 76.25 42 GLU B C 1
ATOM 2600 O O . GLU B 1 42 ? -32.562 3.752 26.484 1 76.25 42 GLU B O 1
ATOM 2605 N N . LEU B 1 43 ? -31.234 2.537 25.094 1 75 43 LEU B N 1
ATOM 2606 C CA . LEU B 1 43 ? -31.641 3.316 23.938 1 75 43 LEU B CA 1
ATOM 2607 C C . LEU B 1 43 ? -32.938 2.76 23.328 1 75 43 LEU B C 1
ATOM 2609 O O . LEU B 1 43 ? -33.594 3.434 22.531 1 75 43 LEU B O 1
ATOM 2613 N N . GLY B 1 44 ? -33.25 1.636 23.797 1 74.06 44 GLY B N 1
ATOM 2614 C CA . GLY B 1 44 ? -34.5 1.005 23.344 1 74.06 44 GLY B CA 1
ATOM 2615 C C . GLY B 1 44 ? -34.406 0.509 21.906 1 74.06 44 GLY B C 1
ATOM 2616 O O . GLY B 1 44 ? -35.438 0.335 21.25 1 74.06 44 GLY B O 1
ATOM 2617 N N . VAL B 1 45 ? -33.219 0.596 21.438 1 74.88 45 VAL B N 1
ATOM 2618 C CA . VAL B 1 45 ? -33.031 0.133 20.078 1 74.88 45 VAL B CA 1
ATOM 2619 C C . VAL B 1 45 ? -31.859 -0.854 20.016 1 74.88 45 VAL B C 1
ATOM 2621 O O . VAL B 1 45 ? -30.969 -0.835 20.875 1 74.88 45 VAL B O 1
ATOM 2624 N N . ARG B 1 46 ? -31.844 -1.71 19.031 1 80.56 46 ARG B N 1
ATOM 2625 C CA . ARG B 1 46 ? -30.688 -2.561 18.75 1 80.56 46 ARG B CA 1
ATOM 2626 C C . ARG B 1 46 ? -29.656 -1.82 17.922 1 80.56 46 ARG B C 1
ATOM 2628 O O . ARG B 1 46 ? -30 -1.103 16.984 1 80.56 46 ARG B O 1
ATOM 2635 N N . LEU B 1 47 ? -28.391 -1.914 18.484 1 80.44 47 LEU B N 1
ATOM 2636 C CA . LEU B 1 47 ? -27.312 -1.204 17.828 1 80.44 47 LEU B CA 1
ATOM 2637 C C . LEU B 1 47 ? -26.531 -2.135 16.891 1 80.44 47 LEU B C 1
ATOM 2639 O O . LEU B 1 47 ? -25.906 -1.682 15.93 1 80.44 47 LEU B O 1
ATOM 2643 N N . LEU B 1 48 ? -26.5 -3.346 17.391 1 80.81 48 LEU B N 1
ATOM 2644 C CA . LEU B 1 48 ? -25.719 -4.355 16.688 1 80.81 48 LEU B CA 1
ATOM 2645 C C . LEU B 1 48 ? -26.625 -5.492 16.203 1 80.81 48 LEU B C 1
ATOM 2647 O O . LEU B 1 48 ? -27.562 -5.871 16.906 1 80.81 48 LEU B O 1
ATOM 2651 N N . ILE B 1 49 ? -26.453 -5.832 15.133 1 74.5 49 ILE B N 1
ATOM 2652 C CA . ILE B 1 49 ? -27.062 -7.062 14.641 1 74.5 49 ILE B CA 1
ATOM 2653 C C . ILE B 1 49 ? -26.094 -8.227 14.836 1 74.5 49 ILE B C 1
ATOM 2655 O O . ILE B 1 49 ? -24.969 -8.203 14.336 1 74.5 49 ILE B O 1
ATOM 2659 N N . ARG B 1 50 ? -26.422 -9.062 15.984 1 67.12 50 ARG B N 1
ATOM 2660 C CA . ARG B 1 50 ? -25.594 -10.195 16.359 1 67.12 50 ARG B CA 1
ATOM 2661 C C . ARG B 1 50 ? -26.031 -11.469 15.656 1 67.12 50 ARG B C 1
ATOM 2663 O O . ARG B 1 50 ? -27.109 -12.008 15.953 1 67.12 50 ARG B O 1
ATOM 2670 N N . ASP B 1 51 ? -25.656 -11.711 14.633 1 55.5 51 ASP B N 1
ATOM 2671 C CA . ASP B 1 51 ? -25.969 -13 14.023 1 55.5 51 ASP B CA 1
ATOM 2672 C C . ASP B 1 51 ? -24.828 -14 14.25 1 55.5 51 ASP B C 1
ATOM 2674 O O . ASP B 1 51 ? -23.703 -13.609 14.562 1 55.5 51 ASP B O 1
ATOM 2678 N N . LYS B 1 52 ? -24.953 -15.312 14.469 1 52.22 52 LYS B N 1
ATOM 2679 C CA . LYS B 1 52 ? -24.062 -16.406 14.852 1 52.22 52 LYS B CA 1
ATOM 2680 C C . LYS B 1 52 ? -22.656 -16.188 14.305 1 52.22 52 LYS B C 1
ATOM 2682 O O . LYS B 1 52 ? -21.672 -16.672 14.875 1 52.22 52 LYS B O 1
ATOM 2687 N N . ARG B 1 53 ? -22.234 -15.453 13.297 1 51.44 53 ARG B N 1
ATOM 2688 C CA . ARG B 1 53 ? -20.906 -15.445 12.695 1 51.44 53 ARG B CA 1
ATOM 2689 C C . ARG B 1 53 ? -20.375 -14.023 12.547 1 51.44 53 ARG B C 1
ATOM 2691 O O . ARG B 1 53 ? -19.188 -13.82 12.312 1 51.44 53 ARG B O 1
ATOM 2698 N N . GLN B 1 54 ? -21.234 -12.906 12.469 1 61.16 54 GLN B N 1
ATOM 2699 C CA . GLN B 1 54 ? -20.641 -11.594 12.242 1 61.16 54 GLN B CA 1
ATOM 2700 C C . GLN B 1 54 ? -21.406 -10.508 13 1 61.16 54 GLN B C 1
ATOM 2702 O O . GLN B 1 54 ? -22.625 -10.555 13.102 1 61.16 54 GLN B O 1
ATOM 2707 N N . ILE B 1 55 ? -20.766 -9.508 13.609 1 72.25 55 ILE B N 1
ATOM 2708 C CA . ILE B 1 55 ? -21.312 -8.352 14.312 1 72.25 55 ILE B CA 1
ATOM 2709 C C . ILE B 1 55 ? -21.375 -7.156 13.367 1 72.25 55 ILE B C 1
ATOM 2711 O O . ILE B 1 55 ? -20.375 -6.801 12.742 1 72.25 55 ILE B O 1
ATOM 2715 N N . ARG B 1 56 ? -22.688 -6.695 13.023 1 74.81 56 ARG B N 1
ATOM 2716 C CA . ARG B 1 56 ? -22.875 -5.5 12.211 1 74.81 56 ARG B CA 1
ATOM 2717 C C . ARG B 1 56 ? -23.688 -4.449 12.961 1 74.81 56 ARG B C 1
ATOM 2719 O O . ARG B 1 56 ? -24.438 -4.781 13.883 1 74.81 56 ARG B O 1
ATOM 2726 N N . LEU B 1 57 ? -23.547 -3.107 12.406 1 77.06 57 LEU B N 1
ATOM 2727 C CA . LEU B 1 57 ? -24.266 -2.01 13.039 1 77.06 57 LEU B CA 1
ATOM 2728 C C . LEU B 1 57 ? -25.688 -1.895 12.477 1 77.06 57 LEU B C 1
ATOM 2730 O O . LEU B 1 57 ? -25.891 -2.092 11.273 1 77.06 57 LEU B O 1
ATOM 2734 N N . THR B 1 58 ? -26.766 -1.682 13.242 1 73.06 58 THR B N 1
ATOM 2735 C CA . THR B 1 58 ? -28.094 -1.231 12.828 1 73.06 58 THR B CA 1
ATOM 2736 C C . THR B 1 58 ? -28.047 0.22 12.359 1 73.06 58 THR B C 1
ATOM 2738 O O . THR B 1 58 ? -27.031 0.89 12.492 1 73.06 58 THR B O 1
ATOM 2741 N N . LYS B 1 59 ? -29.156 0.697 11.719 1 65.88 59 LYS B N 1
ATOM 2742 C CA . LYS B 1 59 ? -29.234 2.119 11.398 1 65.88 59 LYS B CA 1
ATOM 2743 C C . LYS B 1 59 ? -29 2.975 12.641 1 65.88 59 LYS B C 1
ATOM 2745 O O . LYS B 1 59 ? -28.297 3.982 12.578 1 65.88 59 LYS B O 1
ATOM 2750 N N . ALA B 1 60 ? -29.688 2.566 13.555 1 70.81 60 ALA B N 1
ATOM 2751 C CA . ALA B 1 60 ? -29.469 3.236 14.828 1 70.81 60 ALA B CA 1
ATOM 2752 C C . ALA B 1 60 ? -28.016 3.076 15.289 1 70.81 60 ALA B C 1
ATOM 2754 O O . ALA B 1 60 ? -27.422 4.012 15.836 1 70.81 60 ALA B O 1
ATOM 2755 N N . GLY B 1 61 ? -27.422 1.924 14.992 1 77 61 GLY B N 1
ATOM 2756 C CA . GLY B 1 61 ? -26.031 1.675 15.328 1 77 61 GLY B CA 1
ATOM 2757 C C . GLY B 1 61 ? -25.062 2.547 14.547 1 77 61 GLY B C 1
ATOM 2758 O O . GLY B 1 61 ? -24.094 3.059 15.109 1 77 61 GLY B O 1
ATOM 2759 N N . GLU B 1 62 ? -25.422 2.754 13.43 1 72.75 62 GLU B N 1
ATOM 2760 C CA . GLU B 1 62 ? -24.594 3.613 12.586 1 72.75 62 GLU B CA 1
ATOM 2761 C C . GLU B 1 62 ? -24.609 5.059 13.086 1 72.75 62 GLU B C 1
ATOM 2763 O O . GLU B 1 62 ? -23.578 5.719 13.141 1 72.75 62 GLU B O 1
ATOM 2768 N N . LYS B 1 63 ? -25.797 5.512 13.344 1 65.81 63 LYS B N 1
ATOM 2769 C CA . LYS B 1 63 ? -25.938 6.855 13.891 1 65.81 63 LYS B CA 1
ATOM 2770 C C . LYS B 1 63 ? -25.172 6.988 15.211 1 65.81 63 LYS B C 1
ATOM 2772 O O . LYS B 1 63 ? -24.438 7.957 15.422 1 65.81 63 LYS B O 1
ATOM 2777 N N . LEU B 1 64 ? -25.422 5.949 15.93 1 72.19 64 LEU B N 1
ATOM 2778 C CA . LEU B 1 64 ? -24.734 6.008 17.219 1 72.19 64 LEU B CA 1
ATOM 2779 C C . LEU B 1 64 ? -23.234 5.871 17.047 1 72.19 64 LEU B C 1
ATOM 2781 O O . LEU B 1 64 ? -22.453 6.488 17.781 1 72.19 64 LEU B O 1
ATOM 2785 N N . TYR B 1 65 ? -22.938 5.047 16.094 1 75.25 65 TYR B N 1
ATOM 2786 C CA . TYR B 1 65 ? -21.516 4.906 15.797 1 75.25 65 TYR B CA 1
ATOM 2787 C C . TYR B 1 65 ? -20.906 6.246 15.422 1 75.25 65 TYR B C 1
ATOM 2789 O O . TYR B 1 65 ? -19.812 6.594 15.883 1 75.25 65 TYR B O 1
ATOM 2797 N N . GLY B 1 66 ? -21.625 6.949 14.664 1 66.31 66 GLY B N 1
ATOM 2798 C CA . GLY B 1 66 ? -21.188 8.305 14.367 1 66.31 66 GLY B CA 1
ATOM 2799 C C . GLY B 1 66 ? -21.016 9.164 15.609 1 66.31 66 GLY B C 1
ATOM 2800 O O . GLY B 1 66 ? -20 9.844 15.766 1 66.31 66 GLY B O 1
ATOM 2801 N N . HIS B 1 67 ? -21.969 9.023 16.391 1 64.38 67 HIS B N 1
ATOM 2802 C CA . HIS B 1 67 ? -21.906 9.75 17.656 1 64.38 67 HIS B CA 1
ATOM 2803 C C . HIS B 1 67 ? -20.781 9.227 18.531 1 64.38 67 HIS B C 1
ATOM 2805 O O . HIS B 1 67 ? -20.094 10 19.219 1 64.38 67 HIS B O 1
ATOM 2811 N N . ALA B 1 68 ? -20.672 7.934 18.438 1 66.75 68 ALA B N 1
ATOM 2812 C CA . ALA B 1 68 ? -19.594 7.328 19.219 1 66.75 68 ALA B CA 1
ATOM 2813 C C . ALA B 1 68 ? -18.234 7.797 18.734 1 66.75 68 ALA B C 1
ATOM 2815 O O . ALA B 1 68 ? -17.344 8.062 19.547 1 66.75 68 ALA B O 1
ATOM 2816 N N . ILE B 1 69 ? -18.266 7.871 17.516 1 63.75 69 ILE B N 1
ATOM 2817 C CA . ILE B 1 69 ? -17.047 8.383 16.922 1 63.75 69 ILE B CA 1
ATOM 2818 C C . ILE B 1 69 ? -16.828 9.836 17.359 1 63.75 69 ILE B C 1
ATOM 2820 O O . ILE B 1 69 ? -15.734 10.219 17.766 1 63.75 69 ILE B O 1
ATOM 2824 N N . ASP B 1 70 ? -17.859 10.57 17.344 1 60.19 70 ASP B N 1
ATOM 2825 C CA . ASP B 1 70 ? -17.812 11.961 17.781 1 60.19 70 ASP B CA 1
ATOM 2826 C C . ASP B 1 70 ? -17.438 12.055 19.25 1 60.19 70 ASP B C 1
ATOM 2828 O O . ASP B 1 70 ? -16.609 12.883 19.641 1 60.19 70 ASP B O 1
ATOM 2832 N N . MET B 1 71 ? -18.078 11.219 19.953 1 57.69 71 MET B N 1
ATOM 2833 C CA . MET B 1 71 ? -17.797 11.219 21.375 1 57.69 71 MET B CA 1
ATOM 2834 C C . MET B 1 71 ? -16.375 10.781 21.656 1 57.69 71 MET B C 1
ATOM 2836 O O . MET B 1 71 ? -15.695 11.344 22.516 1 57.69 71 MET B O 1
ATOM 2840 N N . HIS B 1 72 ? -16.047 9.781 20.969 1 59.66 72 HIS B N 1
ATOM 2841 C CA . HIS B 1 72 ? -14.664 9.344 21.125 1 59.66 72 HIS B CA 1
ATOM 2842 C C . HIS B 1 72 ? -13.688 10.461 20.781 1 59.66 72 HIS B C 1
ATOM 2844 O O . HIS B 1 72 ? -12.695 10.672 21.484 1 59.66 72 HIS B O 1
ATOM 2850 N N . ARG B 1 73 ? -14.094 11.07 19.922 1 55.84 73 ARG B N 1
ATOM 2851 C CA . ARG B 1 73 ? -13.297 12.219 19.484 1 55.84 73 ARG B CA 1
ATOM 2852 C C . ARG B 1 73 ? -13.281 13.305 20.562 1 55.84 73 ARG B C 1
ATOM 2854 O O . ARG B 1 73 ? -12.227 13.867 20.875 1 55.84 73 ARG B O 1
ATOM 2861 N N . LEU B 1 74 ? -14.422 13.492 21 1 53.16 74 LEU B N 1
ATOM 2862 C CA . LEU B 1 74 ? -14.539 14.508 22.047 1 53.16 74 LEU B CA 1
ATOM 2863 C C . LEU B 1 74 ? -13.797 14.078 23.312 1 53.16 74 LEU B C 1
ATOM 2865 O O . LEU B 1 74 ? -13.133 14.898 23.953 1 53.16 74 LEU B O 1
ATOM 2869 N N . LEU B 1 75 ? -13.977 12.875 23.578 1 52.22 75 LEU B N 1
ATOM 2870 C CA . LEU B 1 75 ? -13.297 12.367 24.766 1 52.22 75 LEU B CA 1
ATOM 2871 C C . LEU B 1 75 ? -11.781 12.375 24.562 1 52.22 75 LEU B C 1
ATOM 2873 O O . LEU B 1 75 ? -11.031 12.727 25.469 1 52.22 75 LEU B O 1
ATOM 2877 N N . THR B 1 76 ? -11.461 11.914 23.469 1 49.34 76 THR B N 1
ATOM 2878 C CA . THR B 1 76 ? -10.039 11.945 23.156 1 49.34 76 THR B CA 1
ATOM 2879 C C . THR B 1 76 ? -9.508 13.375 23.172 1 49.34 76 THR B C 1
ATOM 2881 O O . THR B 1 76 ? -8.43 13.641 23.703 1 49.34 76 THR B O 1
ATOM 2884 N N . LYS B 1 77 ? -10.328 14.125 22.641 1 52.06 77 LYS B N 1
ATOM 2885 C CA . LYS B 1 77 ? -9.984 15.547 22.688 1 52.06 77 LYS B CA 1
ATOM 2886 C C . LYS B 1 77 ? -9.953 16.062 24.109 1 52.06 77 LYS B C 1
ATOM 2888 O O . LYS B 1 77 ? -9.047 16.797 24.5 1 52.06 77 LYS B O 1
ATOM 2893 N N . ALA B 1 78 ? -10.945 15.727 24.797 1 49.06 78 ALA B N 1
ATOM 2894 C CA . ALA B 1 78 ? -11.023 16.156 26.188 1 49.06 78 ALA B CA 1
ATOM 2895 C C . ALA B 1 78 ? -9.836 15.609 27 1 49.06 78 ALA B C 1
ATOM 2897 O O . ALA B 1 78 ? -9.234 16.328 27.797 1 49.06 78 ALA B O 1
ATOM 2898 N N . LYS B 1 79 ? -9.672 14.375 26.781 1 46.31 79 LYS B N 1
ATOM 2899 C CA . LYS B 1 79 ? -8.516 13.789 27.453 1 46.31 79 LYS B CA 1
ATOM 2900 C C . LYS B 1 79 ? -7.23 14.508 27.047 1 46.31 79 LYS B C 1
ATOM 2902 O O . LYS B 1 79 ? -6.379 14.789 27.906 1 46.31 79 LYS B O 1
ATOM 2907 N N . SER B 1 80 ? -7.219 14.672 25.797 1 45.78 80 SER B N 1
ATOM 2908 C CA . SER B 1 80 ? -6.055 15.383 25.281 1 45.78 80 SER B CA 1
ATOM 2909 C C . SER B 1 80 ? -5.977 16.797 25.844 1 45.78 80 SER B C 1
ATOM 2911 O O . SER B 1 80 ? -4.898 17.281 26.188 1 45.78 80 SER B O 1
ATOM 2913 N N . ASP B 1 81 ? -7.098 17.344 25.875 1 46.75 81 ASP B N 1
ATOM 2914 C CA . ASP B 1 81 ? -7.152 18.688 26.422 1 46.75 81 ASP B CA 1
ATOM 2915 C C . ASP B 1 81 ? -6.754 18.688 27.906 1 46.75 81 ASP B C 1
ATOM 2917 O O . ASP B 1 81 ? -6.066 19.609 28.359 1 46.75 81 ASP B O 1
ATOM 2921 N N . VAL B 1 82 ? -7.312 17.812 28.578 1 43.81 82 VAL B N 1
ATOM 2922 C CA . VAL B 1 82 ? -6.984 17.734 30 1 43.81 82 VAL B CA 1
ATOM 2923 C C . VAL B 1 82 ? -5.516 17.359 30.172 1 43.81 82 VAL B C 1
ATOM 2925 O O . VAL B 1 82 ? -4.828 17.906 31.031 1 43.81 82 VAL B O 1
ATOM 2928 N N . LEU B 1 83 ? -5.219 16.391 29.391 1 42.41 83 LEU B N 1
ATOM 2929 C CA . LEU B 1 83 ? -3.812 16 29.484 1 42.41 83 LEU B CA 1
ATOM 2930 C C . LEU B 1 83 ? -2.91 17.109 28.938 1 42.41 83 LEU B C 1
ATOM 2932 O O . LEU B 1 83 ? -1.771 17.266 29.375 1 42.41 83 LEU B O 1
ATOM 2936 N N . ASN B 1 84 ? -3.443 17.703 27.922 1 43.53 84 ASN B N 1
ATOM 2937 C CA . ASN B 1 84 ? -2.658 18.719 27.234 1 43.53 84 ASN B CA 1
ATOM 2938 C C . ASN B 1 84 ? -2.52 19.984 28.078 1 43.53 84 ASN B C 1
ATOM 2940 O O . ASN B 1 84 ? -1.911 20.969 27.641 1 43.53 84 ASN B O 1
ATOM 2944 N N . MET B 1 85 ? -3.439 20.219 28.938 1 41.66 85 MET B N 1
ATOM 2945 C CA . MET B 1 85 ? -2.99 21.406 29.656 1 41.66 85 MET B CA 1
ATOM 2946 C C . MET B 1 85 ? -1.503 21.312 29.984 1 41.66 85 MET B C 1
ATOM 2948 O O . MET B 1 85 ? -0.868 22.328 30.297 1 41.66 85 MET B O 1
ATOM 2952 N N . GLN B 1 86 ? -0.988 20.234 30.453 1 42.25 86 GLN B N 1
ATOM 2953 C CA . GLN B 1 86 ? 0.448 20.172 30.703 1 42.25 86 GLN B CA 1
ATOM 2954 C C . GLN B 1 86 ? 1.222 19.938 29.406 1 42.25 86 GLN B C 1
ATOM 2956 O O . GLN B 1 86 ? 0.627 19.641 28.375 1 42.25 86 GLN B O 1
ATOM 2961 N N . ASP B 1 87 ? 2.732 19.719 29.281 1 52.34 87 ASP B N 1
ATOM 2962 C CA . ASP B 1 87 ? 3.832 19.453 28.359 1 52.34 87 ASP B CA 1
ATOM 2963 C C . ASP B 1 87 ? 3.484 18.297 27.422 1 52.34 87 ASP B C 1
ATOM 2965 O O . ASP B 1 87 ? 2.939 17.281 27.844 1 52.34 87 ASP B O 1
ATOM 2969 N N . LEU B 1 88 ? 3.059 18.656 26.094 1 62.44 88 LEU B N 1
ATOM 2970 C CA . LEU B 1 88 ? 2.814 17.672 25.047 1 62.44 88 LEU B CA 1
ATOM 2971 C C . LEU B 1 88 ? 3.701 16.453 25.25 1 62.44 88 LEU B C 1
ATOM 2973 O O . LEU B 1 88 ? 4.645 16.234 24.484 1 62.44 88 LEU B O 1
ATOM 2977 N N . THR B 1 89 ? 3.59 15.812 26.344 1 68.25 89 THR B N 1
ATOM 2978 C CA . THR B 1 89 ? 4.496 14.727 26.703 1 68.25 89 THR B CA 1
ATOM 2979 C C . THR B 1 89 ? 4.016 13.406 26.125 1 68.25 89 THR B C 1
ATOM 2981 O O . THR B 1 89 ? 4.801 12.461 25.984 1 68.25 89 THR B O 1
ATOM 2984 N N . GLN B 1 90 ? 2.564 13.367 25.766 1 77.25 90 GLN B N 1
ATOM 2985 C CA . GLN B 1 90 ? 2.068 12.141 25.141 1 77.25 90 GLN B CA 1
ATOM 2986 C C . GLN B 1 90 ? 0.894 12.43 24.219 1 77.25 90 GLN B C 1
ATOM 2988 O O . GLN B 1 90 ? 0.201 13.438 24.375 1 77.25 90 GLN B O 1
ATOM 2993 N N . GLY B 1 91 ? 0.692 11.812 23.219 1 86.62 91 GLY B N 1
ATOM 2994 C CA . GLY B 1 91 ? -0.411 11.961 22.281 1 86.62 91 GLY B CA 1
ATOM 2995 C C . GLY B 1 91 ? -0.165 11.273 20.953 1 86.62 91 GLY B C 1
ATOM 2996 O O . GLY B 1 91 ? 0.917 10.734 20.719 1 86.62 91 GLY B O 1
ATOM 2997 N N . GLU B 1 92 ? -1.283 11.289 20.156 1 89.31 92 GLU B N 1
ATOM 2998 C CA . GLU B 1 92 ? -1.207 10.641 18.844 1 89.31 92 GLU B CA 1
ATOM 2999 C C . GLU B 1 92 ? -1.682 11.57 17.734 1 89.31 92 GLU B C 1
ATOM 3001 O O . GLU B 1 92 ? -2.766 12.148 17.828 1 89.31 92 GLU B O 1
ATOM 3006 N N . VAL B 1 93 ? -0.81 11.695 16.828 1 93 93 VAL B N 1
ATOM 3007 C CA . VAL B 1 93 ? -1.187 12.398 15.609 1 93 93 VAL B CA 1
ATOM 3008 C C . VAL B 1 93 ? -1.801 11.414 14.617 1 93 93 VAL B C 1
ATOM 3010 O O . VAL B 1 93 ? -1.191 10.391 14.281 1 93 93 VAL B O 1
ATOM 3013 N N . GLU B 1 94 ? -3.002 11.664 14.25 1 93 94 GLU B N 1
ATOM 3014 C CA . GLU B 1 94 ? -3.629 10.898 13.18 1 93 94 GLU B CA 1
ATOM 3015 C C . GLU B 1 94 ? -3.795 11.75 11.922 1 93 94 GLU B C 1
ATOM 3017 O O . GLU B 1 94 ? -4.531 12.734 11.922 1 93 94 GLU B O 1
ATOM 3022 N N . ILE B 1 95 ? -3.184 11.289 10.867 1 95.62 95 ILE B N 1
ATOM 3023 C CA . ILE B 1 95 ? -3.203 12.117 9.664 1 95.62 95 ILE B CA 1
ATOM 3024 C C . ILE B 1 95 ? -3.523 11.258 8.445 1 95.62 95 ILE B C 1
ATOM 3026 O O . ILE B 1 95 ? -3.016 10.141 8.312 1 95.62 95 ILE B O 1
ATOM 3030 N N . GLY B 1 96 ? -4.445 11.734 7.625 1 96.44 96 GLY B N 1
ATOM 3031 C CA . GLY B 1 96 ? -4.707 11.125 6.328 1 96.44 96 GLY B CA 1
ATOM 3032 C C . GLY B 1 96 ? -3.691 11.516 5.27 1 96.44 96 GLY B C 1
ATOM 3033 O O . GLY B 1 96 ? -3.496 12.703 4.996 1 96.44 96 GLY B O 1
ATOM 3034 N N . LEU B 1 97 ? -3.088 10.492 4.648 1 95.5 97 LEU B N 1
ATOM 3035 C CA . LEU B 1 97 ? -2.068 10.758 3.639 1 95.5 97 LEU B CA 1
ATOM 3036 C C . LEU B 1 97 ? -2.322 9.945 2.377 1 95.5 97 LEU B C 1
ATOM 3038 O O . LEU B 1 97 ? -2.645 8.758 2.455 1 95.5 97 LEU B O 1
ATOM 3042 N N . PRO B 1 98 ? -2.211 10.648 1.245 1 93.19 98 PRO B N 1
ATOM 3043 C CA . PRO B 1 98 ? -2.146 9.836 0.028 1 93.19 98 PRO B CA 1
ATOM 3044 C C . PRO B 1 98 ? -0.823 9.086 -0.115 1 93.19 98 PRO B C 1
ATOM 3046 O O . PRO B 1 98 ? 0.178 9.477 0.49 1 93.19 98 PRO B O 1
ATOM 3049 N N . SER B 1 99 ? -0.779 8.086 -0.948 1 92.56 99 SER B N 1
ATOM 3050 C CA . SER B 1 99 ? 0.322 7.133 -1.001 1 92.56 99 SER B CA 1
ATOM 3051 C C . SER B 1 99 ? 1.623 7.809 -1.416 1 92.56 99 SER B C 1
ATOM 3053 O O . SER B 1 99 ? 2.664 7.602 -0.789 1 92.56 99 SER B O 1
ATOM 3055 N N . MET B 1 100 ? 1.601 8.617 -2.428 1 95.44 100 MET B N 1
ATOM 3056 C CA . MET B 1 100 ? 2.826 9.195 -2.975 1 95.44 100 MET B CA 1
ATOM 3057 C C . MET B 1 100 ? 3.443 10.188 -1.997 1 95.44 100 MET B C 1
ATOM 3059 O O . MET B 1 100 ? 4.594 10.023 -1.584 1 95.44 100 MET B O 1
ATOM 3063 N N . ALA B 1 101 ? 2.625 11.133 -1.53 1 94.5 101 ALA B N 1
ATOM 3064 C CA . ALA B 1 101 ? 3.146 12.109 -0.576 1 94.5 101 ALA B CA 1
ATOM 3065 C C . ALA B 1 101 ? 3.498 11.445 0.751 1 94.5 101 ALA B C 1
ATOM 3067 O O . ALA B 1 101 ? 4.469 11.828 1.406 1 94.5 101 ALA B O 1
ATOM 3068 N N . GLY B 1 102 ? 2.668 10.523 1.105 1 95.62 102 GLY B N 1
ATOM 3069 C CA . GLY B 1 102 ? 2.918 9.789 2.336 1 95.62 102 GLY B CA 1
ATOM 3070 C C . GLY B 1 102 ? 4.238 9.047 2.328 1 95.62 102 GLY B C 1
ATOM 3071 O O . GLY B 1 102 ? 4.879 8.898 3.371 1 95.62 102 GLY B O 1
ATOM 3072 N N . SER B 1 103 ? 4.688 8.664 1.206 1 95.69 103 SER B N 1
ATOM 3073 C CA . SER B 1 103 ? 5.859 7.801 1.134 1 95.69 103 SER B CA 1
ATOM 3074 C C . SER B 1 103 ? 7.113 8.594 0.784 1 95.69 103 SER B C 1
ATOM 3076 O O . SER B 1 103 ? 8.234 8.156 1.064 1 95.69 103 SER B O 1
ATOM 3078 N N . TYR B 1 104 ? 6.934 9.828 0.257 1 95 104 TYR B N 1
ATOM 3079 C CA . TYR B 1 104 ? 8.133 10.438 -0.305 1 95 104 TYR B CA 1
ATOM 3080 C C . TYR B 1 104 ? 8.32 11.859 0.219 1 95 104 TYR B C 1
ATOM 3082 O O . TYR B 1 104 ? 9.406 12.43 0.106 1 95 104 TYR B O 1
ATOM 3090 N N . TYR B 1 105 ? 7.316 12.414 0.757 1 94.75 105 TYR B N 1
ATOM 3091 C CA . TYR B 1 105 ? 7.445 13.742 1.349 1 94.75 105 TYR B CA 1
ATOM 3092 C C . TYR B 1 105 ? 7.391 13.664 2.871 1 94.75 105 TYR B C 1
ATOM 3094 O O . TYR B 1 105 ? 8.281 14.18 3.555 1 94.75 105 TYR B O 1
ATOM 3102 N N . PHE B 1 106 ? 6.516 12.984 3.441 1 96.44 106 PHE B N 1
ATOM 3103 C CA . PHE B 1 106 ? 6.164 13.07 4.852 1 96.44 106 PHE B CA 1
ATOM 3104 C C . PHE B 1 106 ? 7.16 12.297 5.707 1 96.44 106 PHE B C 1
ATOM 3106 O O . PHE B 1 106 ? 7.32 12.578 6.895 1 96.44 106 PHE B O 1
ATOM 3113 N N . PRO B 1 107 ? 7.801 11.281 5.137 1 96.56 107 PRO B N 1
ATOM 3114 C CA . PRO B 1 107 ? 8.766 10.586 5.996 1 96.56 107 PRO B CA 1
ATOM 3115 C C . PRO B 1 107 ? 9.789 11.539 6.617 1 96.56 107 PRO B C 1
ATOM 3117 O O . PRO B 1 107 ? 10.109 11.414 7.801 1 96.56 107 PRO B O 1
ATOM 3120 N N . ASP B 1 108 ? 10.258 12.484 5.879 1 94.38 108 ASP B N 1
ATOM 3121 C CA . ASP B 1 108 ? 11.18 13.469 6.418 1 94.38 108 ASP B CA 1
ATOM 3122 C C . ASP B 1 108 ? 10.516 14.305 7.516 1 94.38 108 ASP B C 1
ATOM 3124 O O . ASP B 1 108 ? 11.086 14.484 8.594 1 94.38 108 ASP B O 1
ATOM 3128 N N . GLN B 1 109 ? 9.336 14.703 7.242 1 94.81 109 GLN B N 1
ATOM 3129 C CA . GLN B 1 109 ? 8.594 15.539 8.188 1 94.81 109 GLN B CA 1
ATOM 3130 C C . GLN B 1 109 ? 8.266 14.766 9.461 1 94.81 109 GLN B C 1
ATOM 3132 O O . GLN B 1 109 ? 8.398 15.297 10.562 1 94.81 109 GLN B O 1
ATOM 3137 N N . ILE B 1 110 ? 7.816 13.531 9.336 1 96.44 110 ILE B N 1
ATOM 3138 C CA . ILE B 1 110 ? 7.43 12.703 10.469 1 96.44 110 ILE B CA 1
ATOM 3139 C C . ILE B 1 110 ? 8.648 12.398 11.328 1 96.44 110 ILE B C 1
ATOM 3141 O O . ILE B 1 110 ? 8.594 12.484 12.562 1 96.44 110 ILE B O 1
ATOM 3145 N N . THR B 1 111 ? 9.742 12.055 10.672 1 94.56 111 THR B N 1
ATOM 3146 C CA . THR B 1 111 ? 10.969 11.75 11.398 1 94.56 111 THR B CA 1
ATOM 3147 C C . THR B 1 111 ? 11.422 12.945 12.227 1 94.56 111 THR B C 1
ATOM 3149 O O . THR B 1 111 ? 11.711 12.812 13.422 1 94.56 111 THR B O 1
ATOM 3152 N N . ARG B 1 112 ? 11.438 14.094 11.641 1 92.62 112 ARG B N 1
ATOM 3153 C CA . ARG B 1 112 ? 11.844 15.312 12.336 1 92.62 112 ARG B CA 1
ATOM 3154 C C . ARG B 1 112 ? 10.859 15.656 13.453 1 92.62 112 ARG B C 1
ATOM 3156 O O . ARG B 1 112 ? 11.266 16.078 14.539 1 92.62 112 ARG B O 1
ATOM 3163 N N . PHE B 1 113 ? 9.609 15.516 13.211 1 94.81 113 PHE B N 1
ATOM 3164 C CA . PHE B 1 113 ? 8.57 15.828 14.188 1 94.81 113 PHE B CA 1
ATOM 3165 C C . PHE B 1 113 ? 8.695 14.938 15.414 1 94.81 113 PHE B C 1
ATOM 3167 O O . PHE B 1 113 ? 8.633 15.422 16.547 1 94.81 113 PHE B O 1
ATOM 3174 N N . LEU B 1 114 ? 8.883 13.641 15.18 1 93.38 114 LEU B N 1
ATOM 3175 C CA . LEU B 1 114 ? 8.938 12.688 16.281 1 93.38 114 LEU B CA 1
ATOM 3176 C C . LEU B 1 114 ? 10.227 12.875 17.078 1 93.38 114 LEU B C 1
ATOM 3178 O O . LEU B 1 114 ? 10.266 12.547 18.281 1 93.38 114 LEU B O 1
ATOM 3182 N N . LYS B 1 115 ? 11.266 13.359 16.453 1 87.94 115 LYS B N 1
ATOM 3183 C CA . LYS B 1 115 ? 12.477 13.719 17.188 1 87.94 115 LYS B CA 1
ATOM 3184 C C . LYS B 1 115 ? 12.234 14.914 18.094 1 87.94 115 LYS B C 1
ATOM 3186 O O . LYS B 1 115 ? 12.734 14.961 19.219 1 87.94 115 LYS B O 1
ATOM 3191 N N . ALA B 1 116 ? 11.461 15.859 17.609 1 88.12 116 ALA B N 1
ATOM 3192 C CA . ALA B 1 116 ? 11.148 17.062 18.359 1 88.12 116 ALA B CA 1
ATOM 3193 C C . ALA B 1 116 ? 10.133 16.781 19.469 1 88.12 116 ALA B C 1
ATOM 3195 O O . ALA B 1 116 ? 10.148 17.422 20.516 1 88.12 116 ALA B O 1
ATOM 3196 N N . TYR B 1 117 ? 9.297 15.797 19.203 1 90.12 117 TYR B N 1
ATOM 3197 C CA . TYR B 1 117 ? 8.25 15.422 20.141 1 90.12 117 TYR B CA 1
ATOM 3198 C C . TYR B 1 117 ? 8.305 13.93 20.453 1 90.12 117 TYR B C 1
ATOM 3200 O O . TYR B 1 117 ? 7.41 13.18 20.062 1 90.12 117 TYR B O 1
ATOM 3208 N N . PRO B 1 118 ? 9.195 13.5 21.266 1 86.56 118 PRO B N 1
ATOM 3209 C CA . PRO B 1 118 ? 9.445 12.07 21.484 1 86.56 118 PRO B CA 1
ATOM 3210 C C . PRO B 1 118 ? 8.289 11.375 22.203 1 86.56 118 PRO B C 1
ATOM 3212 O O . PRO B 1 118 ? 8.188 10.148 22.172 1 86.56 118 PRO B O 1
ATOM 3215 N N . GLY B 1 119 ? 7.43 12.102 22.812 1 86.25 119 GLY B N 1
ATOM 3216 C CA . GLY B 1 119 ? 6.301 11.508 23.516 1 86.25 119 GLY B CA 1
ATOM 3217 C C . GLY B 1 119 ? 5.094 11.289 22.625 1 86.25 119 GLY B C 1
ATOM 3218 O O . GLY B 1 119 ? 4.121 10.656 23.031 1 86.25 119 GLY B O 1
ATOM 3219 N N . LEU B 1 120 ? 5.164 11.727 21.406 1 89.69 120 LEU B N 1
ATOM 3220 C CA . LEU B 1 120 ? 4.035 11.609 20.5 1 89.69 120 LEU B CA 1
ATOM 3221 C C . LEU B 1 120 ? 4.23 10.438 19.531 1 89.69 120 LEU B C 1
ATOM 3223 O O . LEU B 1 120 ? 5.355 9.977 19.328 1 89.69 120 LEU B O 1
ATOM 3227 N N . SER B 1 121 ? 3.111 9.945 19.062 1 91.44 121 SER B N 1
ATOM 3228 C CA . SER B 1 121 ? 3.102 8.945 18 1 91.44 121 SER B CA 1
ATOM 3229 C C . SER B 1 121 ? 2.32 9.438 16.797 1 91.44 121 SER B C 1
ATOM 3231 O O . SER B 1 121 ? 1.557 10.406 16.891 1 91.44 121 SER B O 1
ATOM 3233 N N . VAL B 1 122 ? 2.6 8.828 15.688 1 94.06 122 VAL B N 1
ATOM 3234 C CA . VAL B 1 122 ? 1.899 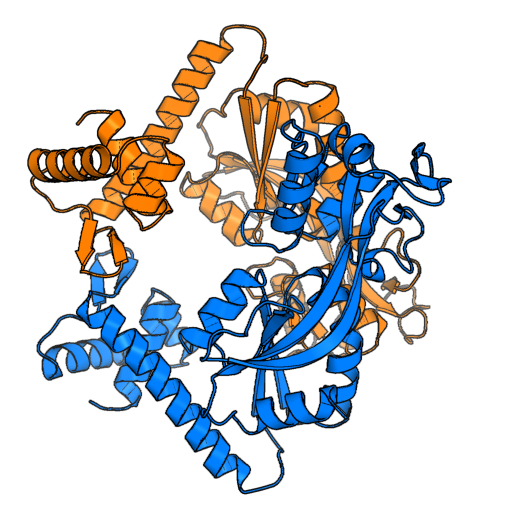9.188 14.453 1 94.06 122 VAL B CA 1
ATOM 3235 C C . VAL B 1 122 ? 1.237 7.953 13.852 1 94.06 122 VAL B C 1
ATOM 3237 O O . VAL B 1 122 ? 1.873 6.906 13.719 1 94.06 122 VAL B O 1
ATOM 3240 N N . SER B 1 123 ? 0.01 8.102 13.594 1 92.81 123 SER B N 1
ATOM 3241 C CA . SER B 1 123 ? -0.741 7.082 12.867 1 92.81 123 SER B CA 1
ATOM 3242 C C . SER B 1 123 ? -1.279 7.629 11.547 1 92.81 123 SER B C 1
ATOM 3244 O O . SER B 1 123 ? -1.697 8.789 11.477 1 92.81 123 SER B O 1
ATOM 3246 N N . ILE B 1 124 ? -1.297 6.699 10.562 1 93.69 124 ILE B N 1
ATOM 3247 C CA . ILE B 1 124 ? -1.636 7.152 9.219 1 93.69 124 ILE B CA 1
ATOM 3248 C C . ILE B 1 124 ? -2.943 6.5 8.766 1 93.69 124 ILE B C 1
ATOM 3250 O O . ILE B 1 124 ? -3.148 5.301 8.969 1 93.69 124 ILE B O 1
ATOM 3254 N N . TYR B 1 125 ? -3.795 7.305 8.258 1 90.69 125 TYR B N 1
ATOM 3255 C CA . TYR B 1 125 ? -4.926 6.863 7.449 1 90.69 125 TYR B CA 1
ATOM 3256 C C . TYR B 1 125 ? -4.617 6.992 5.965 1 90.69 125 TYR B C 1
ATOM 3258 O O . TYR B 1 125 ? -4.703 8.086 5.395 1 90.69 125 TYR B O 1
ATOM 3266 N N . GLU B 1 126 ? -4.262 5.887 5.359 1 89.56 126 GLU B N 1
ATOM 3267 C CA . GLU B 1 126 ? -3.852 5.934 3.961 1 89.56 126 GLU B CA 1
ATOM 3268 C C . GLU B 1 126 ? -5.051 5.797 3.027 1 89.56 126 GLU B C 1
ATOM 3270 O O . GLU B 1 126 ? -5.809 4.828 3.115 1 89.56 126 GLU B O 1
ATOM 3275 N N . ALA B 1 127 ? -5.188 6.734 2.148 1 88.81 127 ALA B N 1
ATOM 3276 C CA . ALA B 1 127 ? -6.266 6.734 1.166 1 88.81 127 ALA B CA 1
ATOM 3277 C C . ALA B 1 127 ? -6.008 7.762 0.067 1 88.81 127 ALA B C 1
ATOM 3279 O O . ALA B 1 127 ? -5.012 8.484 0.109 1 88.81 127 ALA B O 1
ATOM 3280 N N . GLY B 1 128 ? -6.844 7.656 -0.864 1 89.62 128 GLY B N 1
ATOM 3281 C CA . GLY B 1 128 ? -6.812 8.719 -1.857 1 89.62 128 GLY B CA 1
ATOM 3282 C C . GLY B 1 128 ? -7.32 10.047 -1.326 1 89.62 128 GLY B C 1
ATOM 3283 O O . GLY B 1 128 ? -7.961 10.094 -0.275 1 89.62 128 GLY B O 1
ATOM 3284 N N . THR B 1 129 ? -7.059 11.102 -2.059 1 88.25 129 THR B N 1
ATOM 3285 C CA . THR B 1 129 ? -7.348 12.445 -1.588 1 88.25 129 THR B CA 1
ATOM 3286 C C . THR B 1 129 ? -8.852 12.648 -1.409 1 88.25 129 THR B C 1
ATOM 3288 O O . THR B 1 129 ? -9.289 13.344 -0.487 1 88.25 129 THR B O 1
ATOM 3291 N N . SER B 1 130 ? -9.648 12.055 -2.273 1 86.31 130 SER B N 1
ATOM 3292 C CA . SER B 1 130 ? -11.094 12.172 -2.146 1 86.31 130 SER B CA 1
ATOM 3293 C C . SER B 1 130 ? -11.594 11.508 -0.87 1 86.31 130 SER B C 1
ATOM 3295 O O . SER B 1 130 ? -12.43 12.07 -0.156 1 86.31 130 SER B O 1
ATOM 3297 N N . ALA B 1 131 ? -11.078 10.367 -0.631 1 88.44 131 ALA B N 1
ATOM 3298 C CA . ALA B 1 131 ? -11.469 9.641 0.575 1 88.44 131 ALA B CA 1
ATOM 3299 C C . ALA B 1 131 ? -10.992 10.367 1.83 1 88.44 131 ALA B C 1
ATOM 3301 O O . ALA B 1 131 ? -11.688 10.375 2.852 1 88.44 131 ALA B O 1
ATOM 3302 N N . ILE B 1 132 ? -9.891 10.922 1.763 1 92.88 132 ILE B N 1
ATOM 3303 C CA . ILE B 1 132 ? -9.344 11.672 2.891 1 92.88 132 ILE B CA 1
ATOM 3304 C C . ILE B 1 132 ? -10.234 12.883 3.182 1 92.88 132 ILE B C 1
ATOM 3306 O O . ILE B 1 132 ? -10.57 13.148 4.34 1 92.88 132 ILE B O 1
ATOM 3310 N N . GLU B 1 133 ? -10.57 13.539 2.158 1 89.62 133 GLU B N 1
ATOM 3311 C CA . GLU B 1 133 ? -11.453 14.688 2.324 1 89.62 133 GLU B CA 1
ATOM 3312 C C . GLU B 1 133 ? -12.773 14.289 2.975 1 89.62 133 GLU B C 1
ATOM 3314 O O . GLU B 1 133 ? -13.234 14.953 3.906 1 89.62 133 GLU B O 1
ATOM 3319 N N . GLU B 1 134 ? -13.312 13.25 2.49 1 86.94 134 GLU B N 1
ATOM 3320 C CA . GLU B 1 134 ? -14.578 12.75 3.031 1 86.94 134 GLU B CA 1
ATOM 3321 C C . GLU B 1 134 ? -14.43 12.336 4.492 1 86.94 134 GLU B C 1
ATOM 3323 O O . GLU B 1 134 ? -15.32 12.586 5.305 1 86.94 134 GLU B O 1
ATOM 3328 N N . ALA B 1 135 ? -13.352 11.727 4.789 1 88.62 135 ALA B N 1
ATOM 3329 C CA . ALA B 1 135 ? -13.094 11.281 6.156 1 88.62 135 ALA B CA 1
ATOM 3330 C C . ALA B 1 135 ? -12.992 12.461 7.113 1 88.62 135 ALA B C 1
ATOM 3332 O O . ALA B 1 135 ? -13.445 12.391 8.258 1 88.62 135 ALA B O 1
ATOM 3333 N N . ILE B 1 136 ? -12.422 13.547 6.684 1 90.81 136 ILE B N 1
ATOM 3334 C CA . ILE B 1 136 ? -12.312 14.758 7.492 1 90.81 136 ILE B CA 1
ATOM 3335 C C . ILE B 1 136 ? -13.695 15.367 7.695 1 90.81 136 ILE B C 1
ATOM 3337 O O . ILE B 1 136 ? -14.07 15.711 8.82 1 90.81 136 ILE B O 1
ATOM 3341 N N . ILE B 1 137 ? -14.406 15.422 6.609 1 84.75 137 ILE B N 1
ATOM 3342 C CA . ILE B 1 137 ? -15.734 16.031 6.648 1 84.75 137 ILE B CA 1
ATOM 3343 C C . ILE B 1 137 ? -16.641 15.242 7.586 1 84.75 137 ILE B C 1
ATOM 3345 O O . ILE B 1 137 ? -17.406 15.82 8.367 1 84.75 137 ILE B O 1
ATOM 3349 N N . ASN B 1 138 ? -16.438 13.922 7.547 1 82.5 138 ASN B N 1
ATOM 3350 C CA . ASN B 1 138 ? -17.281 13.039 8.344 1 82.5 138 ASN B CA 1
ATOM 3351 C C . ASN B 1 138 ? -16.766 12.914 9.773 1 82.5 138 ASN B C 1
ATOM 3353 O O . ASN B 1 138 ? -17.375 12.25 10.609 1 82.5 138 ASN B O 1
ATOM 3357 N N . GLY B 1 139 ? -15.656 13.461 9.961 1 82.88 139 GLY B N 1
ATOM 3358 C CA . GLY B 1 139 ? -15.117 13.484 11.312 1 82.88 139 GLY B CA 1
ATOM 3359 C C . GLY B 1 139 ? -14.383 12.219 11.688 1 82.88 139 GLY B C 1
ATOM 3360 O O . GLY B 1 139 ? -14.133 11.961 12.867 1 82.88 139 GLY B O 1
ATOM 3361 N N . GLU B 1 140 ? -14.062 11.422 10.75 1 83.44 140 GLU B N 1
ATOM 3362 C CA . GLU B 1 140 ? -13.328 10.188 10.992 1 83.44 140 GLU B CA 1
ATOM 3363 C C . GLU B 1 140 ? -11.867 10.477 11.328 1 83.44 140 GLU B C 1
ATOM 3365 O O . GLU B 1 140 ? -11.25 9.742 12.102 1 83.44 140 GLU B O 1
ATOM 3370 N N . ILE B 1 141 ? -11.359 11.523 10.727 1 91.31 141 ILE B N 1
ATOM 3371 C CA . ILE B 1 141 ? -10.023 12.023 11.039 1 91.31 141 ILE B CA 1
ATOM 3372 C C . ILE B 1 141 ? -10.055 13.555 11.117 1 91.31 141 ILE B C 1
ATOM 3374 O O . ILE B 1 141 ? -10.961 14.188 10.57 1 91.31 141 ILE B O 1
ATOM 3378 N N . GLU B 1 142 ? -9.07 14.07 11.82 1 90.81 142 GLU B N 1
ATOM 3379 C CA . GLU B 1 142 ? -9.078 15.516 12.055 1 90.81 142 GLU B CA 1
ATOM 3380 C C . GLU B 1 142 ? -8.266 16.25 10.992 1 90.81 142 GLU B C 1
ATOM 3382 O O . GLU B 1 142 ? -8.547 17.406 10.672 1 90.81 142 GLU B O 1
ATOM 3387 N N . LEU B 1 143 ? -7.273 15.508 10.547 1 95.25 143 LEU B N 1
ATOM 3388 C CA . LEU B 1 143 ? -6.266 16.156 9.711 1 95.25 143 LEU B CA 1
ATOM 3389 C C . LEU B 1 143 ? -5.855 15.234 8.562 1 95.25 143 LEU B C 1
ATOM 3391 O O . LEU B 1 143 ? -5.703 14.031 8.742 1 95.25 143 LEU B O 1
ATOM 3395 N N . GLY B 1 144 ? -5.688 15.836 7.406 1 96.44 144 GLY B N 1
ATOM 3396 C CA . GLY B 1 144 ? -5.227 15.055 6.27 1 96.44 144 GLY B CA 1
ATOM 3397 C C . GLY B 1 144 ? -4.703 15.906 5.133 1 96.44 144 GLY B C 1
ATOM 3398 O O . GLY B 1 144 ? -4.824 17.141 5.164 1 96.44 144 GLY B O 1
ATOM 3399 N N . THR B 1 145 ? -4.102 15.281 4.18 1 95.5 145 THR B N 1
ATOM 3400 C CA . THR B 1 145 ? -3.553 15.953 3.004 1 95.5 145 THR B CA 1
ATOM 3401 C C . THR B 1 145 ? -4.488 15.789 1.807 1 95.5 145 THR B C 1
ATOM 3403 O O . THR B 1 145 ? -4.945 14.68 1.516 1 95.5 145 THR B O 1
ATOM 3406 N N . ILE B 1 146 ? -4.758 16.859 1.143 1 92.69 146 ILE B N 1
ATOM 3407 C CA . ILE B 1 146 ? -5.598 16.844 -0.052 1 92.69 146 ILE B CA 1
ATOM 3408 C C . ILE B 1 146 ? -4.906 17.625 -1.171 1 92.69 146 ILE B C 1
ATOM 3410 O O . ILE B 1 146 ? -3.857 18.234 -0.954 1 92.69 146 ILE B O 1
ATOM 3414 N N . VAL B 1 147 ? -5.445 17.484 -2.373 1 90.5 147 VAL B N 1
ATOM 3415 C CA . VAL B 1 147 ? -5.02 18.312 -3.498 1 90.5 147 VAL B CA 1
ATOM 3416 C C . VAL B 1 147 ? -5.945 19.516 -3.635 1 90.5 147 VAL B C 1
ATOM 3418 O O . VAL B 1 147 ? -7.168 19.375 -3.602 1 90.5 147 VAL B O 1
ATOM 3421 N N . THR B 1 148 ? -5.359 20.625 -3.609 1 82.56 148 THR B N 1
ATOM 3422 C CA . THR B 1 148 ? -6.203 21.797 -3.738 1 82.56 148 THR B CA 1
ATOM 3423 C C . THR B 1 148 ? -6.027 22.453 -5.113 1 82.56 148 THR B C 1
ATOM 3425 O O . THR B 1 148 ? -4.918 22.484 -5.648 1 82.56 148 THR B O 1
ATOM 3428 N N . ASP B 1 149 ? -7.086 22.297 -5.906 1 65.31 149 ASP B N 1
ATOM 3429 C CA . ASP B 1 149 ? -7.047 23.062 -7.152 1 65.31 149 ASP B CA 1
ATOM 3430 C C . ASP B 1 149 ? -7.16 24.562 -6.891 1 65.31 149 ASP B C 1
ATOM 3432 O O . ASP B 1 149 ? -7.738 24.969 -5.883 1 65.31 149 ASP B O 1
ATOM 3436 N N . GLU B 1 150 ? -6.199 25.422 -7.508 1 52.69 150 GLU B N 1
ATOM 3437 C CA . GLU B 1 150 ? -6.305 26.875 -7.391 1 52.69 150 GLU B CA 1
ATOM 3438 C C . GLU B 1 150 ? -7.762 27.312 -7.289 1 52.69 150 GLU B C 1
ATOM 3440 O O . GLU B 1 150 ? -8.078 28.266 -6.574 1 52.69 150 GLU B O 1
ATOM 3445 N N . GLY B 1 151 ? -8.578 26.703 -8.117 1 48.91 151 GLY B N 1
ATOM 3446 C CA . GLY B 1 151 ? -9.898 27.312 -8.164 1 48.91 151 GLY B CA 1
ATOM 3447 C C . GLY B 1 151 ? -10.867 26.703 -7.176 1 48.91 151 GLY B C 1
ATOM 3448 O O . GLY B 1 151 ? -12.039 27.078 -7.129 1 48.91 151 GLY B O 1
ATOM 3449 N N . ARG B 1 152 ? -10.641 25.547 -6.902 1 50.66 152 ARG B N 1
ATOM 3450 C CA . ARG B 1 152 ? -11.711 24.922 -6.129 1 50.66 152 ARG B CA 1
ATOM 3451 C C . ARG B 1 152 ? -11.758 25.484 -4.711 1 50.66 152 ARG B C 1
ATOM 3453 O O . ARG B 1 152 ? -10.734 25.531 -4.023 1 50.66 152 ARG B O 1
ATOM 3460 N N . LYS B 1 153 ? -12.648 26.25 -4.543 1 46.19 153 LYS B N 1
ATOM 3461 C CA . LYS B 1 153 ? -13.102 26.703 -3.23 1 46.19 153 LYS B CA 1
ATOM 3462 C C . LYS B 1 153 ? -13.234 25.531 -2.266 1 46.19 153 LYS B C 1
ATOM 3464 O O . LYS B 1 153 ? -13.875 24.531 -2.586 1 46.19 153 LYS B O 1
ATOM 3469 N N . SER B 1 154 ? -12.172 25.188 -1.478 1 52.03 154 SER B N 1
ATOM 3470 C CA . SER B 1 154 ? -12.328 24.312 -0.317 1 52.03 154 SER B CA 1
ATOM 3471 C C . SER B 1 154 ? -13.789 24.234 0.125 1 52.03 154 SER B C 1
ATOM 3473 O O . SER B 1 154 ? -14.539 25.203 -0.038 1 52.03 154 SER B O 1
ATOM 3475 N N . SER B 1 155 ? -14.359 23.031 0.056 1 58.31 155 SER B N 1
ATOM 3476 C CA . SER B 1 155 ? -15.656 22.969 0.725 1 58.31 155 SER B CA 1
ATOM 3477 C C . SER B 1 155 ? -15.719 23.953 1.889 1 58.31 155 SER B C 1
ATOM 3479 O O . SER B 1 155 ? -14.719 24.203 2.555 1 58.31 155 SER B O 1
ATOM 3481 N N . SER B 1 156 ? -16.625 24.797 1.812 1 68.25 156 SER B N 1
ATOM 3482 C CA . SER B 1 156 ? -16.953 25.719 2.896 1 68.25 156 SER B CA 1
ATOM 3483 C C . SER B 1 156 ? -16.812 25.031 4.254 1 68.25 156 SER B C 1
ATOM 3485 O O . SER B 1 156 ? -16.828 25.703 5.293 1 68.25 156 SER B O 1
ATOM 3487 N N . GLN B 1 157 ? -16.297 23.75 4.176 1 85.81 157 GLN B N 1
ATOM 3488 C CA . GLN B 1 157 ? -16.297 23.047 5.453 1 85.81 157 GLN B CA 1
ATOM 3489 C C . GLN B 1 157 ? -14.867 22.766 5.926 1 85.81 157 GLN B C 1
ATOM 3491 O O . GLN B 1 157 ? -14.656 22.312 7.051 1 85.81 157 GLN B O 1
ATOM 3496 N N . LEU B 1 158 ? -13.945 23.094 5.02 1 90.44 158 LEU B N 1
ATOM 3497 C CA . LEU B 1 158 ? -12.57 22.734 5.371 1 90.44 158 LEU B CA 1
ATOM 3498 C C . LEU B 1 158 ? -11.688 23.969 5.406 1 90.44 158 LEU B C 1
ATOM 3500 O O . LEU B 1 158 ? -11.844 24.875 4.586 1 90.44 158 LEU B O 1
ATOM 3504 N N . THR B 1 159 ? -10.867 24.062 6.398 1 91.31 159 THR B N 1
ATOM 3505 C CA . THR B 1 159 ? -9.727 24.969 6.355 1 91.31 159 THR B CA 1
ATOM 3506 C C . THR B 1 159 ? -8.539 24.312 5.652 1 91.31 159 THR B C 1
ATOM 3508 O O . THR B 1 159 ? -8.148 23.188 5.992 1 91.31 159 THR B O 1
ATOM 3511 N N . ILE B 1 160 ? -8.008 24.953 4.688 1 92.06 160 ILE B N 1
ATOM 3512 C CA . ILE B 1 160 ? -6.988 24.391 3.812 1 92.06 160 ILE B CA 1
ATOM 3513 C C . ILE B 1 160 ? -5.676 25.156 3.971 1 92.06 160 ILE B C 1
ATOM 3515 O O . ILE B 1 160 ? -5.66 26.375 3.936 1 92.06 160 ILE B O 1
ATOM 3519 N N . HIS B 1 161 ? -4.551 24.422 4.102 1 92.06 161 HIS B N 1
ATOM 3520 C CA . HIS B 1 161 ? -3.217 24.984 4.254 1 92.06 161 HIS B CA 1
ATOM 3521 C C . HIS B 1 161 ? -2.26 24.422 3.205 1 92.06 161 HIS B C 1
ATOM 3523 O O . HIS B 1 161 ? -1.637 23.391 3.422 1 92.06 161 HIS B O 1
ATOM 3529 N N . PRO B 1 162 ? -2.117 25.172 2.078 1 91.69 162 PRO B N 1
ATOM 3530 C CA . PRO B 1 162 ? -1.166 24.688 1.075 1 91.69 162 PRO B CA 1
ATOM 3531 C C . PRO B 1 162 ? 0.266 24.625 1.603 1 91.69 162 PRO B C 1
ATOM 3533 O O . PRO B 1 162 ? 0.686 25.5 2.367 1 91.69 162 PRO B O 1
ATOM 3536 N N . PHE B 1 163 ? 1.021 23.516 1.221 1 91.19 163 PHE B N 1
ATOM 3537 C CA . PHE B 1 163 ? 2.377 23.438 1.753 1 91.19 163 PHE B CA 1
ATOM 3538 C C . PHE B 1 163 ? 3.361 23.031 0.664 1 91.19 163 PHE B C 1
ATOM 3540 O O . PHE B 1 163 ? 4.574 23.188 0.827 1 91.19 163 PHE B O 1
ATOM 3547 N N . LEU B 1 164 ? 2.893 22.469 -0.48 1 92.19 164 LEU B N 1
ATOM 3548 C CA . LEU B 1 164 ? 3.83 22 -1.492 1 92.19 164 LEU B CA 1
ATOM 3549 C C . LEU B 1 164 ? 3.209 22.062 -2.883 1 92.19 164 LEU B C 1
ATOM 3551 O O . LEU B 1 164 ? 2.127 21.531 -3.113 1 92.19 164 LEU B O 1
ATOM 3555 N N . ALA B 1 165 ? 3.836 22.781 -3.758 1 93.12 165 ALA B N 1
ATOM 3556 C CA . ALA B 1 165 ? 3.506 22.75 -5.18 1 93.12 165 ALA B CA 1
ATOM 3557 C C . ALA B 1 165 ? 4.375 21.734 -5.914 1 93.12 165 ALA B C 1
ATOM 3559 O O . ALA B 1 165 ? 5.586 21.672 -5.695 1 93.12 165 ALA B O 1
ATOM 3560 N N . THR B 1 166 ? 3.738 20.891 -6.668 1 94.62 166 THR B N 1
ATOM 3561 C CA . THR B 1 166 ? 4.457 19.859 -7.41 1 94.62 166 THR B CA 1
ATOM 3562 C C . THR B 1 166 ? 3.748 19.547 -8.719 1 94.62 166 THR B C 1
ATOM 3564 O O . THR B 1 166 ? 2.793 20.219 -9.102 1 94.62 166 THR B O 1
ATOM 3567 N N . GLN B 1 167 ? 4.293 18.609 -9.492 1 95.88 167 GLN B N 1
ATOM 3568 C CA . GLN B 1 167 ? 3.68 18.266 -10.766 1 95.88 167 GLN B CA 1
ATOM 3569 C C . GLN B 1 167 ? 3.639 16.75 -10.969 1 95.88 167 GLN B C 1
ATOM 3571 O O . GLN B 1 167 ? 4.426 16.016 -10.367 1 95.88 167 GLN B O 1
ATOM 3576 N N . MET B 1 168 ? 2.695 16.406 -11.773 1 97 168 MET B N 1
ATOM 3577 C CA . MET B 1 168 ? 2.641 15.031 -12.258 1 97 168 MET B CA 1
ATOM 3578 C C . MET B 1 168 ? 3.539 14.844 -13.469 1 97 168 MET B C 1
ATOM 3580 O O . MET B 1 168 ? 3.623 15.719 -14.328 1 97 168 MET B O 1
ATOM 3584 N N . VAL B 1 169 ? 4.199 13.703 -13.594 1 98.44 169 VAL B N 1
ATOM 3585 C CA . VAL B 1 169 ? 5.094 13.406 -14.703 1 98.44 169 VAL B CA 1
ATOM 3586 C C . VAL B 1 169 ? 4.816 12 -15.234 1 98.44 169 VAL B C 1
ATOM 3588 O O . VAL B 1 169 ? 4.336 11.141 -14.492 1 98.44 169 VAL B O 1
ATOM 3591 N N . ALA B 1 170 ? 5.062 11.781 -16.453 1 98.69 170 ALA B N 1
ATOM 3592 C CA . ALA B 1 170 ? 5.07 10.422 -17 1 98.69 170 ALA B CA 1
ATOM 3593 C C . ALA B 1 170 ? 6.297 9.648 -16.516 1 98.69 170 ALA B C 1
ATOM 3595 O O . ALA B 1 170 ? 7.422 10.148 -16.594 1 98.69 170 ALA B O 1
ATOM 3596 N N . VAL B 1 171 ? 6.062 8.5 -16 1 98.75 171 VAL B N 1
ATOM 3597 C CA . VAL B 1 171 ? 7.137 7.664 -15.484 1 98.75 171 VAL B CA 1
ATOM 3598 C C . VAL B 1 171 ? 7.395 6.496 -16.438 1 98.75 171 VAL B C 1
ATOM 3600 O O . VAL B 1 171 ? 6.484 5.715 -16.734 1 98.75 171 VAL B O 1
ATOM 3603 N N . VAL B 1 172 ? 8.641 6.422 -16.891 1 98.69 172 VAL B N 1
ATOM 3604 C CA . VAL B 1 172 ? 9 5.426 -17.906 1 98.69 172 VAL B CA 1
ATOM 3605 C C . VAL B 1 172 ? 10.344 4.801 -17.547 1 98.69 172 VAL B C 1
ATOM 3607 O O . VAL B 1 172 ? 11.141 5.391 -16.812 1 98.69 172 VAL B O 1
ATOM 3610 N N . PRO B 1 173 ? 10.57 3.527 -18.031 1 97.75 173 PRO B N 1
ATOM 3611 C CA . PRO B 1 173 ? 11.93 2.996 -17.891 1 97.75 173 PRO B CA 1
ATOM 3612 C C . PRO B 1 173 ? 12.969 3.818 -18.641 1 97.75 173 PRO B C 1
ATOM 3614 O O . PRO B 1 173 ? 12.625 4.574 -19.547 1 97.75 173 PRO B O 1
ATOM 3617 N N . LEU B 1 174 ? 14.211 3.629 -18.297 1 95.81 174 LEU B N 1
ATOM 3618 C CA . LEU B 1 174 ? 15.297 4.453 -18.828 1 95.81 174 LEU B CA 1
ATOM 3619 C C . LEU B 1 174 ? 15.477 4.215 -20.312 1 95.81 174 LEU B C 1
ATOM 3621 O O . LEU B 1 174 ? 15.977 5.086 -21.031 1 95.81 174 LEU B O 1
ATOM 3625 N N . ASP B 1 175 ? 15.062 3.111 -20.828 1 95.81 175 ASP B N 1
ATOM 3626 C CA . ASP B 1 175 ? 15.258 2.783 -22.234 1 95.81 175 ASP B CA 1
ATOM 3627 C C . ASP B 1 175 ? 14.008 3.1 -23.047 1 95.81 175 ASP B C 1
ATOM 3629 O O . ASP B 1 175 ? 13.969 2.84 -24.25 1 95.81 175 ASP B O 1
ATOM 3633 N N . HIS B 1 176 ? 12.992 3.598 -22.453 1 97.44 176 HIS B N 1
ATOM 3634 C CA . HIS B 1 176 ? 11.773 3.99 -23.141 1 97.44 176 HIS B CA 1
ATOM 3635 C C . HIS B 1 176 ? 12.016 5.211 -24.031 1 97.44 176 HIS B C 1
ATOM 3637 O O . HIS B 1 176 ? 12.758 6.117 -23.656 1 97.44 176 HIS B O 1
ATOM 3643 N N . PRO B 1 177 ? 11.359 5.359 -25.109 1 97.06 177 PRO B N 1
ATOM 3644 C CA . PRO B 1 177 ? 11.531 6.492 -26.031 1 97.06 177 PRO B CA 1
ATOM 3645 C C . PRO B 1 177 ? 11.258 7.836 -25.359 1 97.06 177 PRO B C 1
ATOM 3647 O O . PRO B 1 177 ? 11.844 8.852 -25.734 1 97.06 177 PRO B O 1
ATOM 3650 N N . PHE B 1 178 ? 10.43 7.852 -24.391 1 98.31 178 PHE B N 1
ATOM 3651 C CA . PHE B 1 178 ? 10.07 9.094 -23.719 1 98.31 178 PHE B CA 1
ATOM 3652 C C . PHE B 1 178 ? 11.211 9.562 -22.812 1 98.31 178 PHE B C 1
ATOM 3654 O O . PHE B 1 178 ? 11.258 10.734 -22.422 1 98.31 178 PHE B O 1
ATOM 3661 N N . ALA B 1 179 ? 12.07 8.695 -22.375 1 97.62 179 ALA B N 1
ATOM 3662 C CA . ALA B 1 179 ? 13.016 8.945 -21.297 1 97.62 179 ALA B CA 1
ATOM 3663 C C . ALA B 1 179 ? 13.969 10.086 -21.656 1 97.62 179 ALA B C 1
ATOM 3665 O O . ALA B 1 179 ? 14.414 10.828 -20.781 1 97.62 179 ALA B O 1
ATOM 3666 N N . SER B 1 180 ? 14.219 10.305 -22.891 1 96.25 180 SER B N 1
ATOM 3667 C CA . SER B 1 180 ? 15.172 11.32 -23.328 1 96.25 180 SER B CA 1
ATOM 3668 C C . SER B 1 180 ? 14.469 12.594 -23.766 1 96.25 180 SER B C 1
ATOM 3670 O O . SER B 1 180 ? 15.117 13.555 -24.188 1 96.25 180 SER B O 1
ATOM 3672 N N . ARG B 1 181 ? 13.18 12.594 -23.625 1 97.38 181 ARG B N 1
ATOM 3673 C CA . ARG B 1 181 ? 12.406 13.75 -24.062 1 97.38 181 ARG B CA 1
ATOM 3674 C C . ARG B 1 181 ? 12.328 14.797 -22.953 1 97.38 181 ARG B C 1
ATOM 3676 O O . ARG B 1 181 ? 12.375 14.461 -21.766 1 97.38 181 ARG B O 1
ATOM 3683 N N . THR B 1 182 ? 12.242 16.062 -23.391 1 97.5 182 THR B N 1
ATOM 3684 C CA . THR B 1 182 ? 12.07 17.141 -22.422 1 97.5 182 THR B CA 1
ATOM 3685 C C . THR B 1 182 ? 10.656 17.141 -21.859 1 97.5 182 THR B C 1
ATOM 3687 O O . THR B 1 182 ? 10.445 17.531 -20.703 1 97.5 182 THR B O 1
ATOM 3690 N N . SER B 1 183 ? 9.727 16.766 -22.688 1 98.31 183 SER B N 1
ATOM 3691 C CA . SER B 1 183 ? 8.32 16.625 -22.312 1 98.31 183 SER B CA 1
ATOM 3692 C C . SER B 1 183 ? 7.578 15.688 -23.25 1 98.31 183 SER B C 1
ATOM 3694 O O . SER B 1 183 ? 8.102 15.32 -24.312 1 98.31 183 SER B O 1
ATOM 3696 N N . VAL B 1 184 ? 6.438 15.227 -22.859 1 98.19 184 VAL B N 1
ATOM 3697 C CA . VAL B 1 184 ? 5.578 14.391 -23.703 1 98.19 184 VAL B CA 1
ATOM 3698 C C . VAL B 1 184 ? 4.145 14.906 -23.641 1 98.19 184 VAL B C 1
ATOM 3700 O O . VAL B 1 184 ? 3.676 15.352 -22.594 1 98.19 184 VAL B O 1
ATOM 3703 N N . SER B 1 185 ? 3.461 14.812 -24.75 1 97.5 185 SER B N 1
ATOM 3704 C CA . SER B 1 185 ? 2.094 15.32 -24.812 1 97.5 185 SER B CA 1
ATOM 3705 C C . SER B 1 185 ? 1.119 14.352 -24.141 1 97.5 185 SER B C 1
ATOM 3707 O O . SER B 1 185 ? 1.412 13.164 -24 1 97.5 185 SER B O 1
ATOM 3709 N N . HIS B 1 186 ? -0.016 14.906 -23.75 1 96.81 186 HIS B N 1
ATOM 3710 C CA . HIS B 1 186 ? -1.087 14.078 -23.203 1 96.81 186 HIS B CA 1
ATOM 3711 C C . HIS B 1 186 ? -1.512 13.008 -24.188 1 96.81 186 HIS B C 1
ATOM 3713 O O . HIS B 1 186 ? -1.77 11.859 -23.812 1 96.81 186 HIS B O 1
ATOM 3719 N N . GLU B 1 187 ? -1.556 13.359 -25.469 1 96.25 187 GLU B N 1
ATOM 3720 C CA . GLU B 1 187 ? -1.954 12.43 -26.531 1 96.25 187 GLU B CA 1
ATOM 3721 C C . GLU B 1 187 ? -0.976 11.266 -26.625 1 96.25 187 GLU B C 1
ATOM 3723 O O . GLU B 1 187 ? -1.388 10.117 -26.812 1 96.25 187 GLU B O 1
ATOM 3728 N N . GLU B 1 188 ? 0.276 11.594 -26.562 1 97.12 188 GLU B N 1
ATOM 3729 C CA . GLU B 1 188 ? 1.296 10.555 -26.625 1 97.12 188 GLU B CA 1
ATOM 3730 C C . GLU B 1 188 ? 1.174 9.586 -25.453 1 97.12 188 GLU B C 1
ATOM 3732 O O . GLU B 1 188 ? 1.314 8.375 -25.625 1 97.12 188 GLU B O 1
ATOM 3737 N N . VAL B 1 189 ? 0.909 10.086 -24.25 1 97.69 189 VAL B N 1
ATOM 3738 C CA . VAL B 1 189 ? 0.752 9.273 -23.062 1 97.69 189 VAL B CA 1
ATOM 3739 C C . VAL B 1 189 ? -0.472 8.367 -23.203 1 97.69 189 VAL B C 1
ATOM 3741 O O . VAL B 1 189 ? -0.443 7.203 -22.812 1 97.69 189 VAL B O 1
ATOM 3744 N N . ALA B 1 190 ? -1.511 8.945 -23.797 1 96.44 190 ALA B N 1
ATOM 3745 C CA . ALA B 1 190 ? -2.762 8.211 -23.953 1 96.44 190 ALA B CA 1
ATOM 3746 C C . ALA B 1 190 ? -2.572 7 -24.859 1 96.44 190 ALA B C 1
ATOM 3748 O O . ALA B 1 190 ? -3.367 6.059 -24.828 1 96.44 190 ALA B O 1
ATOM 3749 N N . GLU B 1 191 ? -1.556 6.996 -25.656 1 96.19 191 GLU B N 1
ATOM 3750 C CA . GLU B 1 191 ? -1.297 5.914 -26.594 1 96.19 191 GLU B CA 1
ATOM 3751 C C . GLU B 1 191 ? -0.553 4.762 -25.922 1 96.19 191 GLU B C 1
ATOM 3753 O O . GLU B 1 191 ? -0.464 3.666 -26.484 1 96.19 191 GLU B O 1
ATOM 3758 N N . GLU B 1 192 ? -0.088 4.988 -24.734 1 97.12 192 GLU B N 1
ATOM 3759 C CA . GLU B 1 192 ? 0.687 3.986 -24.016 1 97.12 192 GLU B CA 1
ATOM 3760 C C . GLU B 1 192 ? -0.206 3.152 -23.094 1 97.12 192 GLU B C 1
ATOM 3762 O O . GLU B 1 192 ? -1.222 3.643 -22.594 1 97.12 192 GLU B O 1
ATOM 3767 N N . PRO B 1 193 ? 0.198 1.852 -22.875 1 96.81 193 PRO B N 1
ATOM 3768 C CA . PRO B 1 193 ? -0.436 1.146 -21.766 1 96.81 193 PRO B CA 1
ATOM 3769 C C . PRO B 1 193 ? -0.121 1.781 -20.406 1 96.81 193 PRO B C 1
ATOM 3771 O O . PRO B 1 193 ? 1.029 2.139 -20.141 1 96.81 193 PRO B O 1
ATOM 3774 N N . LEU B 1 194 ? -1.184 1.904 -19.609 1 98.12 194 LEU B N 1
ATOM 3775 C CA . LEU B 1 194 ? -0.996 2.65 -18.375 1 98.12 194 LEU B CA 1
ATOM 3776 C C . LEU B 1 194 ? -1.17 1.743 -17.172 1 98.12 194 LEU B C 1
ATOM 3778 O O . LEU B 1 194 ? -2.057 0.886 -17.141 1 98.12 194 LEU B O 1
ATOM 3782 N N . ILE B 1 195 ? -0.294 1.874 -16.219 1 97.88 195 ILE B N 1
ATOM 3783 C CA . ILE B 1 195 ? -0.412 1.291 -14.891 1 97.88 195 ILE B CA 1
ATOM 3784 C C . ILE B 1 195 ? -0.938 2.34 -13.906 1 97.88 195 ILE B C 1
ATOM 3786 O O . ILE B 1 195 ? -0.269 3.342 -13.648 1 97.88 195 ILE B O 1
ATOM 3790 N N . LEU B 1 196 ? -2.123 2.051 -13.328 1 96.88 196 LEU B N 1
ATOM 3791 C CA . LEU B 1 196 ? -2.799 3.121 -12.602 1 96.88 196 LEU B CA 1
ATOM 3792 C C . LEU B 1 196 ? -3.275 2.635 -11.242 1 96.88 196 LEU B C 1
ATOM 3794 O O . LEU B 1 196 ? -3.424 1.432 -11.023 1 96.88 196 LEU B O 1
ATOM 3798 N N . PHE B 1 197 ? -3.465 3.627 -10.367 1 93.88 197 PHE B N 1
ATOM 3799 C CA . PHE B 1 197 ? -4.18 3.369 -9.125 1 93.88 197 PHE B CA 1
ATOM 3800 C C . PHE B 1 197 ? -5.656 3.115 -9.391 1 93.88 197 PHE B C 1
ATOM 3802 O O . PHE B 1 197 ? -6.148 3.381 -10.484 1 93.88 197 PHE B O 1
ATOM 3809 N N . LYS B 1 198 ? -6.266 2.607 -8.328 1 88.44 198 LYS B N 1
ATOM 3810 C CA . LYS B 1 198 ? -7.715 2.453 -8.406 1 88.44 198 LYS B CA 1
ATOM 3811 C C . LYS B 1 198 ? -8.414 3.809 -8.398 1 88.44 198 LYS B C 1
ATOM 3813 O O . LYS B 1 198 ? -7.789 4.836 -8.117 1 88.44 198 LYS B O 1
ATOM 3818 N N . GLU B 1 199 ? -9.68 3.824 -8.734 1 86 199 GLU B N 1
ATOM 3819 C CA . GLU B 1 199 ? -10.453 5.059 -8.742 1 86 199 GLU B CA 1
ATOM 3820 C C . GLU B 1 199 ? -10.438 5.727 -7.371 1 86 199 GLU B C 1
ATOM 3822 O O . GLU B 1 199 ? -10.32 5.051 -6.344 1 86 199 GLU B O 1
ATOM 3827 N N . GLY B 1 200 ? -10.508 7.066 -7.355 1 84.12 200 GLY B N 1
ATOM 3828 C CA . GLY B 1 200 ? -10.523 7.805 -6.102 1 84.12 200 GLY B CA 1
ATOM 3829 C C . GLY B 1 200 ? -9.211 8.508 -5.805 1 84.12 200 GLY B C 1
ATOM 3830 O O . GLY B 1 200 ? -9.141 9.352 -4.91 1 84.12 200 GLY B O 1
ATOM 3831 N N . TYR B 1 201 ? -8.258 8.148 -6.562 1 88.94 201 TYR B N 1
ATOM 3832 C CA . TYR B 1 201 ? -6.965 8.812 -6.434 1 88.94 201 TYR B CA 1
ATOM 3833 C C . TYR B 1 201 ? -6.832 9.961 -7.43 1 88.94 201 TYR B C 1
ATOM 3835 O O . TYR B 1 201 ? -7.418 9.914 -8.516 1 88.94 201 TYR B O 1
ATOM 3843 N N . TYR B 1 202 ? -6.102 10.961 -7.051 1 90.81 202 TYR B N 1
ATOM 3844 C CA . TYR B 1 202 ? -5.918 12.117 -7.914 1 90.81 202 TYR B CA 1
ATOM 3845 C C . TYR B 1 202 ? -5.32 11.711 -9.258 1 90.81 202 TYR B C 1
ATOM 3847 O O . TYR B 1 202 ? -5.656 12.289 -10.289 1 90.81 202 TYR B O 1
ATOM 3855 N N . GLN B 1 203 ? -4.461 10.734 -9.297 1 94.38 203 GLN B N 1
ATOM 3856 C CA . GLN B 1 203 ? -3.857 10.219 -10.523 1 94.38 203 GLN B CA 1
ATOM 3857 C C . GLN B 1 203 ? -4.918 9.945 -11.586 1 94.38 203 GLN B C 1
ATOM 3859 O O . GLN B 1 203 ? -4.699 10.203 -12.773 1 94.38 203 GLN B O 1
ATOM 3864 N N . ARG B 1 204 ? -6.027 9.414 -11.125 1 93.75 204 ARG B N 1
ATOM 3865 C CA . ARG B 1 204 ? -7.086 9.031 -12.047 1 93.75 204 ARG B CA 1
ATOM 3866 C C . ARG B 1 204 ? -7.762 10.266 -12.641 1 93.75 204 ARG B C 1
ATOM 3868 O O . ARG B 1 204 ? -8.188 10.242 -13.797 1 93.75 204 ARG B O 1
ATOM 3875 N N . LYS B 1 205 ? -7.895 11.328 -11.883 1 92.12 205 LYS B N 1
ATOM 3876 C CA . LYS B 1 205 ? -8.398 12.586 -12.422 1 92.12 205 LYS B CA 1
ATOM 3877 C C . LYS B 1 205 ? -7.508 13.094 -13.555 1 92.12 205 LYS B C 1
ATOM 3879 O O . LYS B 1 205 ? -8.008 13.57 -14.578 1 92.12 205 LYS B O 1
ATOM 3884 N N . VAL B 1 206 ? -6.266 12.961 -13.352 1 93.81 206 VAL B N 1
ATOM 3885 C CA . VAL B 1 206 ? -5.305 13.391 -14.367 1 93.81 206 VAL B CA 1
ATOM 3886 C C . VAL B 1 206 ? -5.453 12.523 -15.617 1 93.81 206 VAL B C 1
ATOM 3888 O O . VAL B 1 206 ? -5.43 13.031 -16.734 1 93.81 206 VAL B O 1
ATOM 3891 N N . VAL B 1 207 ? -5.617 11.289 -15.414 1 95.81 207 VAL B N 1
ATOM 3892 C CA . VAL B 1 207 ? -5.758 10.352 -16.531 1 95.81 207 VAL B CA 1
ATOM 3893 C C . VAL B 1 207 ? -7.043 10.648 -17.297 1 95.81 207 VAL B C 1
ATOM 3895 O O . VAL B 1 207 ? -7.07 10.562 -18.531 1 95.81 207 VAL B O 1
ATOM 3898 N N . ASP B 1 208 ? -8.086 11 -16.562 1 93.81 208 ASP B N 1
ATOM 3899 C CA . ASP B 1 208 ? -9.328 11.391 -17.203 1 93.81 208 ASP B CA 1
ATOM 3900 C C . ASP B 1 208 ? -9.125 12.609 -18.094 1 93.81 208 ASP B C 1
ATOM 3902 O O . ASP B 1 208 ? -9.656 12.664 -19.219 1 93.81 208 ASP B O 1
ATOM 3906 N N . GLN B 1 209 ? -8.422 13.516 -17.609 1 92.38 209 GLN B N 1
ATOM 3907 C CA . GLN B 1 209 ? -8.109 14.703 -18.406 1 92.38 209 GLN B CA 1
ATOM 3908 C C . GLN B 1 209 ? -7.309 14.344 -19.656 1 92.38 209 GLN B C 1
ATOM 3910 O O . GLN B 1 209 ? -7.559 14.883 -20.734 1 92.38 209 GLN B O 1
ATOM 3915 N N . ILE B 1 210 ? -6.41 13.461 -19.484 1 93.12 210 ILE B N 1
ATOM 3916 C CA . ILE B 1 210 ? -5.578 13 -20.594 1 93.12 210 ILE B CA 1
ATOM 3917 C C . ILE B 1 210 ? -6.449 12.312 -21.641 1 93.12 210 ILE B C 1
ATOM 3919 O O . ILE B 1 210 ? -6.309 12.57 -22.844 1 93.12 210 ILE B O 1
ATOM 3923 N N . SER B 1 211 ? -7.246 11.492 -21.125 1 94.38 211 SER B N 1
ATOM 3924 C CA . SER B 1 211 ? -8.156 10.781 -22.031 1 94.38 211 SER B CA 1
ATOM 3925 C C . SER B 1 211 ? -9.047 11.758 -22.797 1 94.38 211 SER B C 1
ATOM 3927 O O . SER B 1 211 ? -9.242 11.602 -24 1 94.38 211 SER B O 1
ATOM 3929 N N . GLU B 1 212 ? -9.586 12.695 -22.125 1 93.19 212 GLU B N 1
ATOM 3930 C CA . GLU B 1 212 ? -10.438 13.703 -22.75 1 93.19 212 GLU B CA 1
ATOM 3931 C C . GLU B 1 212 ? -9.688 14.484 -23.812 1 93.19 212 GLU B C 1
ATOM 3933 O O . GLU B 1 212 ? -10.211 14.703 -24.906 1 93.19 212 GLU B O 1
ATOM 3938 N N . LYS B 1 213 ? -8.578 14.867 -23.547 1 90.5 213 LYS B N 1
ATOM 3939 C CA . LYS B 1 213 ? -7.762 15.641 -24.484 1 90.5 213 LYS B CA 1
ATOM 3940 C C . LYS B 1 213 ? -7.387 14.805 -25.703 1 90.5 213 LYS B C 1
ATOM 3942 O O . LYS B 1 213 ? -7.324 15.328 -26.812 1 90.5 213 LYS B O 1
ATOM 3947 N N . ALA B 1 214 ? -7.125 13.609 -25.453 1 91.56 214 ALA B N 1
ATOM 3948 C CA . ALA B 1 214 ? -6.719 12.711 -26.531 1 91.56 214 ALA B CA 1
ATOM 3949 C C . ALA B 1 214 ? -7.922 12.266 -27.359 1 91.56 214 ALA B C 1
ATOM 3951 O O . ALA B 1 214 ? -7.766 11.758 -28.469 1 91.56 214 ALA B O 1
ATOM 3952 N N . GLY B 1 215 ? -9.078 12.375 -26.828 1 92.38 215 GLY B N 1
ATOM 3953 C CA . GLY B 1 215 ? -10.297 11.992 -27.516 1 92.38 215 GLY B CA 1
ATOM 3954 C C . GLY B 1 215 ? -10.5 10.492 -27.578 1 92.38 215 GLY B C 1
ATOM 3955 O O . GLY B 1 215 ? -11.195 9.992 -28.469 1 92.38 215 GLY B O 1
ATOM 3956 N N . ARG B 1 216 ? -9.797 9.781 -26.766 1 91.25 216 ARG B N 1
ATOM 3957 C CA . ARG B 1 216 ? -9.922 8.328 -26.719 1 91.25 216 ARG B CA 1
ATOM 3958 C C . ARG B 1 216 ? -9.672 7.812 -25.297 1 91.25 216 ARG B C 1
ATOM 3960 O O . ARG B 1 216 ? -8.969 8.453 -24.516 1 91.25 216 ARG B O 1
ATOM 3967 N N . PRO B 1 217 ? -10.25 6.648 -25.078 1 92.44 217 PRO B N 1
ATOM 3968 C CA . PRO B 1 217 ? -9.953 6.043 -23.781 1 92.44 217 PRO B CA 1
ATOM 3969 C C . PRO B 1 217 ? -8.508 5.566 -23.656 1 92.44 217 PRO B C 1
ATOM 3971 O O . PRO B 1 217 ? -7.922 5.121 -24.656 1 92.44 217 PRO B O 1
ATOM 3974 N N . VAL B 1 218 ? -8.023 5.645 -22.453 1 93.5 218 VAL B N 1
ATOM 3975 C CA . VAL B 1 218 ? -6.672 5.16 -22.203 1 93.5 218 VAL B CA 1
ATOM 3976 C C . VAL B 1 218 ? -6.68 3.637 -22.094 1 93.5 218 VAL B C 1
ATOM 3978 O O . VAL B 1 218 ? -7.711 3.039 -21.781 1 93.5 218 VAL B O 1
ATOM 3981 N N . HIS B 1 219 ? -5.57 3.064 -22.375 1 92.56 219 HIS B N 1
ATOM 3982 C CA . HIS B 1 219 ? -5.402 1.626 -22.219 1 92.56 219 HIS B CA 1
ATOM 3983 C C . HIS B 1 219 ? -4.891 1.286 -20.828 1 92.56 219 HIS B C 1
ATOM 3985 O O . HIS B 1 219 ? -3.756 1.619 -20.469 1 92.56 219 HIS B O 1
ATOM 3991 N N . LEU B 1 220 ? -5.703 0.655 -20.094 1 93.75 220 LEU B N 1
ATOM 3992 C CA . LEU B 1 220 ? -5.32 0.231 -18.75 1 93.75 220 LEU B CA 1
ATOM 3993 C C . LEU B 1 220 ? -4.586 -1.104 -18.797 1 93.75 220 LEU B C 1
ATOM 3995 O O . LEU B 1 220 ? -5.199 -2.148 -19.031 1 93.75 220 LEU B O 1
ATOM 3999 N N . ALA B 1 221 ? -3.281 -1.096 -18.531 1 94.5 221 ALA B N 1
ATOM 4000 C CA . ALA B 1 221 ? -2.473 -2.312 -18.531 1 94.5 221 ALA B CA 1
ATOM 4001 C C . ALA B 1 221 ? -2.588 -3.049 -17.188 1 94.5 221 ALA B C 1
ATOM 4003 O O . ALA B 1 221 ? -2.557 -4.281 -17.156 1 94.5 221 ALA B O 1
ATOM 4004 N N . PHE B 1 222 ? -2.648 -2.273 -16.109 1 95.44 222 PHE B N 1
ATOM 4005 C CA . PHE B 1 222 ? -2.684 -2.855 -14.766 1 95.44 222 PHE B CA 1
ATOM 4006 C C . PHE B 1 222 ? -3.174 -1.837 -13.742 1 95.44 222 PHE B C 1
ATOM 4008 O O . PHE B 1 222 ? -2.947 -0.635 -13.898 1 95.44 222 PHE B O 1
ATOM 4015 N N . GLU B 1 223 ? -3.82 -2.357 -12.703 1 94.62 223 GLU B N 1
ATOM 4016 C CA . GLU B 1 223 ? -4.324 -1.51 -11.633 1 94.62 223 GLU B CA 1
ATOM 4017 C C . GLU B 1 223 ? -3.824 -1.986 -10.273 1 94.62 223 GLU B C 1
ATOM 4019 O O . GLU B 1 223 ? -3.926 -3.172 -9.945 1 94.62 223 GLU B O 1
ATOM 4024 N N . THR B 1 224 ? -3.201 -1.068 -9.531 1 92.81 224 THR B N 1
ATOM 4025 C CA . THR B 1 224 ? -2.709 -1.39 -8.195 1 92.81 224 THR B CA 1
ATOM 4026 C C . THR B 1 224 ? -2.57 -0.126 -7.352 1 92.81 224 THR B C 1
ATOM 4028 O O . THR B 1 224 ? -2.191 0.929 -7.863 1 92.81 224 THR B O 1
ATOM 4031 N N . ASN B 1 225 ? -2.814 -0.276 -6.074 1 88.62 225 ASN B N 1
ATOM 4032 C CA . ASN B 1 225 ? -2.605 0.852 -5.168 1 88.62 225 ASN B CA 1
ATOM 4033 C C . ASN B 1 225 ? -1.246 0.776 -4.484 1 88.62 225 ASN B C 1
ATOM 4035 O O . ASN B 1 225 ? -0.949 1.576 -3.594 1 88.62 225 ASN B O 1
ATOM 4039 N N . GLN B 1 226 ? -0.499 -0.188 -4.875 1 91.19 226 GLN B N 1
ATOM 4040 C CA . GLN B 1 226 ? 0.849 -0.325 -4.332 1 91.19 226 GLN B CA 1
ATOM 4041 C C . GLN B 1 226 ? 1.869 0.394 -5.211 1 91.19 226 GLN B C 1
ATOM 4043 O O . GLN B 1 226 ? 2.143 -0.036 -6.332 1 91.19 226 GLN B O 1
ATOM 4048 N N . LEU B 1 227 ? 2.398 1.369 -4.59 1 94.69 227 LEU B N 1
ATOM 4049 C CA . LEU B 1 227 ? 3.357 2.191 -5.32 1 94.69 227 LEU B CA 1
ATOM 4050 C C . LEU B 1 227 ? 4.543 1.354 -5.793 1 94.69 227 LEU B C 1
ATOM 4052 O O . LEU B 1 227 ? 4.98 1.484 -6.938 1 94.69 227 LEU B O 1
ATOM 4056 N N . SER B 1 228 ? 5.035 0.508 -4.957 1 94.44 228 SER B N 1
ATOM 4057 C CA . SER B 1 228 ? 6.195 -0.317 -5.277 1 94.44 228 SER B CA 1
ATOM 4058 C C . SER B 1 228 ? 5.898 -1.267 -6.43 1 94.44 228 SER B C 1
ATOM 4060 O O . SER B 1 228 ? 6.742 -1.478 -7.301 1 94.44 228 SER B O 1
ATOM 4062 N N . MET B 1 229 ? 4.719 -1.793 -6.41 1 94.94 229 MET B N 1
ATOM 4063 C CA . MET B 1 229 ? 4.344 -2.688 -7.5 1 94.94 229 MET B CA 1
ATOM 4064 C C . MET B 1 229 ? 4.223 -1.923 -8.812 1 94.94 229 MET B C 1
ATOM 4066 O O . MET B 1 229 ? 4.707 -2.379 -9.852 1 94.94 229 MET B O 1
ATOM 4070 N N . ALA B 1 230 ? 3.592 -0.799 -8.766 1 96.88 230 ALA B N 1
ATOM 4071 C CA . ALA B 1 230 ? 3.441 0.021 -9.969 1 96.88 230 ALA B CA 1
ATOM 4072 C C . ALA B 1 230 ? 4.801 0.374 -10.562 1 96.88 230 ALA B C 1
ATOM 4074 O O . ALA B 1 230 ? 4.996 0.279 -11.781 1 96.88 230 ALA B O 1
ATOM 4075 N N . LYS B 1 231 ? 5.707 0.729 -9.719 1 96.5 231 LYS B N 1
ATOM 4076 C CA . LYS B 1 231 ? 7.051 1.067 -10.18 1 96.5 231 LYS B CA 1
ATOM 4077 C C . LYS B 1 231 ? 7.734 -0.141 -10.812 1 96.5 231 LYS B C 1
ATOM 4079 O O . LYS B 1 231 ? 8.344 -0.03 -11.875 1 96.5 231 LYS B O 1
ATOM 4084 N N . SER B 1 232 ? 7.605 -1.25 -10.164 1 96.25 232 SER B N 1
ATOM 4085 C CA . SER B 1 232 ? 8.266 -2.461 -10.641 1 96.25 232 SER B CA 1
ATOM 4086 C C . SER B 1 232 ? 7.711 -2.906 -11.984 1 96.25 232 SER B C 1
ATOM 4088 O O . SER B 1 232 ? 8.469 -3.312 -12.875 1 96.25 232 SER B O 1
ATOM 4090 N N . LEU B 1 233 ? 6.398 -2.854 -12.094 1 97.31 233 LEU B N 1
ATOM 40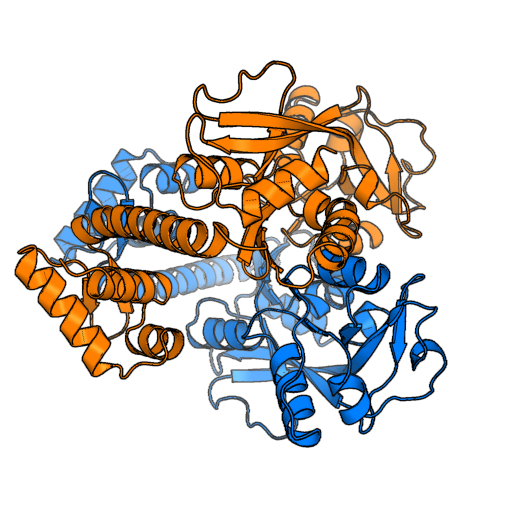91 C CA . LEU B 1 233 ? 5.77 -3.207 -13.367 1 97.31 233 LEU B CA 1
ATOM 4092 C C . LEU B 1 233 ? 6.199 -2.248 -14.469 1 97.31 233 LEU B C 1
ATOM 4094 O O . LEU B 1 233 ? 6.438 -2.67 -15.602 1 97.31 233 LEU B O 1
ATOM 4098 N N . THR B 1 234 ? 6.301 -0.972 -14.125 1 98.19 234 THR B N 1
ATOM 4099 C CA . THR B 1 234 ? 6.758 0.028 -15.086 1 98.19 234 THR B CA 1
ATOM 4100 C C . THR B 1 234 ? 8.195 -0.259 -15.523 1 98.19 234 THR B C 1
ATOM 4102 O O . THR B 1 234 ? 8.508 -0.217 -16.719 1 98.19 234 THR B O 1
ATOM 4105 N N . GLU B 1 235 ? 8.992 -0.586 -14.594 1 96.25 235 GLU B N 1
ATOM 4106 C CA . GLU B 1 235 ? 10.398 -0.904 -14.859 1 96.25 235 GLU B CA 1
ATOM 4107 C C . GLU B 1 235 ? 10.523 -2.072 -15.836 1 96.25 235 GLU B C 1
ATOM 4109 O O . GLU B 1 235 ? 11.453 -2.117 -16.641 1 96.25 235 GLU B O 1
ATOM 4114 N N . ARG B 1 236 ? 9.57 -2.908 -15.773 1 94.81 236 ARG B N 1
ATOM 4115 C CA . ARG B 1 236 ? 9.641 -4.129 -16.562 1 94.81 236 ARG B CA 1
ATOM 4116 C C . ARG B 1 236 ? 8.961 -3.943 -17.922 1 94.81 236 ARG B C 1
ATOM 4118 O O . ARG B 1 236 ? 8.914 -4.871 -18.734 1 94.81 236 ARG B O 1
ATOM 4125 N N . GLY B 1 237 ? 8.375 -2.822 -18.109 1 94.56 237 GLY B N 1
ATOM 4126 C CA . GLY B 1 237 ? 7.902 -2.455 -19.438 1 94.56 237 GLY B CA 1
ATOM 4127 C C . GLY B 1 237 ? 6.469 -2.873 -19.703 1 94.56 237 GLY B C 1
ATOM 4128 O O . GLY B 1 237 ? 6.016 -2.875 -20.844 1 94.56 237 GLY B O 1
ATOM 4129 N N . LEU B 1 238 ? 5.75 -3.279 -18.656 1 96.44 238 LEU B N 1
ATOM 4130 C CA . LEU B 1 238 ? 4.352 -3.641 -18.844 1 96.44 238 LEU B CA 1
ATOM 4131 C C . LEU B 1 238 ? 3.539 -2.438 -19.312 1 96.44 238 LEU B C 1
ATOM 4133 O O . LEU B 1 238 ? 2.551 -2.594 -20.047 1 96.44 238 LEU B O 1
ATOM 4137 N N . GLY B 1 239 ? 3.895 -1.294 -18.859 1 97.62 239 GLY B N 1
ATOM 4138 C CA . GLY B 1 239 ? 3.277 -0.009 -19.141 1 97.62 239 GLY B CA 1
ATOM 4139 C C . GLY B 1 239 ? 3.988 1.157 -18.484 1 97.62 239 GLY B C 1
ATOM 4140 O O . GLY B 1 239 ? 5.008 0.972 -17.812 1 97.62 239 GLY B O 1
ATOM 4141 N N . ILE B 1 240 ? 3.471 2.348 -18.781 1 98.56 240 ILE B N 1
ATOM 4142 C CA . ILE B 1 240 ? 3.988 3.529 -18.109 1 98.56 240 ILE B CA 1
ATOM 4143 C C . ILE B 1 240 ? 2.957 4.043 -17.109 1 98.56 240 ILE B C 1
ATOM 4145 O O . ILE B 1 240 ? 1.836 3.533 -17.047 1 98.56 240 ILE B O 1
ATOM 4149 N N . THR B 1 241 ? 3.385 4.957 -16.281 1 98.56 241 THR B N 1
ATOM 4150 C CA . THR B 1 241 ? 2.465 5.512 -15.289 1 98.56 241 THR B CA 1
ATOM 4151 C C . THR B 1 241 ? 2.674 7.016 -15.141 1 98.56 241 THR B C 1
ATOM 4153 O O . THR B 1 241 ? 3.451 7.617 -15.883 1 98.56 241 THR B O 1
ATOM 4156 N N . ILE B 1 242 ? 1.821 7.648 -14.383 1 98.25 242 ILE B N 1
ATOM 4157 C CA . ILE B 1 242 ? 1.884 9.07 -14.047 1 98.25 242 ILE B CA 1
ATOM 4158 C C . ILE B 1 242 ? 1.96 9.234 -12.531 1 98.25 242 ILE B C 1
ATOM 4160 O O . ILE B 1 242 ? 1.073 8.781 -11.805 1 98.25 242 ILE B O 1
ATOM 4164 N N . PHE B 1 243 ? 3.035 9.797 -12.078 1 98.31 243 PHE B N 1
ATOM 4165 C CA . PHE B 1 243 ? 3.24 10.008 -10.648 1 98.31 243 PHE B CA 1
ATOM 4166 C C . PHE B 1 243 ? 3.66 11.438 -10.367 1 98.31 243 PHE B C 1
ATOM 4168 O O . PHE B 1 243 ? 3.988 12.188 -11.289 1 98.31 243 PHE B O 1
ATOM 4175 N N . LEU B 1 244 ? 3.574 11.789 -9.062 1 97.06 244 LEU B N 1
ATOM 4176 C CA . LEU B 1 244 ? 4.258 13.008 -8.641 1 97.06 244 LEU B CA 1
ATOM 4177 C C . LEU B 1 244 ? 5.754 12.906 -8.906 1 97.06 244 LEU B C 1
ATOM 4179 O O . LEU B 1 244 ? 6.359 11.852 -8.711 1 97.06 244 LEU B O 1
ATOM 4183 N N . GLU B 1 245 ? 6.328 13.992 -9.273 1 97.06 245 GLU B N 1
ATOM 4184 C CA . GLU B 1 245 ? 7.746 14.023 -9.617 1 97.06 245 GLU B CA 1
ATOM 4185 C C . GLU B 1 245 ? 8.609 13.531 -8.461 1 97.06 245 GLU B C 1
ATOM 4187 O O . GLU B 1 245 ? 9.633 12.883 -8.68 1 97.06 245 GLU B O 1
ATOM 4192 N N . MET B 1 246 ? 8.219 13.742 -7.266 1 95.31 246 MET B N 1
ATOM 4193 C CA . MET B 1 246 ? 9.008 13.391 -6.086 1 95.31 246 MET B CA 1
ATOM 4194 C C . MET B 1 246 ? 9.18 11.883 -5.973 1 95.31 246 MET B C 1
ATOM 4196 O O . MET B 1 246 ? 10.117 11.406 -5.324 1 95.31 246 MET B O 1
ATOM 4200 N N . VAL B 1 247 ? 8.273 11.133 -6.531 1 96.38 247 VAL B N 1
ATOM 4201 C CA . VAL B 1 247 ? 8.273 9.68 -6.426 1 96.38 247 VAL B CA 1
ATOM 4202 C C . VAL B 1 247 ? 9.484 9.109 -7.168 1 96.38 247 VAL B C 1
ATOM 4204 O O . VAL B 1 247 ? 10.016 8.062 -6.793 1 96.38 247 VAL B O 1
ATOM 4207 N N . ILE B 1 248 ? 9.969 9.781 -8.203 1 94.75 248 ILE B N 1
ATOM 4208 C CA . ILE B 1 248 ? 11 9.219 -9.07 1 94.75 248 ILE B CA 1
ATOM 4209 C C . ILE B 1 248 ? 12.281 10.047 -8.953 1 94.75 248 ILE B C 1
ATOM 4211 O O . ILE B 1 248 ? 13.227 9.836 -9.711 1 94.75 248 ILE B O 1
ATOM 4215 N N . GLN B 1 249 ? 12.352 11.031 -8.133 1 87.56 249 GLN B N 1
ATOM 4216 C CA . GLN B 1 249 ? 13.461 11.969 -8.039 1 87.56 249 GLN B CA 1
ATOM 4217 C C . GLN B 1 249 ? 14.789 11.234 -7.844 1 87.56 249 GLN B C 1
ATOM 4219 O O . GLN B 1 249 ? 15.797 11.594 -8.453 1 87.56 249 GLN B O 1
ATOM 4224 N N . ASP B 1 250 ? 14.836 10.164 -7.102 1 83.19 250 ASP B N 1
ATOM 4225 C CA . ASP B 1 250 ? 16.078 9.461 -6.832 1 83.19 250 ASP B CA 1
ATOM 4226 C C . ASP B 1 250 ? 16.031 8.031 -7.363 1 83.19 250 ASP B C 1
ATOM 4228 O O . ASP B 1 250 ? 16.734 7.148 -6.863 1 83.19 250 ASP B O 1
ATOM 4232 N N . ASP B 1 251 ? 15.195 7.926 -8.359 1 90.75 251 ASP B N 1
ATOM 4233 C CA . ASP B 1 251 ? 15.047 6.57 -8.883 1 90.75 251 ASP B CA 1
ATOM 4234 C C . ASP B 1 251 ? 16.109 6.273 -9.945 1 90.75 251 ASP B C 1
ATOM 4236 O O . ASP B 1 251 ? 16.391 7.113 -10.805 1 90.75 251 ASP B O 1
ATOM 4240 N N . GLU B 1 252 ? 16.703 5.148 -9.922 1 88.44 252 GLU B N 1
ATOM 4241 C CA . GLU B 1 252 ? 17.812 4.828 -10.812 1 88.44 252 GLU B CA 1
ATOM 4242 C C . GLU B 1 252 ? 17.344 4 -12.008 1 88.44 252 GLU B C 1
ATOM 4244 O O . GLU B 1 252 ? 18.109 3.775 -12.945 1 88.44 252 GLU B O 1
ATOM 4249 N N . LYS B 1 253 ? 16.172 3.58 -11.961 1 93.31 253 LYS B N 1
ATOM 4250 C CA . LYS B 1 253 ? 15.703 2.666 -13 1 93.31 253 LYS B CA 1
ATOM 4251 C C . LYS B 1 253 ? 14.586 3.297 -13.828 1 93.31 253 LYS B C 1
ATOM 4253 O O . LYS B 1 253 ? 14.258 2.803 -14.906 1 93.31 253 LYS B O 1
ATOM 4258 N N . LEU B 1 254 ? 14.047 4.375 -13.32 1 97.06 254 LEU B N 1
ATOM 4259 C CA . LEU B 1 254 ? 12.922 5.027 -13.977 1 97.06 254 LEU B CA 1
ATOM 4260 C C . LEU B 1 254 ? 13.211 6.508 -14.211 1 97.06 254 LEU B C 1
ATOM 4262 O O . LEU B 1 254 ? 13.969 7.125 -13.461 1 97.06 254 LEU B O 1
ATOM 4266 N N . ALA B 1 255 ? 12.633 7.047 -15.281 1 97.81 255 ALA B N 1
ATOM 4267 C CA . ALA B 1 255 ? 12.719 8.469 -15.602 1 97.81 255 ALA B CA 1
ATOM 4268 C C . ALA B 1 255 ? 11.352 9.133 -15.523 1 97.81 255 ALA B C 1
ATOM 4270 O O . ALA B 1 255 ? 10.344 8.547 -15.914 1 97.81 255 ALA B O 1
ATOM 4271 N N . GLY B 1 256 ? 11.312 10.297 -14.953 1 98.19 256 GLY B N 1
ATOM 4272 C CA . GLY B 1 256 ? 10.125 11.141 -14.969 1 98.19 256 GLY B CA 1
ATOM 4273 C C . GLY B 1 256 ? 10.172 12.211 -16.047 1 98.19 256 GLY B C 1
ATOM 4274 O O . GLY B 1 256 ? 11.109 13.016 -16.094 1 98.19 256 GLY B O 1
ATOM 4275 N N . VAL B 1 257 ? 9.172 12.25 -16.906 1 98.44 257 VAL B N 1
ATOM 4276 C CA . VAL B 1 257 ? 9.148 13.203 -18.016 1 98.44 257 VAL B CA 1
ATOM 4277 C C . VAL B 1 257 ? 7.938 14.125 -17.875 1 98.44 257 VAL B C 1
ATOM 4279 O O . VAL B 1 257 ? 6.797 13.664 -17.812 1 98.44 257 VAL B O 1
ATOM 4282 N N . PRO B 1 258 ? 8.148 15.398 -17.844 1 98.06 258 PRO B N 1
ATOM 4283 C CA . PRO B 1 258 ? 7.035 16.344 -17.703 1 98.06 258 PRO B CA 1
ATOM 4284 C C . PRO B 1 258 ? 5.988 16.188 -18.797 1 98.06 258 PRO B C 1
ATOM 4286 O O . PRO B 1 258 ? 6.328 15.867 -19.938 1 98.06 258 PRO B O 1
ATOM 4289 N N . LEU B 1 259 ? 4.773 16.375 -18.391 1 97.62 259 LEU B N 1
ATOM 4290 C CA . LEU B 1 259 ? 3.678 16.391 -19.359 1 97.62 259 LEU B CA 1
ATOM 4291 C C . LEU B 1 259 ? 3.586 17.75 -20.047 1 97.62 259 LEU B C 1
ATOM 4293 O O . LEU B 1 259 ? 4.031 18.766 -19.5 1 97.62 259 LEU B O 1
ATOM 4297 N N . ASP B 1 260 ? 2.967 17.703 -21.266 1 96.81 260 ASP B N 1
ATOM 4298 C CA . ASP B 1 260 ? 2.732 18.922 -22.031 1 96.81 260 ASP B CA 1
ATOM 4299 C C . ASP B 1 260 ? 1.294 19 -22.531 1 96.81 260 ASP B C 1
ATOM 4301 O O . ASP B 1 260 ? 0.918 18.25 -23.438 1 96.81 260 ASP B O 1
ATOM 4305 N N . PRO B 1 261 ? 0.624 19.984 -22.047 1 95.56 261 PRO B N 1
ATOM 4306 C CA . PRO B 1 261 ? 0.969 20.938 -21 1 95.56 261 PRO B CA 1
ATOM 4307 C C . PRO B 1 261 ? 1.217 20.281 -19.641 1 95.56 261 PRO B C 1
ATOM 4309 O O . PRO B 1 261 ? 0.703 19.188 -19.391 1 95.56 261 PRO B O 1
ATOM 4312 N N . PRO B 1 262 ? 1.942 20.969 -18.781 1 96.12 262 PRO B N 1
ATOM 4313 C CA . PRO B 1 262 ? 2.232 20.406 -17.469 1 96.12 262 PRO B CA 1
ATOM 4314 C C . PRO B 1 262 ? 0.994 20.312 -16.578 1 96.12 262 PRO B C 1
ATOM 4316 O O . PRO B 1 262 ? 0.064 21.109 -16.734 1 96.12 262 PRO B O 1
ATOM 4319 N N . VAL B 1 263 ? 1 19.281 -15.734 1 94.56 263 VAL B N 1
ATOM 4320 C CA . VAL B 1 263 ? -0.054 19.141 -14.742 1 94.56 263 VAL B CA 1
ATOM 4321 C C . VAL B 1 263 ? 0.496 19.469 -13.352 1 94.56 263 VAL B C 1
ATOM 4323 O O . VAL B 1 263 ? 1.036 18.594 -12.672 1 94.56 263 VAL B O 1
ATOM 4326 N N . TRP B 1 264 ? 0.252 20.672 -12.961 1 94.12 264 TRP B N 1
ATOM 4327 C CA . TRP B 1 264 ? 0.68 21.141 -11.648 1 94.12 264 TRP B CA 1
ATOM 4328 C C . TRP B 1 264 ? -0.435 20.969 -10.625 1 94.12 264 TRP B C 1
ATOM 4330 O O . TRP B 1 264 ? -1.618 21.062 -10.961 1 94.12 264 TRP B O 1
ATOM 4340 N N . LEU B 1 265 ? -0.005 20.641 -9.406 1 93.19 265 LEU B N 1
ATOM 4341 C CA . LEU B 1 265 ? -0.96 20.594 -8.305 1 93.19 265 LEU B CA 1
ATOM 4342 C C . LEU B 1 265 ? -0.33 21.109 -7.016 1 93.19 265 LEU B C 1
ATOM 4344 O O . LEU B 1 265 ? 0.894 21.219 -6.922 1 93.19 265 LEU B O 1
ATOM 4348 N N . THR B 1 266 ? -1.233 21.469 -6.105 1 93.12 266 THR B N 1
ATOM 4349 C CA . THR B 1 266 ? -0.8 21.922 -4.785 1 93.12 266 THR B CA 1
ATOM 4350 C C . THR B 1 266 ? -1.334 21 -3.697 1 93.12 266 THR B C 1
ATOM 4352 O O . THR B 1 266 ? -2.537 20.734 -3.633 1 93.12 266 THR B O 1
ATOM 4355 N N . LEU B 1 267 ? -0.417 20.438 -2.967 1 94.5 267 LEU B N 1
ATOM 4356 C CA . LEU B 1 267 ? -0.803 19.656 -1.791 1 94.5 267 LEU B CA 1
ATOM 4357 C C . LEU B 1 267 ? -1.062 20.578 -0.601 1 94.5 267 LEU B C 1
ATOM 4359 O O . LEU B 1 267 ? -0.361 21.578 -0.417 1 94.5 267 LEU B O 1
ATOM 4363 N N . ALA B 1 268 ? -2.094 20.188 0.129 1 94.38 268 ALA B N 1
ATOM 4364 C CA . ALA B 1 268 ? -2.473 21 1.282 1 94.38 268 ALA B CA 1
ATOM 4365 C C . ALA B 1 268 ? -2.906 20.125 2.453 1 94.38 268 ALA B C 1
ATOM 4367 O O . ALA B 1 268 ? -3.389 19 2.256 1 94.38 268 ALA B O 1
ATOM 4368 N N . LEU B 1 269 ? -2.635 20.625 3.629 1 95.19 269 LEU B N 1
ATOM 4369 C CA . LEU B 1 269 ? -3.262 20.062 4.816 1 95.19 269 LEU B CA 1
ATOM 4370 C C . LEU B 1 269 ? -4.664 20.625 5.02 1 95.19 269 LEU B C 1
ATOM 4372 O O . LEU B 1 269 ? -4.887 21.828 4.82 1 95.19 269 LEU B O 1
ATOM 4376 N N . ALA B 1 270 ? -5.562 19.75 5.352 1 94.44 270 ALA B N 1
ATOM 4377 C CA . ALA B 1 270 ? -6.941 20.188 5.543 1 94.44 270 ALA B CA 1
ATOM 4378 C C . ALA B 1 270 ? -7.5 19.672 6.871 1 94.44 270 ALA B C 1
ATOM 4380 O O . ALA B 1 270 ? -7.137 18.578 7.328 1 94.44 270 ALA B O 1
ATOM 4381 N N . HIS B 1 271 ? -8.25 20.422 7.469 1 93.75 271 HIS B N 1
ATOM 4382 C CA . HIS B 1 271 ? -9.039 20.062 8.633 1 93.75 271 HIS B CA 1
ATOM 4383 C C . HIS B 1 271 ? -10.391 20.766 8.625 1 93.75 271 HIS B C 1
ATOM 4385 O O . HIS B 1 271 ? -10.602 21.703 7.855 1 93.75 271 HIS B O 1
ATOM 4391 N N . ARG B 1 272 ? -11.328 20.219 9.398 1 90.44 272 ARG B N 1
ATOM 4392 C CA . ARG B 1 272 ? -12.664 20.828 9.422 1 90.44 272 ARG B CA 1
ATOM 4393 C C . ARG B 1 272 ? -12.594 22.266 9.906 1 90.44 272 ARG B C 1
ATOM 4395 O O . ARG B 1 272 ? -11.883 22.578 10.859 1 90.44 272 ARG B O 1
ATOM 4402 N N . GLN B 1 273 ? -13.531 22.969 9.266 1 83.81 273 GLN B N 1
ATOM 4403 C CA . GLN B 1 273 ? -13.617 24.375 9.664 1 83.81 273 GLN B CA 1
ATOM 4404 C C . GLN B 1 273 ? -14.25 24.516 11.047 1 83.81 273 GLN B C 1
ATOM 4406 O O . GLN B 1 273 ? -15.148 23.75 11.406 1 83.81 273 GLN B O 1
ATOM 4411 N N . LYS B 1 274 ? -13.719 25.344 11.891 1 73.31 274 LYS B N 1
ATOM 4412 C CA . LYS B 1 274 ? -14.273 25.734 13.188 1 73.31 274 LYS B CA 1
ATOM 4413 C C . LYS B 1 274 ? -14.133 24.609 14.211 1 73.31 274 LYS B C 1
ATOM 4415 O O . LYS B 1 274 ? -14.836 24.594 15.219 1 73.31 274 LYS B O 1
ATOM 4420 N N . GLU B 1 275 ? -13.555 23.516 13.797 1 77.88 275 GLU B N 1
ATOM 4421 C CA . GLU B 1 275 ? -13.281 22.469 14.789 1 77.88 275 GLU B CA 1
ATOM 4422 C C . GLU B 1 275 ? -11.82 22.516 15.234 1 77.88 275 GLU B C 1
ATOM 4424 O O . GLU B 1 275 ? -10.922 22.719 14.414 1 77.88 275 GLU B O 1
ATOM 4429 N N . SER B 1 276 ? -11.766 22.438 16.5 1 79.62 276 SER B N 1
ATOM 4430 C CA . SER B 1 276 ? -10.422 22.453 17.047 1 79.62 276 SER B CA 1
ATOM 4431 C C . SER B 1 276 ? -9.734 21.109 16.891 1 79.62 276 SER B C 1
ATOM 4433 O O . SER B 1 276 ? -10.375 20.062 17.031 1 79.62 276 SER B O 1
ATOM 4435 N N . LEU B 1 277 ? -8.477 21.203 16.562 1 87.38 277 LEU B N 1
ATOM 4436 C CA . LEU B 1 277 ? -7.625 20.016 16.469 1 87.38 277 LEU B CA 1
ATOM 4437 C C . LEU B 1 277 ? -7.184 19.562 17.859 1 87.38 277 LEU B C 1
ATOM 4439 O O . LEU B 1 277 ? -7.082 20.375 18.781 1 87.38 277 LEU B O 1
ATOM 4443 N N . SER B 1 278 ? -7.066 18.234 17.969 1 84.31 278 SER B N 1
ATOM 4444 C CA . SER B 1 278 ? -6.387 17.75 19.156 1 84.31 278 SER B CA 1
ATOM 4445 C C . SER B 1 278 ? -5.016 18.406 19.312 1 84.31 278 SER B C 1
ATOM 4447 O O . SER B 1 278 ? -4.41 18.828 18.328 1 84.31 278 SER B O 1
ATOM 4449 N N . PRO B 1 279 ? -4.527 18.484 20.469 1 83.19 279 PRO B N 1
ATOM 4450 C CA . PRO B 1 279 ? -3.223 19.109 20.688 1 83.19 279 PRO B CA 1
ATOM 4451 C C . PRO B 1 279 ? -2.115 18.469 19.859 1 83.19 279 PRO B C 1
ATOM 4453 O O . PRO B 1 279 ? -1.263 19.172 19.312 1 83.19 279 PRO B O 1
ATOM 4456 N N . ALA B 1 280 ? -2.129 17.188 19.766 1 89.06 280 ALA B N 1
ATOM 4457 C CA . ALA B 1 280 ? -1.116 16.484 18.984 1 89.06 280 ALA B CA 1
ATOM 4458 C C . ALA B 1 280 ? -1.205 16.859 17.5 1 89.06 280 ALA B C 1
ATOM 4460 O O . ALA B 1 280 ? -0.192 17.172 16.875 1 89.06 280 ALA B O 1
ATOM 4461 N N . ASN B 1 281 ? -2.449 16.844 17 1 93.38 281 ASN B N 1
ATOM 4462 C CA . ASN B 1 281 ? -2.635 17.203 15.602 1 93.38 281 ASN B CA 1
ATOM 4463 C C . ASN B 1 281 ? -2.311 18.672 15.352 1 93.38 281 ASN B C 1
ATOM 4465 O O . ASN B 1 281 ? -1.785 19.016 14.289 1 93.38 281 ASN B O 1
ATOM 4469 N N . LYS B 1 282 ? -2.656 19.5 16.266 1 90.12 282 LYS B N 1
ATOM 4470 C CA . LYS B 1 282 ? -2.326 20.906 16.156 1 90.12 282 LYS B CA 1
ATOM 4471 C C . LYS B 1 282 ? -0.815 21.125 16.125 1 90.12 282 LYS B C 1
ATOM 4473 O O . LYS B 1 282 ? -0.31 21.906 15.32 1 90.12 282 LYS B O 1
ATOM 4478 N N . ALA B 1 283 ? -0.128 20.453 16.984 1 89.69 283 ALA B N 1
ATOM 4479 C CA . ALA B 1 283 ? 1.33 20.547 17.016 1 89.69 283 ALA B CA 1
ATOM 4480 C C . ALA B 1 283 ? 1.932 20.109 15.68 1 89.69 283 ALA B C 1
ATOM 4482 O O . ALA B 1 283 ? 2.867 20.734 15.18 1 89.69 283 ALA B O 1
ATOM 4483 N N . PHE B 1 284 ? 1.381 19.031 15.172 1 94.38 284 PHE B N 1
ATOM 4484 C CA . PHE B 1 284 ? 1.881 18.547 13.891 1 94.38 284 PHE B CA 1
ATOM 4485 C C . PHE B 1 284 ? 1.633 19.547 12.781 1 94.38 284 PHE B C 1
ATOM 4487 O O . PHE B 1 284 ? 2.521 19.828 11.969 1 94.38 284 PHE B O 1
ATOM 4494 N N . LEU B 1 285 ? 0.418 20.062 12.727 1 93.56 285 LEU B N 1
ATOM 4495 C CA . LEU B 1 285 ? 0.069 21.078 11.734 1 93.56 285 LEU B CA 1
ATOM 4496 C C . LEU B 1 285 ? 1.011 22.266 11.82 1 93.56 285 LEU B C 1
ATOM 4498 O O . LEU B 1 285 ? 1.539 22.719 10.805 1 93.56 285 LEU B O 1
ATOM 4502 N N . GLN B 1 286 ? 1.246 22.75 12.992 1 89.62 286 GLN B N 1
ATOM 4503 C CA . GLN B 1 286 ? 2.115 23.906 13.195 1 89.62 286 GLN B CA 1
ATOM 4504 C C . GLN B 1 286 ? 3.557 23.594 12.812 1 89.62 286 GLN B C 1
ATOM 4506 O O . GLN B 1 286 ? 4.25 24.422 12.227 1 89.62 286 GLN B O 1
ATOM 4511 N N . PHE B 1 287 ? 3.959 22.406 13.125 1 90.5 287 PHE B N 1
ATOM 4512 C CA . PHE B 1 287 ? 5.309 21.969 12.797 1 90.5 287 PHE B CA 1
ATOM 4513 C C . PHE B 1 287 ? 5.531 21.953 11.289 1 90.5 287 PHE B C 1
ATOM 4515 O O . PHE B 1 287 ? 6.578 22.391 10.812 1 90.5 287 PHE B O 1
ATOM 4522 N N . LEU B 1 288 ? 4.535 21.422 10.547 1 91.38 288 LEU B N 1
ATOM 4523 C CA . LEU B 1 288 ? 4.664 21.297 9.102 1 91.38 288 LEU B CA 1
ATOM 4524 C C . LEU B 1 288 ? 4.637 22.656 8.422 1 91.38 288 LEU B C 1
ATOM 4526 O O . LEU B 1 288 ? 5.27 22.859 7.383 1 91.38 288 LEU B O 1
ATOM 4530 N N . LEU B 1 289 ? 3.904 23.562 9.023 1 87.75 289 LEU B N 1
ATOM 4531 C CA . LEU B 1 289 ? 3.736 24.875 8.406 1 87.75 289 LEU B CA 1
ATOM 4532 C C . LEU B 1 289 ? 4.84 25.828 8.844 1 87.75 289 LEU B C 1
ATOM 4534 O O . LEU B 1 289 ? 4.957 26.938 8.312 1 87.75 289 LEU B O 1
ATOM 4538 N N . ALA B 1 290 ? 5.598 25.516 9.797 1 78.62 290 ALA B N 1
ATOM 4539 C CA . ALA B 1 290 ? 6.684 26.359 10.281 1 78.62 290 ALA B CA 1
ATOM 4540 C C . ALA B 1 290 ? 7.875 26.328 9.328 1 78.62 290 ALA B C 1
ATOM 4542 O O . ALA B 1 290 ? 8.102 25.328 8.641 1 78.62 290 ALA B O 1
#

Foldseek 3Di:
DDLVLLQLLLLCAVVQDLCVSCVVVVHDSVVSVVSQVVVCVVVVHHQWDDDPPTTHGDPVVVVSSLVSLVVVVVVLLVVLVVVVVDDLQAEEAEEEEEDQCVVQPCVVLQVVLCVVHVRYYYDYDYDAQQVRLVCQQSPVHFKYKHWDDPPDDPPVWKDKAWQDKFFKFKKAFCPDPQQPPQEEELLVQQAWAEEEEDPRHVQVVVQVVSCVVNVHHGHHQYYDSDPVVRNVCRLVPSTMYMDIPSNCVPPDGMGTHAYVVIGMITMIMMGTPPDDDRPSNVSSVVSSRD/DDLVLLQLLLLCAVVQDLVVSCVVVVHDSVVSVVSQVVVCVVVVHHQWDDDPPTTHGDPVVVVSSLVSLVVVVVVLLVVLVVVVVDDLQAEEAEEEEEDQCVVQPCVVLQVVLCVVHVRYYYDYDYDAQQVRLVCQQSNVHFKYKHWDDPPDDPPVWKDKAWQDKFFKFKKAFCPDPQQPPQEEELLRQQAWAEEEEDPRHVQVVVQVVSCVVNVHHGHHQYYDSDPVVRNVCRLVPSTMYMDIPSNCVPPDGMGTHAYVVIGMITMIMMGTPPDDDRPVNVSSVVSSRD